Protein AF-A0A2G7FN39-F1 (afdb_monomer)

Foldseek 3Di:
DDLVVLLVCLAEHDLVVNVVVCVVDVPDALEPSSLLSNLLHLPEQSSNVSRVVRHDPPDADDLSNLLSNLVNLNYVVSNVVNLVRDDLPDPVSLVSLLVSLLVLCPPVPLDPDPSSLVSNLVSVVSHQLARAHDPSSLLSQLLSHQVSVVVNVVSNRHNNADEQSSLLSLLLDLDPCSLVRNVVNCVRHCVVYDQAPSNLLSLLLNLRCSLVSLVSVCVSQNPPHPDAPSSLLSNLSHLNNNVVSCVSCVVHADDQSSCLSNLQPQSSNVVSVVHDHDQHPQVSNLVSLLVCLVDPDRPSNLVNLLVCLVVVSDDLAAVSLLSCLCRLSNNVSCCVSCVPRDHALSSLLSNLLDQNSNLSQLVDVVNLVSQAPSSLLSLLQHDPDSLVSNCSSCVRRVPRDLDLVSLLSNQLRLNLNNNVVSCVSVVVHDLVVSLVCLQPPPLRALLSNLSSLVSPVVVDQDAQDLVSLVPRDADPCDAHPVRHGRNQNSLQSCLLPCSHQPLAPSSLLSCLQEYEPVSNVSNCVNCLPRALDVSSLVSNVNHPHYPSVVVVVVSVVSND

Nearest PDB structures (foldseek):
  5nw5-assembly1_B  TM=1.596E-01  e=1.344E-01  Saccharomyces cerevisiae S288C
  8tl7-assembly1_U  TM=1.038E-01  e=1.800E-01  synthetic construct
  6e9r-assembly1_B  TM=1.616E-01  e=8.593E+00  synthetic construct

Sequence (560 aa):
MDDWIVATCAHYASSKAMDWMLRTRLDIRVVEETLIAAASNPFGADMIRLLLDRGEPGTQISEKILLAAAANHKCPEILRFVLDKLDPAAPMTQTMILTVAEEIVGDLSFNYGGEDEKTFKVVIEELSPNTVLTEKVREGLVMKGSAMVRLVLDRQQAGFVVSEKTMEIAAASWKNDAVEFLQLLMTNGGGEVPISEGIVCAAAGNKFRGSSVMEYLFQAQGDSLPITENVIVAATNSPQALEKILNRFPEARITDKVLVAACRNKDAMVMLLSRPHNDLPIEAIMTEIRQDCIGMWSTETVEVFGLLVDRHLVDVDAWVVETVAASPRLLEVLLSKKPDVLITQQALIQAAENLDSLRLLLKEEKNHGLVTEEVMMAAAKSDFGRAEKMRCILHRVESAPLTQKVLKEAMSHRSFDTVKLILARRPDLNLKASWEEIRHDVDMPGVKKGYATMVLARLTDFKLTESMLQDYAYDREQKDDDGFDSFDNMIGTLGQYERVLPATEGVGVIVLERCIDRVAKRFLRYRPNLPITDKFLQAVERNPKANKEGLLSLLARKRG

Secondary structure (DSSP, 8-state):
--HHHHHHHHHHS-HHHHHHHHHH-TT--B-HHHHHHHHT-TT-THHHHHHHTTBPTT----HHHHHHHHT-TT-HHHHHHHHTTS-TTSHHHHHHHHHHHHHHH-SS-----HHHHHHHHHHHHHS-TTSPPPHHHHHHHHHH-HHHHHHHHHTT-TT----HHHHHHHHT--STTHHHHHHHHHHTTGGGS---HHHHHHHHT-TTTHHHHHHHHHHHHGGGS---HHHHHHHTT-HHHHHHHHHH-TT----HHHHHHGGG-HHHHHHHHTS---S--HHHHHHHHHHHTTSTT-HHHHHHHHHHHHTT-S---HHHHHHHTT-HHHHHHHHHH-TTPPPPHHHHHHHTT-HHHHHHHTTSGGGGGG--HHHHHHHHHSSS-HHHHHHHHHHH-TT----HHHHHHHHHTT-HHHHHHHHHH-TTS-HHHHHHHHHH-SSS-HHHHHHHHHHHHHHSS----HHHHHTS---SS-B-TTS-BHHHHHHHHHTT-TTTS---HHHHHHHHHHS-HHHHHHHHHS-TT----HHHHHHHHH-SSS-HHHHHHHHHHHH-

Solvent-accessible surface area (backbone atoms only — not comparable to full-atom values): 29959 Å² total; per-residue (Å²): 130,60,67,68,58,53,16,51,45,33,32,77,50,54,43,68,59,50,52,51,50,50,71,76,35,81,83,68,75,42,49,69,65,29,47,29,25,13,30,47,19,77,86,38,46,60,34,35,58,60,44,63,83,54,36,47,93,86,70,66,95,46,58,64,34,51,43,29,10,61,72,23,70,85,25,60,64,27,34,51,54,57,55,74,72,50,60,67,86,41,68,68,48,47,54,42,44,50,52,43,44,41,55,74,45,47,76,89,64,92,71,91,52,78,58,58,56,56,52,48,49,54,47,57,68,62,47,48,42,79,52,63,49,50,72,64,44,51,43,40,34,42,70,74,27,57,71,48,45,48,55,40,58,77,54,59,33,29,62,76,70,58,46,65,66,44,50,21,47,29,37,44,32,70,55,95,55,29,55,62,35,44,52,53,42,36,76,59,54,28,71,78,48,73,78,44,51,64,31,48,22,27,10,18,34,16,63,78,36,4,40,62,36,42,52,50,51,41,71,74,50,49,87,74,53,60,81,47,67,66,28,55,35,29,5,22,58,9,46,65,18,34,50,54,48,47,70,74,40,72,83,63,76,60,45,60,66,39,57,44,51,12,42,70,22,42,65,27,38,55,57,55,72,74,44,89,60,70,85,77,53,58,70,59,39,52,50,50,46,52,59,49,62,73,48,100,75,53,61,39,29,46,51,33,53,47,49,35,53,74,69,66,74,49,81,83,44,62,66,53,47,32,64,33,20,46,37,43,69,49,37,52,48,46,45,72,77,41,72,83,62,73,82,51,51,64,19,49,35,37,5,32,65,25,65,62,19,42,53,60,60,55,65,46,72,86,47,48,83,51,51,39,54,65,34,46,30,35,18,34,51,35,95,66,62,29,44,59,37,47,49,55,48,52,74,71,30,79,83,49,52,84,46,68,64,36,50,38,40,12,26,40,55,56,34,58,65,39,45,52,52,51,40,74,78,40,71,84,60,56,68,66,61,39,42,52,52,48,60,69,38,82,88,54,43,18,51,30,41,23,25,24,50,51,40,50,33,70,80,42,94,48,59,60,49,53,67,58,61,68,69,41,84,79,61,95,80,47,52,30,99,85,69,44,49,23,64,41,37,17,48,51,64,37,36,80,38,54,80,41,48,53,81,42,67,64,44,49,26,52,41,38,29,72,26,39,53,72,42,36,53,46,37,51,64,66,37,78,84,50,80,78,49,73,60,46,56,55,19,31,71,67,19,90,71,35,60,46,71,65,51,51,54,51,51,54,65,71,62,107

pLDDT: mean 87.76, std 8.71, range [47.84, 97.81]

Organism: NCBI:txid656916

Radius of gyration: 33.52 Å; Cα contacts (8 Å, |Δi|>4): 807; chains: 1; bounding box: 76×59×81 Å

Mean predicted aligned error: 11.84 Å

Structure (mmCIF, N/CA/C/O backbone):
data_AF-A0A2G7FN39-F1
#
_entry.id   AF-A0A2G7FN39-F1
#
loop_
_atom_site.group_PDB
_atom_site.id
_atom_site.type_symbol
_atom_site.label_atom_id
_atom_site.label_alt_id
_atom_site.label_comp_id
_atom_site.label_asym_id
_atom_site.label_entity_id
_atom_site.label_seq_id
_atom_site.pdbx_PDB_ins_code
_atom_site.Cartn_x
_atom_site.Cartn_y
_atom_site.Cartn_z
_atom_site.occupancy
_atom_site.B_iso_or_equiv
_atom_site.auth_seq_id
_atom_site.auth_comp_id
_atom_site.auth_asym_id
_atom_site.auth_atom_id
_atom_site.pdbx_PDB_model_num
ATOM 1 N N . MET A 1 1 ? 26.464 17.331 36.598 1.00 62.16 1 MET A N 1
ATOM 2 C CA . MET A 1 1 ? 26.289 16.288 35.562 1.00 62.16 1 MET A CA 1
ATOM 3 C C . MET A 1 1 ? 25.003 16.644 34.850 1.00 62.16 1 MET A C 1
ATOM 5 O O . MET A 1 1 ? 24.074 17.004 35.555 1.00 62.16 1 MET A O 1
ATOM 9 N N . ASP A 1 2 ? 24.976 16.641 33.520 1.00 80.12 2 ASP A N 1
ATOM 10 C CA . ASP A 1 2 ? 23.807 17.129 32.775 1.00 80.12 2 ASP A CA 1
ATOM 11 C C . ASP A 1 2 ? 22.610 16.187 32.954 1.00 80.12 2 ASP A C 1
ATOM 13 O O . ASP A 1 2 ? 22.777 14.965 32.894 1.00 80.12 2 ASP A O 1
ATOM 17 N N . ASP A 1 3 ? 21.411 16.747 33.125 1.00 80.06 3 ASP A N 1
ATOM 18 C CA . ASP A 1 3 ? 20.167 15.993 33.357 1.00 80.06 3 ASP A CA 1
ATOM 19 C C . ASP A 1 3 ? 19.899 14.968 32.241 1.00 80.06 3 ASP A C 1
ATOM 21 O O . ASP A 1 3 ? 19.445 13.852 32.491 1.00 80.06 3 ASP A O 1
ATOM 25 N N . TRP A 1 4 ? 20.309 15.287 31.008 1.00 84.75 4 TRP A N 1
ATOM 26 C CA . TRP A 1 4 ? 20.256 14.376 29.863 1.00 84.75 4 TRP A CA 1
ATOM 27 C C . TRP A 1 4 ? 21.074 13.088 30.064 1.00 84.75 4 TRP A C 1
ATOM 29 O O . TRP A 1 4 ? 20.635 12.002 29.675 1.00 84.75 4 TRP A O 1
ATOM 39 N N . ILE A 1 5 ? 22.253 13.176 30.691 1.00 86.12 5 ILE A N 1
ATOM 40 C CA . ILE A 1 5 ? 23.106 12.006 30.963 1.00 86.12 5 ILE A CA 1
ATOM 41 C C . ILE A 1 5 ? 22.425 11.112 32.001 1.00 86.12 5 ILE A C 1
ATOM 43 O O . ILE A 1 5 ? 22.401 9.891 31.848 1.00 86.12 5 ILE A O 1
ATOM 47 N N . VAL A 1 6 ? 21.833 11.715 33.033 1.00 89.38 6 VAL A N 1
ATOM 48 C CA . VAL A 1 6 ? 21.127 10.993 34.098 1.00 89.38 6 VAL A CA 1
ATOM 49 C C . VAL A 1 6 ? 19.888 10.289 33.540 1.00 89.38 6 VAL A C 1
ATOM 51 O O . VAL A 1 6 ? 19.707 9.100 33.800 1.00 89.38 6 VAL A O 1
ATOM 54 N N . ALA A 1 7 ? 19.095 10.961 32.702 1.00 90.75 7 ALA A N 1
ATOM 55 C CA . ALA A 1 7 ? 17.956 10.357 32.009 1.00 90.75 7 ALA A CA 1
ATOM 56 C C . ALA A 1 7 ? 18.390 9.216 31.070 1.00 90.75 7 ALA A C 1
ATOM 58 O O . ALA A 1 7 ? 17.796 8.139 31.072 1.00 90.75 7 ALA A O 1
ATOM 59 N N . THR A 1 8 ? 19.488 9.386 30.328 1.00 88.94 8 THR A N 1
ATOM 60 C CA . THR A 1 8 ? 20.045 8.318 29.477 1.00 88.94 8 THR A CA 1
ATOM 61 C C . THR A 1 8 ? 20.439 7.094 30.310 1.00 88.94 8 THR A C 1
ATOM 63 O O . THR A 1 8 ? 20.104 5.961 29.955 1.00 88.94 8 THR A O 1
ATOM 66 N N . CYS A 1 9 ? 21.087 7.302 31.458 1.00 90.94 9 CYS A N 1
ATOM 67 C CA . CYS A 1 9 ? 21.376 6.229 32.408 1.00 90.94 9 CYS A CA 1
ATOM 68 C C . CYS A 1 9 ? 20.092 5.584 32.952 1.00 90.94 9 CYS A C 1
ATOM 70 O O . CYS A 1 9 ? 20.036 4.363 33.068 1.00 90.94 9 CYS A O 1
ATOM 72 N N . ALA A 1 10 ? 19.053 6.367 33.252 1.00 92.69 10 ALA A N 1
ATOM 73 C CA . ALA A 1 10 ? 17.775 5.847 33.737 1.00 92.69 10 ALA A CA 1
ATOM 74 C C . ALA A 1 10 ? 17.092 4.937 32.706 1.00 92.69 10 ALA A C 1
ATOM 76 O O . ALA A 1 10 ? 16.476 3.946 33.085 1.00 92.69 10 ALA A O 1
ATOM 77 N N . HIS A 1 11 ? 17.253 5.205 31.410 1.00 91.62 11 HIS A N 1
ATOM 78 C CA . HIS A 1 11 ? 16.704 4.349 30.361 1.00 91.62 11 HIS A CA 1
ATOM 79 C C . HIS A 1 11 ? 17.537 3.079 30.112 1.00 91.62 11 HIS A C 1
ATOM 81 O O . HIS A 1 11 ? 16.978 1.991 30.006 1.00 91.62 11 HIS A O 1
ATOM 87 N N . TYR A 1 12 ? 18.867 3.192 30.017 1.00 91.50 12 TYR A N 1
ATOM 88 C CA . TYR A 1 12 ? 19.723 2.098 29.524 1.00 91.50 12 TYR A CA 1
ATOM 89 C C . TYR A 1 12 ? 20.469 1.304 30.604 1.00 91.50 12 TYR A C 1
ATOM 91 O O . TYR A 1 12 ? 21.026 0.248 30.299 1.00 91.50 12 TYR A O 1
ATOM 99 N N . ALA A 1 13 ? 20.536 1.784 31.846 1.00 92.06 13 ALA A N 1
ATOM 100 C CA . ALA A 1 13 ? 21.283 1.112 32.907 1.00 92.06 13 ALA A CA 1
ATOM 101 C C . ALA A 1 13 ? 20.395 0.205 33.774 1.00 92.06 13 ALA A C 1
ATOM 103 O O . ALA A 1 13 ? 19.167 0.302 33.786 1.00 92.06 13 ALA A O 1
ATOM 104 N N . SER A 1 14 ? 21.046 -0.660 34.559 1.00 93.25 14 SER A N 1
ATOM 105 C CA . SER A 1 14 ? 20.384 -1.379 35.652 1.00 93.25 14 SER A CA 1
ATOM 106 C C . SER A 1 14 ? 20.141 -0.457 36.850 1.00 93.25 14 SER A C 1
ATOM 108 O O . SER A 1 14 ? 20.939 0.446 37.122 1.00 93.25 14 SER A O 1
ATOM 110 N N . SER A 1 15 ? 19.093 -0.736 37.629 1.00 93.44 15 SER A N 1
ATOM 111 C CA . SER A 1 15 ? 18.794 -0.011 38.874 1.00 93.44 15 SER A CA 1
ATOM 112 C C . SER A 1 15 ? 19.970 -0.022 39.861 1.00 93.44 15 SER A C 1
ATOM 114 O O . SER A 1 15 ? 20.230 0.980 40.516 1.00 93.44 15 SER A O 1
ATOM 116 N N . LYS A 1 16 ? 20.757 -1.108 39.914 1.00 93.75 16 LYS A N 1
ATOM 117 C CA . LYS A 1 16 ? 21.965 -1.207 40.759 1.00 93.75 16 LYS A CA 1
ATOM 118 C C . LYS A 1 16 ? 23.055 -0.214 40.354 1.00 93.75 16 LYS A C 1
ATOM 120 O O . LYS A 1 16 ? 23.686 0.387 41.220 1.00 93.75 16 LYS A O 1
ATOM 125 N N . ALA A 1 17 ? 23.281 -0.045 39.050 1.00 92.44 17 ALA A N 1
ATOM 126 C CA . ALA A 1 17 ? 24.256 0.917 38.542 1.00 92.44 17 ALA A CA 1
ATOM 127 C C . ALA A 1 17 ? 23.799 2.359 38.808 1.00 92.44 17 ALA A C 1
ATOM 129 O O . ALA A 1 17 ? 24.603 3.185 39.240 1.00 92.44 17 ALA A O 1
ATOM 130 N N . MET A 1 18 ? 22.503 2.634 38.623 1.00 93.44 18 MET A N 1
ATOM 131 C CA . MET A 1 18 ? 21.908 3.928 38.960 1.00 93.44 18 MET A CA 1
ATOM 132 C C . MET A 1 18 ? 22.006 4.224 40.464 1.00 93.44 18 MET A C 1
ATOM 134 O O . MET A 1 18 ? 22.453 5.301 40.843 1.00 93.44 18 MET A O 1
ATOM 138 N N . ASP A 1 19 ? 21.671 3.269 41.337 1.00 92.75 19 ASP A N 1
ATOM 139 C CA . ASP A 1 19 ? 21.761 3.456 42.791 1.00 92.75 19 ASP A CA 1
ATOM 140 C C . ASP A 1 19 ? 23.196 3.753 43.235 1.00 92.75 19 ASP A C 1
ATOM 142 O O . ASP A 1 19 ? 23.421 4.675 44.021 1.00 92.75 19 ASP A O 1
ATOM 146 N N . TRP A 1 20 ? 24.178 3.026 42.693 1.00 92.06 20 TRP A N 1
ATOM 147 C CA . TRP A 1 20 ? 25.588 3.304 42.960 1.00 92.06 20 TRP A CA 1
ATOM 148 C C . TRP A 1 20 ? 25.972 4.725 42.532 1.00 92.06 20 TRP A C 1
ATOM 150 O O . TRP A 1 20 ? 26.531 5.472 43.335 1.00 92.06 20 TRP A O 1
ATOM 160 N N . MET A 1 21 ? 25.592 5.135 41.318 1.00 90.00 21 MET A N 1
ATOM 161 C CA . MET A 1 21 ? 25.859 6.479 40.800 1.00 90.00 21 MET A CA 1
ATOM 162 C C . MET A 1 21 ? 25.257 7.570 41.698 1.00 90.00 21 MET A C 1
ATOM 164 O O . MET A 1 21 ? 25.966 8.501 42.078 1.00 90.00 21 MET A O 1
ATOM 168 N N . LEU A 1 22 ? 23.992 7.422 42.104 1.00 88.94 22 LEU A N 1
ATOM 169 C CA . LEU A 1 22 ? 23.301 8.371 42.985 1.00 88.94 22 LEU A CA 1
ATOM 170 C C . LEU A 1 22 ? 23.925 8.440 44.390 1.00 88.94 22 LEU A C 1
ATOM 172 O O . LEU A 1 22 ? 23.958 9.507 44.994 1.00 88.94 22 LEU A O 1
ATOM 176 N N . ARG A 1 23 ? 24.446 7.325 44.924 1.00 89.06 23 ARG A N 1
ATOM 177 C CA . ARG A 1 23 ? 25.142 7.312 46.228 1.00 89.06 23 ARG A CA 1
ATOM 178 C C . ARG A 1 23 ? 26.522 7.961 46.165 1.00 89.06 23 ARG A C 1
ATOM 180 O O . ARG A 1 23 ? 26.951 8.573 47.138 1.00 89.06 23 ARG A O 1
ATOM 187 N N . THR A 1 24 ? 27.236 7.806 45.052 1.00 89.50 24 THR A N 1
ATOM 188 C CA . THR A 1 24 ? 28.575 8.389 44.865 1.00 89.50 24 THR A CA 1
ATOM 189 C C . THR A 1 24 ? 28.515 9.877 44.509 1.00 89.50 24 THR A C 1
ATOM 191 O O . THR A 1 24 ? 29.470 10.610 44.766 1.00 89.50 24 THR A O 1
ATOM 194 N N . ARG A 1 25 ? 27.405 10.342 43.928 1.00 85.56 25 ARG A N 1
ATOM 195 C CA . ARG A 1 25 ? 27.227 11.713 43.436 1.00 85.56 25 ARG A CA 1
ATOM 196 C C . ARG A 1 25 ? 25.942 12.329 43.987 1.00 85.56 25 ARG A C 1
ATOM 198 O O . ARG A 1 25 ? 24.890 12.265 43.361 1.00 85.56 25 ARG A O 1
ATOM 205 N N . LEU A 1 26 ? 26.062 12.973 45.150 1.00 82.06 26 LEU A N 1
ATOM 206 C CA . LEU A 1 26 ? 24.958 13.664 45.833 1.00 82.06 26 LEU A CA 1
ATOM 207 C C . LEU A 1 26 ? 24.458 14.921 45.090 1.00 82.06 26 LEU A C 1
ATOM 209 O O . LEU A 1 26 ? 23.442 15.488 45.474 1.00 82.06 26 LEU A O 1
ATOM 213 N N . ASP A 1 27 ? 25.169 15.373 44.052 1.00 85.38 27 ASP A N 1
ATOM 214 C CA . ASP A 1 27 ? 24.775 16.496 43.195 1.00 85.38 27 ASP A CA 1
ATOM 215 C C . ASP A 1 27 ? 23.755 16.116 42.110 1.00 85.38 27 ASP A C 1
ATOM 217 O O . ASP A 1 27 ? 23.218 17.006 41.450 1.00 85.38 27 ASP A O 1
ATOM 221 N N . ILE A 1 28 ? 23.500 14.820 41.899 1.00 85.88 28 ILE A N 1
ATOM 222 C CA . ILE A 1 28 ? 22.543 14.346 40.896 1.00 85.88 28 ILE A CA 1
ATOM 223 C C . ILE A 1 28 ? 21.118 14.571 41.395 1.00 85.88 28 ILE A C 1
ATOM 225 O O . ILE A 1 28 ? 20.745 14.121 42.477 1.00 85.88 28 ILE A O 1
ATOM 229 N N . ARG A 1 29 ? 20.311 15.220 40.558 1.00 83.38 29 ARG A N 1
ATOM 230 C CA . ARG A 1 29 ? 18.891 15.463 40.802 1.00 83.38 29 ARG A CA 1
ATOM 231 C C . ARG A 1 29 ? 18.050 14.518 39.958 1.00 83.38 29 ARG A C 1
ATOM 233 O O . ARG A 1 29 ? 18.369 14.252 38.799 1.00 83.38 29 ARG A O 1
ATOM 240 N N . VAL A 1 30 ? 16.973 14.003 40.543 1.00 86.81 30 VAL A N 1
ATOM 241 C CA . VAL A 1 30 ? 15.976 13.210 39.821 1.00 86.81 30 VAL A CA 1
ATOM 242 C C . VAL A 1 30 ? 14.836 14.144 39.430 1.00 86.81 30 VAL A C 1
ATOM 244 O O . VAL A 1 30 ? 13.963 14.443 40.242 1.00 86.81 30 VAL A O 1
ATOM 247 N N . VAL A 1 31 ? 14.901 14.624 38.190 1.00 89.00 31 VAL A N 1
ATOM 248 C CA . VAL A 1 31 ? 13.884 15.470 37.548 1.00 89.00 31 VAL A CA 1
ATOM 249 C C . VAL A 1 31 ? 12.846 14.623 36.799 1.00 89.00 31 VAL A C 1
ATOM 251 O O . VAL A 1 31 ? 13.011 13.406 36.659 1.00 89.00 31 VAL A O 1
ATOM 254 N N . GLU A 1 32 ? 11.784 15.254 36.293 1.00 88.69 32 GLU A N 1
ATOM 255 C CA . GLU A 1 32 ? 10.702 14.580 35.560 1.00 88.69 32 GLU A CA 1
ATOM 256 C C . GLU A 1 32 ? 11.228 13.777 34.356 1.00 88.69 32 GLU A C 1
ATOM 258 O O . GLU A 1 32 ? 10.861 1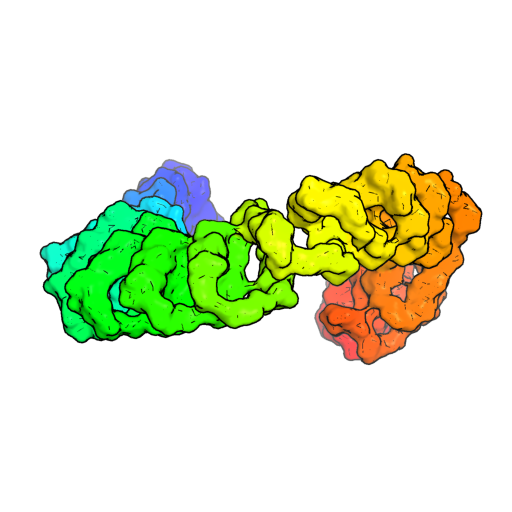2.614 34.186 1.00 88.69 32 GLU A O 1
ATOM 263 N N . GLU A 1 33 ? 12.157 14.329 33.570 1.00 89.50 33 GLU A N 1
ATOM 264 C CA . GLU A 1 33 ? 12.772 13.650 32.420 1.00 89.50 33 GLU A CA 1
ATOM 265 C C . GLU A 1 33 ? 13.482 12.348 32.817 1.00 89.50 33 GLU A C 1
ATOM 267 O O . GLU A 1 33 ? 13.452 11.362 32.075 1.00 89.50 33 GLU A O 1
ATOM 272 N N . THR A 1 34 ? 14.081 12.312 34.010 1.00 91.88 34 THR A N 1
ATOM 273 C CA . THR A 1 34 ? 14.720 11.110 34.555 1.00 91.88 34 THR A CA 1
ATOM 274 C C . THR A 1 34 ? 13.678 10.039 34.886 1.00 91.88 34 THR A C 1
ATOM 276 O O . THR A 1 34 ? 13.918 8.857 34.632 1.00 91.88 34 THR A O 1
ATOM 279 N N . LEU A 1 35 ? 12.503 10.428 35.394 1.00 92.62 35 LEU A N 1
ATOM 280 C CA . LEU A 1 35 ? 11.393 9.506 35.665 1.00 92.62 35 LEU A CA 1
ATOM 281 C C . LEU A 1 35 ? 10.712 9.014 34.381 1.00 92.62 35 LEU A C 1
ATOM 283 O O . LEU A 1 35 ? 10.401 7.828 34.291 1.00 92.62 35 LEU A O 1
ATOM 287 N N . ILE A 1 36 ? 10.543 9.867 33.366 1.00 91.19 36 ILE A N 1
ATOM 288 C CA . ILE A 1 36 ? 10.039 9.469 32.036 1.00 91.19 36 ILE A CA 1
ATOM 289 C C . ILE A 1 36 ? 10.964 8.405 31.423 1.00 91.19 36 ILE A C 1
ATOM 291 O O . ILE A 1 36 ? 10.513 7.354 30.958 1.00 91.19 36 ILE A O 1
ATOM 295 N N . ALA A 1 37 ? 12.278 8.640 31.471 1.00 92.12 37 ALA A N 1
ATOM 296 C CA . ALA A 1 37 ? 13.269 7.690 30.979 1.00 92.12 37 ALA A CA 1
ATOM 297 C C . ALA A 1 37 ? 13.262 6.369 31.769 1.00 92.12 37 ALA A C 1
ATOM 299 O O . ALA A 1 37 ? 13.366 5.295 31.171 1.00 92.12 37 ALA A O 1
ATOM 300 N N . ALA A 1 38 ? 13.081 6.442 33.091 1.00 93.88 38 ALA A N 1
ATOM 301 C CA . ALA A 1 38 ? 12.942 5.279 33.964 1.00 93.88 38 ALA A CA 1
ATOM 302 C C . ALA A 1 38 ? 11.663 4.472 33.693 1.00 93.88 38 ALA A C 1
ATOM 304 O O . ALA A 1 38 ? 11.701 3.245 33.739 1.00 93.88 38 ALA A O 1
ATOM 305 N N . ALA A 1 39 ? 10.547 5.133 33.375 1.00 92.94 39 ALA A N 1
ATOM 306 C CA . ALA A 1 39 ? 9.300 4.476 32.983 1.00 92.94 39 ALA A CA 1
ATOM 307 C C . ALA A 1 39 ? 9.441 3.718 31.647 1.00 92.94 39 ALA A C 1
ATOM 309 O O . ALA A 1 39 ? 8.827 2.673 31.439 1.00 92.94 39 ALA A O 1
ATOM 310 N N . SER A 1 40 ? 10.340 4.176 30.774 1.00 91.38 40 SER A N 1
ATOM 311 C CA . SER A 1 40 ? 10.689 3.493 29.521 1.00 91.38 40 SER A CA 1
ATOM 312 C C . SER A 1 40 ? 11.810 2.447 29.672 1.00 91.38 40 SER A C 1
ATOM 314 O O . SER A 1 40 ? 12.312 1.942 28.669 1.00 91.38 40 SER A O 1
ATOM 316 N N . ASN A 1 41 ? 12.261 2.137 30.895 1.00 93.06 41 ASN A N 1
ATOM 317 C CA . ASN A 1 41 ? 13.393 1.234 31.119 1.00 93.06 41 ASN A CA 1
ATOM 318 C C . ASN A 1 41 ? 13.036 -0.228 30.751 1.00 93.06 41 ASN A C 1
ATOM 320 O O . ASN A 1 41 ? 12.030 -0.752 31.233 1.00 93.06 41 ASN A O 1
ATOM 324 N N . PRO A 1 42 ? 13.856 -0.929 29.945 1.00 88.25 42 PRO A N 1
ATOM 325 C CA . PRO A 1 42 ? 13.536 -2.271 29.457 1.00 88.25 42 PRO A CA 1
ATOM 326 C C . PRO A 1 42 ? 13.918 -3.406 30.428 1.00 88.25 42 PRO A C 1
ATOM 328 O O . PRO A 1 42 ? 13.822 -4.573 30.051 1.00 88.25 42 PRO A O 1
ATOM 331 N N . PHE A 1 43 ? 14.397 -3.098 31.641 1.00 87.31 43 PHE A N 1
ATOM 332 C CA . PHE A 1 43 ? 14.878 -4.074 32.633 1.00 87.31 43 PHE A CA 1
ATOM 333 C C . PHE A 1 43 ? 13.940 -4.238 33.842 1.00 87.31 43 PHE A C 1
ATOM 335 O O . PHE A 1 43 ? 14.330 -4.838 34.845 1.00 87.31 43 PHE A O 1
ATOM 342 N N . GLY A 1 44 ? 12.711 -3.723 33.754 1.00 88.12 44 GLY A N 1
ATOM 343 C CA . GLY A 1 44 ? 11.673 -3.869 34.774 1.00 88.12 44 GLY A CA 1
ATOM 344 C C . GLY A 1 44 ? 11.517 -2.662 35.704 1.00 88.12 44 GLY A C 1
ATOM 345 O O . GLY A 1 44 ? 12.192 -1.641 35.589 1.00 88.12 44 GLY A O 1
ATOM 346 N N . ALA A 1 45 ? 10.600 -2.790 36.666 1.00 92.00 45 ALA A N 1
ATOM 347 C CA . ALA A 1 45 ? 10.143 -1.675 37.501 1.00 92.00 45 ALA A CA 1
ATOM 348 C C . ALA A 1 45 ? 11.117 -1.212 38.598 1.00 92.00 45 ALA A C 1
ATOM 350 O O . ALA A 1 45 ? 10.857 -0.217 39.271 1.00 92.00 45 ALA A O 1
ATOM 351 N N . ASP A 1 46 ? 12.256 -1.878 38.784 1.00 93.38 46 ASP A N 1
ATOM 352 C CA . ASP A 1 46 ? 13.204 -1.513 39.843 1.00 93.38 46 ASP A CA 1
ATOM 353 C C . ASP A 1 46 ? 13.848 -0.141 39.621 1.00 93.38 46 ASP A C 1
ATOM 355 O O . ASP A 1 46 ? 14.166 0.549 40.588 1.00 93.38 46 ASP A O 1
ATOM 359 N N . MET A 1 47 ? 14.021 0.275 38.361 1.00 94.38 47 MET A N 1
ATOM 360 C CA . MET A 1 47 ? 14.560 1.598 38.045 1.00 94.38 47 MET A CA 1
ATOM 361 C C . MET A 1 47 ? 13.596 2.710 38.471 1.00 94.38 47 MET A C 1
ATOM 363 O O . MET A 1 47 ? 13.993 3.620 39.198 1.00 94.38 47 MET A O 1
ATOM 367 N N . ILE A 1 48 ? 12.323 2.622 38.065 1.00 93.38 48 ILE A N 1
ATOM 368 C CA . ILE A 1 48 ? 11.319 3.630 38.427 1.00 93.38 48 ILE A CA 1
ATOM 369 C C . ILE A 1 48 ? 11.050 3.632 39.937 1.00 93.38 48 ILE A C 1
ATOM 371 O O . ILE A 1 48 ? 10.929 4.703 40.519 1.00 93.38 48 ILE A O 1
ATOM 375 N N . ARG A 1 49 ? 11.058 2.464 40.599 1.00 92.75 49 ARG A N 1
ATOM 376 C CA . ARG A 1 49 ? 10.936 2.360 42.065 1.00 92.75 49 ARG A CA 1
ATOM 377 C C . ARG A 1 49 ? 12.048 3.115 42.783 1.00 92.75 49 ARG A C 1
ATOM 379 O O . ARG A 1 49 ? 11.772 3.899 43.680 1.00 92.75 49 ARG A O 1
ATOM 386 N N . LEU A 1 50 ? 13.297 2.895 42.365 1.00 91.38 50 LEU A N 1
ATOM 387 C CA . LEU A 1 50 ? 14.462 3.556 42.951 1.00 91.38 50 LEU A CA 1
ATOM 388 C C . LEU A 1 50 ? 14.394 5.081 42.804 1.00 91.38 50 LEU A C 1
ATOM 390 O O . LEU A 1 50 ? 14.767 5.808 43.724 1.00 91.38 50 LEU A O 1
ATOM 394 N N . LEU A 1 51 ? 13.994 5.551 41.623 1.00 90.56 51 LEU A N 1
ATOM 395 C CA . LEU A 1 51 ? 14.051 6.966 41.277 1.00 90.56 51 LEU A CA 1
ATOM 396 C C . LEU A 1 51 ? 12.853 7.750 41.808 1.00 90.56 51 LEU A C 1
ATOM 398 O O . LEU A 1 51 ? 13.037 8.895 42.208 1.00 90.56 51 LEU A O 1
ATOM 402 N N . LEU A 1 52 ? 11.664 7.145 41.881 1.00 87.19 52 LEU A N 1
ATOM 403 C CA . LEU A 1 52 ? 10.467 7.816 42.389 1.00 87.19 52 LEU A CA 1
ATOM 404 C C . LEU A 1 52 ? 10.637 8.243 43.857 1.00 87.19 52 LEU A C 1
ATOM 406 O O . LEU A 1 52 ? 10.303 9.370 44.205 1.00 87.19 52 LEU A O 1
ATOM 410 N N . ASP A 1 53 ? 11.257 7.398 44.688 1.00 81.19 53 ASP A N 1
ATOM 411 C CA . ASP A 1 53 ? 11.553 7.709 46.098 1.00 81.19 53 ASP A CA 1
ATOM 412 C C . ASP A 1 53 ? 12.639 8.792 46.270 1.00 81.19 53 ASP A C 1
ATOM 414 O O . ASP A 1 53 ? 12.825 9.329 47.363 1.00 81.19 53 ASP A O 1
ATOM 418 N N . ARG A 1 54 ? 13.384 9.107 45.202 1.00 82.00 54 ARG A N 1
ATOM 419 C CA . ARG A 1 54 ? 14.472 10.101 45.185 1.00 82.00 54 ARG A CA 1
ATOM 420 C C . ARG A 1 54 ? 14.164 11.327 44.322 1.00 82.00 54 ARG A C 1
ATOM 422 O O . ARG A 1 54 ? 15.069 12.130 44.093 1.00 82.00 54 ARG A O 1
ATOM 429 N N . GLY A 1 55 ? 12.924 11.460 43.850 1.00 77.62 55 GLY A N 1
ATOM 430 C CA . GLY A 1 55 ? 12.447 12.626 43.109 1.00 77.62 55 GLY A CA 1
ATOM 431 C C . GLY A 1 55 ? 12.597 13.915 43.915 1.00 77.62 55 GLY A C 1
ATOM 432 O O . GLY A 1 55 ? 12.514 13.905 45.146 1.00 77.62 55 GLY A O 1
ATOM 433 N N . GLU A 1 56 ? 12.811 15.042 43.234 1.00 76.25 56 GLU A N 1
ATOM 434 C CA . GLU A 1 56 ? 12.806 16.342 43.911 1.00 76.25 56 GLU A CA 1
ATOM 435 C C . GLU A 1 56 ? 11.443 16.603 44.597 1.00 76.25 56 GLU A C 1
ATOM 437 O O . GLU A 1 56 ? 10.404 16.141 44.104 1.00 76.25 56 GLU A O 1
ATOM 442 N N . PRO A 1 57 ? 11.406 17.349 45.721 1.00 67.00 57 PRO A N 1
ATOM 443 C CA . PRO A 1 57 ? 10.160 17.676 46.411 1.00 67.00 57 PRO A CA 1
ATOM 444 C C . PRO A 1 57 ? 9.142 18.326 45.463 1.00 67.00 57 PRO A C 1
ATOM 446 O O . PRO A 1 57 ? 9.407 19.380 44.893 1.00 67.00 57 PRO A O 1
ATOM 449 N N . GLY A 1 58 ? 7.970 17.702 45.313 1.00 64.81 58 GLY A N 1
ATOM 450 C CA . GLY A 1 58 ? 6.914 18.162 44.401 1.00 64.81 58 GLY A CA 1
ATOM 451 C C . GLY A 1 58 ? 6.872 17.447 43.047 1.00 64.81 58 GLY A C 1
ATOM 452 O O . GLY A 1 58 ? 5.931 17.674 42.291 1.00 64.81 58 GLY A O 1
ATOM 453 N N . THR A 1 59 ? 7.819 16.549 42.758 1.00 70.00 59 THR A N 1
ATOM 454 C CA . THR A 1 59 ? 7.757 15.679 41.574 1.00 70.00 59 THR A CA 1
ATOM 455 C C . THR A 1 59 ? 6.612 14.679 41.742 1.00 70.00 59 THR A C 1
ATOM 457 O O . THR A 1 59 ? 6.697 13.754 42.549 1.00 70.00 59 THR A O 1
ATOM 460 N N . GLN A 1 60 ? 5.517 14.893 41.015 1.00 77.94 60 GLN A N 1
ATOM 461 C CA . GLN A 1 60 ? 4.363 13.994 40.981 1.00 77.94 60 GLN A CA 1
ATOM 462 C C . GLN A 1 60 ? 4.401 13.134 39.719 1.00 77.94 60 GLN A C 1
ATOM 464 O O . GLN A 1 60 ? 5.064 13.469 38.738 1.00 77.94 60 GLN A O 1
ATOM 469 N N . ILE A 1 61 ? 3.668 12.023 39.741 1.00 84.81 61 ILE A N 1
ATOM 470 C CA . ILE A 1 61 ? 3.442 11.229 38.537 1.00 84.81 61 ILE A CA 1
ATOM 471 C C . ILE A 1 61 ? 2.625 12.079 37.566 1.00 84.81 61 ILE A C 1
ATOM 473 O O . ILE A 1 61 ? 1.489 12.451 37.856 1.00 84.81 61 ILE A O 1
ATOM 477 N N . SER A 1 62 ? 3.237 12.407 36.434 1.00 88.25 62 SER A N 1
ATOM 478 C CA . SER A 1 62 ? 2.626 13.172 35.358 1.00 88.25 62 SER A CA 1
ATOM 479 C C . SER A 1 62 ? 2.099 12.257 34.256 1.00 88.25 62 SER A C 1
ATOM 481 O O . SER A 1 62 ? 2.458 11.079 34.156 1.00 88.25 62 SER A O 1
ATOM 483 N N . GLU A 1 63 ? 1.297 12.838 33.366 1.00 85.31 63 GLU A N 1
ATOM 484 C CA . GLU A 1 63 ? 0.775 12.158 32.181 1.00 85.31 63 GLU A CA 1
ATOM 485 C C . GLU A 1 63 ? 1.898 11.592 31.309 1.00 85.31 63 GLU A C 1
ATOM 487 O O . GLU A 1 63 ? 1.818 10.459 30.845 1.00 85.31 63 GLU A O 1
ATOM 492 N N . LYS A 1 64 ? 3.006 12.330 31.168 1.00 88.44 64 LYS A N 1
ATOM 493 C CA . LYS A 1 64 ? 4.172 11.901 30.385 1.00 88.44 64 LYS A CA 1
ATOM 494 C C . LYS A 1 64 ? 4.831 10.649 30.961 1.00 88.44 64 LYS A C 1
ATOM 496 O O . LYS A 1 64 ? 5.297 9.803 30.200 1.00 88.44 64 LYS A O 1
ATOM 501 N N . ILE A 1 65 ? 4.874 10.522 32.289 1.00 90.56 65 ILE A N 1
ATOM 502 C CA . ILE A 1 65 ? 5.423 9.338 32.963 1.00 90.56 65 ILE A CA 1
ATOM 503 C C . ILE A 1 65 ? 4.505 8.132 32.726 1.00 90.56 65 ILE A C 1
ATOM 505 O O . ILE A 1 65 ? 5.005 7.050 32.410 1.00 90.56 65 ILE A O 1
ATOM 509 N N . LEU A 1 66 ? 3.180 8.307 32.815 1.00 89.25 66 LEU A N 1
ATOM 510 C CA . LEU A 1 66 ? 2.228 7.238 32.491 1.00 89.25 66 LEU A CA 1
ATOM 511 C C . LEU A 1 66 ? 2.296 6.821 31.018 1.00 89.25 66 LEU A C 1
ATOM 513 O O . LEU A 1 66 ? 2.323 5.625 30.741 1.00 89.25 66 LEU A O 1
ATOM 517 N N . LEU A 1 67 ? 2.371 7.771 30.083 1.00 86.38 67 LEU A N 1
ATOM 518 C CA . LEU A 1 67 ? 2.500 7.483 28.651 1.00 86.38 67 LEU A CA 1
ATOM 519 C C . LEU A 1 67 ? 3.778 6.695 28.348 1.00 86.38 67 LEU A C 1
ATOM 521 O O . LEU A 1 67 ? 3.737 5.690 27.641 1.00 86.38 67 LEU A O 1
ATOM 525 N N . ALA A 1 68 ? 4.904 7.096 28.942 1.00 87.75 68 ALA A N 1
ATOM 526 C CA . ALA A 1 68 ? 6.167 6.374 28.823 1.00 87.75 68 ALA A CA 1
ATOM 527 C C . ALA A 1 68 ? 6.086 4.946 29.388 1.00 87.75 68 ALA A C 1
ATOM 529 O O . ALA A 1 68 ? 6.622 4.014 28.788 1.00 87.75 68 ALA A O 1
ATOM 530 N N . ALA A 1 69 ? 5.390 4.756 30.514 1.00 89.50 69 ALA A N 1
ATOM 531 C CA . ALA A 1 69 ? 5.155 3.434 31.088 1.00 89.50 69 ALA A CA 1
ATOM 532 C C . ALA A 1 69 ? 4.233 2.573 30.207 1.00 89.50 69 ALA A C 1
ATOM 534 O O . ALA A 1 69 ? 4.490 1.383 30.031 1.00 89.50 69 ALA A O 1
ATOM 535 N N . ALA A 1 70 ? 3.180 3.162 29.636 1.00 85.12 70 ALA A N 1
ATOM 536 C CA . ALA A 1 70 ? 2.227 2.475 28.768 1.00 85.12 70 ALA A CA 1
ATOM 537 C C . ALA A 1 70 ? 2.850 2.033 27.434 1.00 85.12 70 ALA A C 1
ATOM 539 O O . ALA A 1 70 ? 2.586 0.922 26.977 1.00 85.12 70 ALA A O 1
ATOM 540 N N . ALA A 1 71 ? 3.726 2.856 26.850 1.00 83.19 71 ALA A N 1
ATOM 541 C CA . ALA A 1 71 ? 4.479 2.523 25.638 1.00 83.19 71 ALA A CA 1
ATOM 542 C C . ALA A 1 71 ? 5.569 1.452 25.867 1.00 83.19 71 ALA A C 1
ATOM 544 O O . ALA A 1 71 ? 6.151 0.922 24.918 1.00 83.19 71 ALA A O 1
ATOM 545 N N . ASN A 1 72 ? 5.876 1.115 27.124 1.00 82.31 72 ASN A N 1
ATOM 546 C CA . ASN A 1 72 ? 6.891 0.127 27.470 1.00 82.31 72 ASN A CA 1
ATOM 547 C C . ASN A 1 72 ? 6.303 -1.289 27.574 1.00 82.31 72 ASN A C 1
ATOM 549 O O . ASN A 1 72 ? 6.221 -1.887 28.650 1.00 82.31 72 ASN A O 1
ATOM 553 N N . HIS A 1 73 ? 5.943 -1.862 26.425 1.00 74.94 73 HIS A N 1
ATOM 554 C CA . HIS A 1 73 ? 5.328 -3.194 26.333 1.00 74.94 73 HIS A CA 1
ATOM 555 C C . HIS A 1 73 ? 6.189 -4.330 26.919 1.00 74.94 73 HIS A C 1
ATOM 557 O O . HIS A 1 73 ? 5.665 -5.366 27.325 1.00 74.94 73 HIS A O 1
ATOM 563 N N . LYS A 1 74 ? 7.511 -4.126 27.027 1.00 77.00 74 LYS A N 1
ATOM 564 C CA . LYS A 1 74 ? 8.447 -5.108 27.598 1.00 77.00 74 LYS A CA 1
ATOM 565 C C . LYS A 1 74 ? 8.289 -5.288 29.107 1.00 77.00 74 LYS A C 1
ATOM 567 O O . LYS A 1 74 ? 8.693 -6.326 29.629 1.00 77.00 74 LYS A O 1
ATOM 572 N N . CYS A 1 75 ? 7.781 -4.277 29.810 1.00 82.50 75 CYS A N 1
ATOM 573 C CA . CYS A 1 75 ? 7.732 -4.240 31.271 1.00 82.50 75 CYS A CA 1
ATOM 574 C C . CYS A 1 75 ? 6.394 -3.658 31.763 1.00 82.50 75 CYS A C 1
ATOM 576 O O . CYS A 1 75 ? 6.371 -2.568 32.344 1.00 82.50 75 CYS A O 1
ATOM 578 N N . PRO A 1 76 ? 5.264 -4.369 31.570 1.00 81.88 76 PRO A N 1
ATOM 579 C CA . PRO A 1 76 ? 3.936 -3.889 31.965 1.00 81.88 76 PRO A CA 1
ATOM 580 C C . PRO A 1 76 ? 3.789 -3.677 33.483 1.00 81.88 76 PRO A C 1
ATOM 582 O O . PRO A 1 76 ? 2.878 -2.981 33.936 1.00 81.88 76 PRO A O 1
ATOM 585 N N . GLU A 1 77 ? 4.685 -4.243 34.297 1.00 87.69 77 GLU A N 1
ATOM 586 C CA . GLU A 1 77 ? 4.731 -4.028 35.747 1.00 87.69 77 GLU A CA 1
ATOM 587 C C . GLU A 1 77 ? 5.065 -2.576 36.108 1.00 87.69 77 GLU A C 1
ATOM 589 O O . GLU A 1 77 ? 4.703 -2.126 37.195 1.00 87.69 77 GLU A O 1
ATOM 594 N N . ILE A 1 78 ? 5.744 -1.845 35.215 1.00 90.06 78 ILE A N 1
ATOM 595 C CA . ILE A 1 78 ? 6.039 -0.420 35.396 1.00 90.06 78 ILE A CA 1
ATOM 596 C C . ILE A 1 78 ? 4.739 0.373 35.410 1.00 90.06 78 ILE A C 1
ATOM 598 O O . ILE A 1 78 ? 4.515 1.140 36.341 1.00 90.06 78 ILE A O 1
ATOM 602 N N . LEU A 1 79 ? 3.867 0.154 34.421 1.00 89.62 79 LEU A N 1
ATOM 603 C CA . LEU A 1 79 ? 2.582 0.843 34.339 1.00 89.62 79 LEU A CA 1
ATOM 604 C C . LEU A 1 79 ? 1.741 0.588 35.594 1.00 89.62 79 LEU A C 1
ATOM 606 O O . LEU A 1 79 ? 1.257 1.539 36.197 1.00 89.62 79 LEU A O 1
ATOM 610 N N . ARG A 1 80 ? 1.644 -0.672 36.038 1.00 88.94 80 ARG A N 1
ATOM 611 C CA . ARG A 1 80 ? 0.935 -1.024 37.282 1.00 88.94 80 ARG A CA 1
ATOM 612 C C . ARG A 1 80 ? 1.498 -0.294 38.495 1.00 88.94 80 ARG A C 1
ATOM 614 O O . ARG A 1 80 ? 0.747 0.311 39.240 1.00 88.94 80 ARG A O 1
ATOM 621 N N . PHE A 1 81 ? 2.822 -0.292 38.654 1.00 90.50 81 PHE A N 1
ATOM 622 C CA . PHE A 1 81 ? 3.462 0.398 39.772 1.00 90.50 81 PHE A CA 1
ATOM 623 C C . PHE A 1 81 ? 3.176 1.904 39.775 1.00 90.50 81 PHE A C 1
ATOM 625 O O . PHE A 1 81 ? 2.975 2.482 40.839 1.00 90.50 81 PHE A O 1
ATOM 632 N N . VAL A 1 82 ? 3.188 2.547 38.606 1.00 90.19 82 VAL A N 1
ATOM 633 C CA . VAL A 1 82 ? 2.901 3.982 38.500 1.00 90.19 82 VAL A CA 1
ATOM 634 C C . VAL A 1 82 ? 1.418 4.255 38.786 1.00 90.19 82 VAL A C 1
ATOM 636 O O . VAL A 1 82 ? 1.115 5.196 39.514 1.00 90.19 82 VAL A O 1
ATOM 639 N N . LEU A 1 83 ? 0.502 3.411 38.301 1.00 88.62 83 LEU A N 1
ATOM 640 C CA . LEU A 1 83 ? -0.933 3.514 38.595 1.00 88.62 83 LEU A CA 1
ATOM 641 C C . LEU A 1 83 ? -1.235 3.315 40.092 1.00 88.62 83 LEU A C 1
ATOM 643 O O . LEU A 1 83 ? -1.939 4.139 40.666 1.00 88.62 83 LEU A O 1
ATOM 647 N N . ASP A 1 84 ? -0.605 2.336 40.756 1.00 88.56 84 ASP A N 1
ATOM 648 C CA . ASP A 1 84 ? -0.746 2.060 42.202 1.00 88.56 84 ASP A CA 1
ATOM 649 C C . ASP A 1 84 ? -0.369 3.254 43.103 1.00 88.56 84 ASP A C 1
ATOM 651 O O . ASP A 1 84 ? -0.690 3.290 44.294 1.00 88.56 84 ASP A O 1
ATOM 655 N N . LYS A 1 85 ? 0.395 4.212 42.569 1.00 87.62 85 LYS A N 1
ATOM 656 C CA . LYS A 1 85 ? 0.852 5.408 43.289 1.00 87.62 85 LYS A CA 1
ATOM 657 C C . LYS A 1 85 ? -0.063 6.612 43.098 1.00 87.62 85 LYS A C 1
ATOM 659 O O . LYS A 1 85 ? 0.117 7.607 43.803 1.00 87.62 85 LYS A O 1
ATOM 664 N N . LEU A 1 86 ? -1.008 6.543 42.167 1.00 86.62 86 LEU A N 1
ATOM 665 C CA . LEU A 1 86 ? -2.003 7.581 41.943 1.00 86.62 86 LEU A CA 1
ATOM 666 C C . LEU A 1 86 ? -3.217 7.340 42.843 1.00 86.62 86 LEU A C 1
ATOM 668 O O . LEU A 1 86 ? -3.565 6.204 43.142 1.00 86.62 86 LEU A O 1
ATOM 672 N N . ASP A 1 87 ? -3.880 8.416 43.274 1.00 84.81 87 ASP A N 1
ATOM 673 C CA . ASP A 1 87 ? -5.190 8.294 43.917 1.00 84.81 87 ASP A CA 1
ATOM 674 C C . ASP A 1 87 ? -6.241 8.017 42.828 1.00 84.81 87 ASP A C 1
ATOM 676 O O . ASP A 1 87 ? -6.508 8.915 42.017 1.00 84.81 87 ASP A O 1
ATOM 680 N N . PRO A 1 88 ? -6.849 6.814 42.782 1.00 80.88 88 PRO A N 1
ATOM 681 C CA . PRO A 1 88 ? -7.824 6.471 41.752 1.00 80.88 88 PRO A CA 1
ATOM 682 C C . PRO A 1 88 ? -9.111 7.298 41.874 1.00 80.88 88 PRO A C 1
ATOM 684 O O . PRO A 1 88 ? -9.834 7.443 40.888 1.00 80.88 88 PRO A O 1
ATOM 687 N N . ALA A 1 89 ? -9.410 7.873 43.045 1.00 81.25 89 ALA A N 1
ATOM 688 C CA . ALA A 1 89 ? -10.588 8.714 43.245 1.00 81.25 89 ALA A CA 1
ATOM 689 C C . ALA A 1 89 ? -10.387 10.159 42.755 1.00 81.25 89 ALA A C 1
ATOM 691 O O . ALA A 1 89 ? -11.367 10.890 42.586 1.00 81.25 89 ALA A O 1
ATOM 692 N N . ALA A 1 90 ? -9.143 10.587 42.515 1.00 86.56 90 ALA A N 1
ATOM 693 C CA . ALA A 1 90 ? -8.855 11.947 42.087 1.00 86.56 90 ALA A CA 1
ATOM 694 C C . ALA A 1 90 ? -9.285 12.174 40.619 1.00 86.56 90 ALA A C 1
ATOM 696 O O . ALA A 1 90 ? -8.845 11.441 39.730 1.00 86.56 90 ALA A O 1
ATOM 697 N N . PRO A 1 91 ? -10.073 13.227 40.310 1.00 83.50 91 PRO A N 1
ATOM 698 C CA . PRO A 1 91 ? -10.519 13.498 38.940 1.00 83.50 91 PRO A CA 1
ATOM 699 C C . PRO A 1 91 ? -9.371 13.664 37.935 1.00 83.50 91 PRO A C 1
ATOM 701 O O . PRO A 1 91 ? -9.469 13.198 36.807 1.00 83.50 91 PRO A O 1
ATOM 704 N N . MET A 1 92 ? -8.261 14.281 38.355 1.00 82.81 92 MET A N 1
ATOM 705 C CA . MET A 1 92 ? -7.085 14.473 37.499 1.00 82.81 92 MET A CA 1
ATOM 706 C C . MET A 1 92 ? -6.426 13.141 37.106 1.00 82.81 92 MET A C 1
ATOM 708 O O . MET A 1 92 ? -5.992 12.993 35.968 1.00 82.81 92 MET A O 1
ATOM 712 N N . THR A 1 93 ? -6.401 12.159 38.016 1.00 86.75 93 THR A N 1
ATOM 713 C CA . THR A 1 93 ? -5.921 10.797 37.730 1.00 86.75 93 THR A CA 1
ATOM 714 C C . THR A 1 93 ? -6.766 10.153 36.638 1.00 86.75 93 THR A C 1
ATOM 716 O O . THR A 1 93 ? -6.230 9.612 35.678 1.00 86.75 93 THR A O 1
ATOM 719 N N . GLN A 1 94 ? -8.092 10.259 36.745 1.00 91.25 94 GLN A N 1
ATOM 720 C CA . GLN A 1 94 ? -9.018 9.678 35.773 1.00 91.25 94 GLN A CA 1
ATOM 721 C C . GLN A 1 94 ? -8.862 10.307 34.381 1.00 91.25 94 GLN A C 1
ATOM 723 O O . GLN A 1 94 ? -8.832 9.582 33.389 1.00 91.25 94 GLN A O 1
ATOM 728 N N . THR A 1 95 ? -8.671 11.629 34.302 1.00 88.19 95 THR A N 1
ATOM 729 C CA . THR A 1 95 ? -8.340 12.314 33.040 1.00 88.19 95 THR A CA 1
ATOM 730 C C . THR A 1 95 ? -7.034 11.793 32.445 1.00 88.19 95 THR A C 1
ATOM 732 O O . THR A 1 95 ? -6.979 11.489 31.261 1.00 88.19 95 THR A O 1
ATOM 735 N N . MET A 1 96 ? -5.997 11.632 33.268 1.00 87.25 96 MET A N 1
ATOM 736 C CA . MET A 1 96 ? -4.690 11.153 32.821 1.00 87.25 96 MET A CA 1
ATOM 737 C C . MET A 1 96 ? -4.754 9.719 32.270 1.00 87.25 96 MET A C 1
ATOM 739 O O . MET A 1 96 ? -4.192 9.430 31.216 1.00 87.25 96 MET A O 1
ATOM 743 N N . ILE A 1 97 ? -5.477 8.830 32.958 1.00 89.44 97 ILE A N 1
ATOM 744 C CA . ILE A 1 97 ? -5.705 7.441 32.531 1.00 89.44 97 ILE A CA 1
ATOM 745 C C . ILE A 1 97 ? -6.501 7.407 31.217 1.00 89.44 97 ILE A C 1
ATOM 747 O O . ILE A 1 97 ? -6.166 6.623 30.329 1.00 89.44 97 ILE A O 1
ATOM 751 N N . LEU A 1 98 ? -7.507 8.275 31.052 1.00 90.50 98 LEU A N 1
ATOM 752 C CA . LEU A 1 98 ? -8.245 8.406 29.791 1.00 90.50 98 LEU A CA 1
ATOM 753 C C . LEU A 1 98 ? -7.341 8.847 28.633 1.00 90.50 98 LEU A C 1
ATOM 755 O O . LEU A 1 98 ? -7.389 8.214 27.581 1.00 90.50 98 LEU A O 1
ATOM 759 N N . THR A 1 99 ? -6.488 9.858 28.821 1.00 87.69 99 THR A N 1
ATOM 760 C CA . THR A 1 99 ? -5.542 10.287 27.775 1.00 87.69 99 THR A CA 1
ATOM 761 C C . THR A 1 99 ? -4.607 9.147 27.377 1.00 87.69 99 THR A C 1
ATOM 763 O O . THR A 1 99 ? -4.394 8.882 26.197 1.00 87.69 99 THR A O 1
ATOM 766 N N . VAL A 1 100 ? -4.099 8.392 28.354 1.00 87.00 100 VAL A N 1
ATOM 767 C CA . VAL A 1 100 ? -3.260 7.215 28.087 1.00 87.00 100 VAL A CA 1
ATOM 768 C C . VAL A 1 100 ? -4.035 6.147 27.311 1.00 87.00 100 VAL A C 1
ATOM 770 O O . VAL A 1 100 ? -3.490 5.556 26.381 1.00 87.00 100 VAL A O 1
ATOM 773 N N . ALA A 1 101 ? -5.307 5.905 27.643 1.00 89.81 101 ALA A N 1
ATOM 774 C CA . ALA A 1 101 ? -6.156 4.985 26.890 1.00 89.81 101 ALA A CA 1
ATOM 775 C C . ALA A 1 101 ? -6.321 5.437 25.426 1.00 89.81 101 ALA A C 1
ATOM 777 O O . ALA A 1 101 ? -6.222 4.611 24.520 1.00 89.81 101 ALA A O 1
ATOM 778 N N . GLU A 1 102 ? -6.525 6.733 25.181 1.00 88.06 102 GLU A N 1
ATOM 779 C CA . GLU A 1 102 ? -6.629 7.307 23.832 1.00 88.06 102 GLU A CA 1
ATOM 780 C C . GLU A 1 102 ? -5.339 7.180 23.019 1.00 88.06 102 GLU A C 1
ATOM 782 O O . GLU A 1 102 ? -5.399 6.925 21.812 1.00 88.06 102 GLU A O 1
ATOM 787 N N . GLU A 1 103 ? -4.186 7.333 23.664 1.00 85.00 103 GLU A N 1
ATOM 788 C CA . GLU A 1 103 ? -2.874 7.174 23.034 1.00 85.00 103 GLU A CA 1
ATOM 789 C C . GLU A 1 103 ? -2.551 5.706 22.734 1.00 85.00 103 GLU A C 1
ATOM 791 O O . GLU A 1 103 ? -2.044 5.402 21.657 1.00 85.00 103 GLU A O 1
ATOM 796 N N . ILE A 1 104 ? -2.919 4.766 23.616 1.00 80.44 104 ILE A N 1
ATOM 797 C CA . ILE A 1 104 ? -2.765 3.320 23.352 1.00 80.44 104 ILE A CA 1
ATOM 798 C C . ILE A 1 104 ? -3.623 2.881 22.160 1.00 80.44 104 ILE A C 1
ATOM 800 O O . ILE A 1 104 ? -3.221 2.007 21.391 1.00 80.44 104 ILE A O 1
ATOM 804 N N . VAL A 1 105 ? -4.814 3.464 22.002 1.00 80.69 105 VAL A N 1
ATOM 805 C CA . VAL A 1 105 ? -5.647 3.232 20.812 1.00 80.69 105 VAL A CA 1
ATOM 806 C C . VAL A 1 105 ? -4.981 3.812 19.555 1.00 80.69 105 VAL A C 1
ATOM 808 O O . VAL A 1 105 ? -5.176 3.262 18.473 1.00 80.69 105 VAL A O 1
ATOM 811 N N . GLY A 1 106 ? -4.160 4.861 19.700 1.00 75.56 106 GLY A N 1
ATOM 812 C CA . GLY A 1 106 ? -3.419 5.511 18.617 1.00 75.56 106 GLY A CA 1
ATOM 813 C C . GLY A 1 106 ? -4.332 6.191 17.595 1.00 75.56 106 GLY A C 1
ATOM 814 O O . GLY A 1 106 ? -5.529 6.360 17.824 1.00 75.56 106 GLY A O 1
ATOM 815 N N . ASP A 1 107 ? -3.795 6.591 16.444 1.00 58.06 107 ASP A N 1
ATOM 816 C CA . ASP A 1 107 ? -4.645 6.724 15.255 1.00 58.06 107 ASP A CA 1
ATOM 817 C C . ASP A 1 107 ? -5.135 5.318 14.913 1.00 58.06 107 ASP A C 1
ATOM 819 O O . ASP A 1 107 ? -4.306 4.408 14.909 1.00 58.06 107 ASP A O 1
ATOM 823 N N . LEU A 1 108 ? -6.445 5.159 14.661 1.00 54.22 108 LEU A N 1
ATOM 824 C CA . LEU A 1 108 ? -7.251 3.926 14.480 1.00 54.22 108 LEU A CA 1
ATOM 825 C C . LEU A 1 108 ? -6.762 2.941 13.377 1.00 54.22 108 LEU A C 1
ATOM 827 O O . LEU A 1 108 ? -7.542 2.257 12.720 1.00 54.22 108 LEU A O 1
ATOM 831 N N . SER A 1 109 ? -5.459 2.867 13.138 1.00 49.31 109 SER A N 1
ATOM 832 C CA . SER A 1 109 ? -4.766 1.939 12.270 1.00 49.31 109 SER A CA 1
ATOM 833 C C . SER A 1 109 ? -4.733 0.568 12.935 1.00 49.31 109 SER A C 1
ATOM 835 O O . SER A 1 109 ? -4.377 0.419 14.102 1.00 49.31 109 SER A O 1
ATOM 837 N N . PHE A 1 110 ? -5.162 -0.439 12.179 1.00 47.84 110 PHE A N 1
ATOM 838 C CA . PHE A 1 110 ? -5.310 -1.832 12.587 1.00 47.84 110 PHE A CA 1
ATOM 839 C C . PHE A 1 110 ? -3.967 -2.460 13.000 1.00 47.84 110 PHE A C 1
ATOM 841 O O . PHE A 1 110 ? -3.377 -3.241 12.254 1.00 47.84 110 PHE A O 1
ATOM 848 N N . ASN A 1 111 ? -3.459 -2.115 14.183 1.00 48.75 111 ASN A N 1
ATOM 849 C CA . ASN A 1 111 ? -2.219 -2.656 14.715 1.00 48.75 111 ASN A CA 1
ATOM 850 C C . ASN A 1 111 ? -2.543 -3.872 15.590 1.00 48.75 111 ASN A C 1
ATOM 852 O O . ASN A 1 111 ? -3.034 -3.773 16.717 1.00 48.75 111 ASN A O 1
ATOM 856 N N . TYR A 1 112 ? -2.316 -5.055 15.024 1.00 51.75 112 TYR A N 1
ATOM 857 C CA . TYR A 1 112 ? -2.556 -6.339 15.674 1.00 51.75 112 TYR A CA 1
ATOM 858 C C . TYR A 1 112 ? -1.351 -6.754 16.526 1.00 51.75 112 TYR A C 1
ATOM 860 O O . TYR A 1 112 ? -0.655 -7.722 16.224 1.00 51.75 112 TYR A O 1
ATOM 868 N N . GLY A 1 113 ? -1.103 -6.007 17.602 1.00 54.50 113 GLY A N 1
ATOM 869 C CA . GLY A 1 113 ? -0.185 -6.387 18.675 1.00 54.50 113 GLY A CA 1
ATOM 870 C C . GLY A 1 113 ? -0.946 -6.966 19.873 1.00 54.50 113 GLY A C 1
ATOM 871 O O . GLY A 1 113 ? -1.836 -6.318 20.420 1.00 54.50 113 GLY A O 1
ATOM 872 N N . GLY A 1 114 ? -0.598 -8.181 20.314 1.00 61.12 114 GLY A N 1
ATOM 873 C CA . GLY A 1 114 ? -1.201 -8.797 21.509 1.00 61.12 114 GLY A CA 1
ATOM 874 C C . GLY A 1 114 ? -0.764 -8.158 22.838 1.00 61.12 114 GLY A C 1
ATOM 875 O O . GLY A 1 114 ? -1.408 -8.366 23.865 1.00 61.12 114 GLY A O 1
ATOM 876 N N . GLU A 1 115 ? 0.326 -7.388 22.836 1.00 63.62 115 GLU A N 1
ATOM 877 C CA . GLU A 1 115 ? 0.830 -6.693 24.029 1.00 63.62 115 GLU A CA 1
ATOM 878 C C . GLU A 1 115 ? 0.005 -5.432 24.339 1.00 63.62 115 GLU A C 1
ATOM 880 O O . GLU A 1 115 ? -0.333 -5.203 25.501 1.00 63.62 115 GLU A O 1
ATOM 885 N N . ASP A 1 116 ? -0.451 -4.706 23.313 1.00 69.94 116 ASP A N 1
ATOM 886 C CA . ASP A 1 116 ? -1.308 -3.520 23.459 1.00 69.94 116 ASP A CA 1
ATOM 887 C C . ASP A 1 116 ? -2.657 -3.851 24.104 1.00 69.94 116 ASP A C 1
ATOM 889 O O . ASP A 1 116 ? -3.197 -3.053 24.862 1.00 69.94 116 ASP A O 1
ATOM 893 N N . GLU A 1 117 ? -3.216 -5.038 23.834 1.00 77.38 117 GLU A N 1
ATOM 894 C CA . GLU A 1 117 ? -4.477 -5.483 24.446 1.00 77.38 117 GLU A CA 1
ATOM 895 C C . GLU A 1 117 ? -4.346 -5.637 25.970 1.00 77.38 117 GLU A C 1
ATOM 897 O O . GLU A 1 117 ? -5.249 -5.248 26.710 1.00 77.38 117 GLU A O 1
ATOM 902 N N . LYS A 1 118 ? -3.203 -6.142 26.458 1.00 81.69 118 LYS A N 1
ATOM 903 C CA . LYS A 1 118 ? -2.956 -6.302 27.901 1.00 81.69 118 LYS A CA 1
ATOM 904 C C . LYS A 1 118 ? -2.772 -4.956 28.591 1.00 81.69 118 LYS A C 1
ATOM 906 O O . LYS A 1 118 ? -3.357 -4.746 29.651 1.00 81.69 118 LYS A O 1
ATOM 911 N N . THR A 1 119 ? -1.975 -4.066 28.002 1.00 82.00 119 THR A N 1
ATOM 912 C CA . THR A 1 119 ? -1.749 -2.719 28.541 1.00 82.00 119 THR A CA 1
ATOM 913 C C . THR A 1 119 ? -3.051 -1.926 28.562 1.00 82.00 119 THR A C 1
ATOM 915 O O . THR A 1 119 ? -3.410 -1.375 29.599 1.00 82.00 119 THR A O 1
ATOM 918 N N . PHE A 1 120 ? -3.808 -1.944 27.461 1.00 86.94 120 PHE A N 1
ATOM 919 C CA . PHE A 1 120 ? -5.102 -1.270 27.380 1.00 86.94 120 PHE A CA 1
ATOM 920 C C . PHE A 1 120 ? -6.074 -1.786 28.442 1.00 86.94 120 PHE A C 1
ATOM 922 O O . PHE A 1 120 ? -6.708 -0.995 29.132 1.00 86.94 120 PHE A O 1
ATOM 929 N N . LYS A 1 121 ? -6.135 -3.107 28.650 1.00 89.56 121 LYS A N 1
ATOM 930 C CA . LYS A 1 121 ? -6.965 -3.699 29.703 1.00 89.56 121 LYS A CA 1
ATOM 931 C C . LYS A 1 121 ? -6.630 -3.157 31.097 1.00 89.56 121 LYS A C 1
ATOM 933 O O . LYS A 1 121 ? -7.553 -2.795 31.815 1.00 89.56 121 LYS A O 1
ATOM 938 N N . VAL A 1 122 ? -5.346 -3.065 31.455 1.00 88.56 122 VAL A N 1
ATOM 939 C CA . VAL A 1 122 ? -4.914 -2.524 32.761 1.00 88.56 122 VAL A CA 1
ATOM 940 C C . VAL A 1 122 ? -5.393 -1.083 32.940 1.00 88.56 122 VAL A C 1
ATOM 942 O O . VAL A 1 122 ? -5.964 -0.753 33.970 1.00 88.56 122 VAL A O 1
ATOM 945 N N . VAL A 1 123 ? -5.227 -0.238 31.920 1.00 89.75 123 VAL A N 1
ATOM 946 C CA . VAL A 1 123 ? -5.660 1.169 31.970 1.00 89.75 123 VAL A CA 1
ATOM 947 C C . VAL A 1 123 ? -7.177 1.279 32.165 1.00 89.75 123 VAL A C 1
ATOM 949 O O . VAL A 1 123 ? -7.635 2.080 32.973 1.00 89.75 123 VAL A O 1
ATOM 952 N N . ILE A 1 124 ? -7.962 0.436 31.488 1.00 92.19 124 ILE A N 1
ATOM 953 C CA . ILE A 1 124 ? -9.425 0.401 31.645 1.00 92.19 124 ILE A CA 1
ATOM 954 C C . ILE A 1 124 ? -9.843 -0.119 33.032 1.00 92.19 124 ILE A C 1
ATOM 956 O O . ILE A 1 124 ? -10.834 0.353 33.585 1.00 92.19 124 ILE A O 1
ATOM 960 N N . GLU A 1 125 ? -9.109 -1.068 33.620 1.00 91.69 125 GLU A N 1
ATOM 961 C CA . GLU A 1 125 ? -9.396 -1.593 34.964 1.00 91.69 125 GLU A CA 1
ATOM 962 C C . GLU A 1 125 ? -9.186 -0.553 36.078 1.00 91.69 125 GLU A C 1
ATOM 964 O O . GLU A 1 125 ? -9.893 -0.616 37.090 1.00 91.69 125 GLU A O 1
ATOM 969 N N . GLU A 1 126 ? -8.302 0.425 35.867 1.00 90.75 126 GLU A N 1
ATOM 970 C CA . GLU A 1 126 ? -8.048 1.540 36.794 1.00 90.75 126 GLU A CA 1
ATOM 971 C C . GLU A 1 126 ? -9.017 2.725 36.630 1.00 90.75 126 GLU A C 1
ATOM 973 O O . GLU A 1 126 ? -9.078 3.621 37.481 1.00 90.75 126 GLU A O 1
ATOM 978 N N . LEU A 1 127 ? -9.821 2.746 35.560 1.00 91.38 127 LEU A N 1
ATOM 979 C CA . LEU A 1 127 ? -10.868 3.753 35.422 1.00 91.38 127 LEU A CA 1
ATOM 980 C C . LEU A 1 127 ? -11.968 3.516 36.458 1.00 91.38 127 LEU A C 1
ATOM 982 O O . LEU A 1 127 ? -12.538 2.426 36.568 1.00 91.38 127 LEU A O 1
ATOM 986 N N . SER A 1 128 ? -12.319 4.567 37.195 1.00 90.62 128 SER A N 1
ATOM 987 C CA . SER A 1 128 ? -13.503 4.558 38.052 1.00 90.62 128 SER A CA 1
ATOM 988 C C . SER A 1 128 ? -14.743 4.279 37.196 1.00 90.62 128 SER A C 1
ATOM 990 O O . SER A 1 128 ? -14.859 4.874 36.123 1.00 90.62 128 SER A O 1
ATOM 992 N N . PRO A 1 129 ? -15.706 3.451 37.646 1.00 91.31 129 PRO A N 1
ATOM 993 C CA . PRO A 1 129 ? -16.944 3.191 36.905 1.00 91.31 129 PRO A CA 1
ATOM 994 C C . PRO A 1 129 ? -17.710 4.454 36.491 1.00 91.31 129 PRO A C 1
ATOM 996 O O . PRO A 1 129 ? -18.403 4.445 35.484 1.00 91.31 129 PRO A O 1
ATOM 999 N N . ASN A 1 130 ? -17.563 5.557 37.233 1.00 91.69 130 ASN A N 1
ATOM 1000 C CA . ASN A 1 130 ? -18.234 6.828 36.940 1.00 91.69 130 ASN A CA 1
ATOM 1001 C C . ASN A 1 130 ? -17.491 7.702 35.915 1.00 91.69 130 ASN A C 1
ATOM 1003 O O . ASN A 1 130 ? -18.014 8.737 35.500 1.00 91.69 130 ASN A O 1
ATOM 1007 N N . THR A 1 131 ? -16.275 7.323 35.520 1.00 92.62 131 THR A N 1
ATOM 1008 C CA . THR A 1 131 ? -15.501 8.054 34.517 1.00 92.62 131 THR A CA 1
ATOM 1009 C C . THR A 1 131 ? -16.116 7.837 33.139 1.00 92.62 131 THR A C 1
ATOM 1011 O O . THR A 1 131 ? -16.208 6.707 32.660 1.00 92.62 131 THR A O 1
ATOM 1014 N N . VAL A 1 132 ? -16.543 8.930 32.503 1.00 94.75 132 VAL A N 1
ATOM 1015 C CA . VAL A 1 132 ? -17.191 8.908 31.187 1.00 94.75 132 VAL A CA 1
ATOM 1016 C C . VAL A 1 132 ? -16.157 8.594 30.110 1.00 94.75 132 VAL A C 1
ATOM 1018 O O . VAL A 1 132 ? -15.221 9.364 29.904 1.00 94.75 132 VAL A O 1
ATOM 1021 N N . LEU A 1 133 ? -16.341 7.478 29.405 1.00 94.75 133 LEU A N 1
ATOM 1022 C CA . LEU A 1 133 ? -15.487 7.110 28.276 1.00 94.75 133 LEU A CA 1
ATOM 1023 C C . LEU A 1 133 ? -15.634 8.097 27.110 1.00 94.75 133 LEU A C 1
ATOM 1025 O O . LEU A 1 133 ? -16.738 8.543 26.782 1.00 94.75 133 LEU A O 1
ATOM 1029 N N . THR A 1 134 ? -14.525 8.380 26.431 1.00 93.75 134 THR A N 1
ATOM 1030 C CA . THR A 1 134 ? -14.527 9.147 25.181 1.00 93.75 134 THR A CA 1
ATOM 1031 C C . THR A 1 134 ? -14.925 8.263 23.994 1.00 93.75 134 THR A C 1
ATOM 1033 O O . THR A 1 134 ? -14.892 7.032 24.083 1.00 93.75 134 THR A O 1
ATOM 1036 N N . GLU A 1 135 ? -15.318 8.878 22.870 1.00 92.31 135 GLU A N 1
ATOM 1037 C CA . GLU A 1 135 ? -15.638 8.165 21.615 1.00 92.31 135 GLU A CA 1
ATOM 1038 C C . GLU A 1 135 ? -14.493 7.226 21.205 1.00 92.31 135 GLU A C 1
ATOM 1040 O O . GLU A 1 135 ? -14.702 6.033 20.993 1.00 92.31 135 GLU A O 1
ATOM 1045 N N . LYS A 1 136 ? -13.261 7.746 21.203 1.00 91.44 136 LYS A N 1
ATOM 1046 C CA . LYS A 1 136 ? -12.061 7.013 20.791 1.00 91.44 136 LYS A CA 1
ATOM 1047 C C . LYS A 1 136 ? -11.791 5.792 21.672 1.00 91.44 136 LYS A C 1
ATOM 1049 O O . LYS A 1 136 ? -11.483 4.716 21.163 1.00 91.44 136 LYS A O 1
ATOM 1054 N N . VAL A 1 137 ? -11.949 5.925 22.991 1.00 92.94 137 VAL A N 1
ATOM 1055 C CA . VAL A 1 137 ? -11.780 4.797 23.922 1.00 92.94 137 VAL A CA 1
ATOM 1056 C C . VAL A 1 137 ? -12.898 3.766 23.746 1.00 92.94 137 VAL A C 1
ATOM 1058 O O . VAL A 1 137 ? -12.611 2.569 23.766 1.00 92.94 137 VAL A O 1
ATOM 1061 N N . ARG A 1 138 ? -14.152 4.189 23.511 1.00 94.62 138 ARG A N 1
ATOM 1062 C CA . ARG A 1 138 ? -15.261 3.269 23.184 1.00 94.62 138 ARG A CA 1
ATOM 1063 C C . ARG A 1 138 ? -14.974 2.445 21.933 1.00 94.62 138 ARG A C 1
ATOM 1065 O O . ARG A 1 138 ? -15.119 1.225 21.961 1.00 94.62 138 ARG A O 1
ATOM 1072 N N . GLU A 1 139 ? -14.559 3.094 20.853 1.00 93.06 139 GLU A N 1
ATOM 1073 C CA . GLU A 1 139 ? -14.184 2.419 19.608 1.00 93.06 139 GLU A CA 1
ATOM 1074 C C . GLU A 1 139 ? -12.998 1.475 19.834 1.00 93.06 139 GLU A C 1
ATOM 1076 O O . GLU A 1 139 ? -13.045 0.313 19.429 1.00 93.06 139 GLU A O 1
ATOM 1081 N N . GLY A 1 140 ? -11.989 1.929 20.583 1.00 90.50 140 GLY A N 1
ATOM 1082 C CA . GLY A 1 140 ? -10.849 1.132 21.034 1.00 90.50 140 GLY A CA 1
ATOM 1083 C C . GLY A 1 140 ? -11.248 -0.156 21.751 1.00 90.50 140 GLY A C 1
ATOM 1084 O O . GLY A 1 140 ? -10.782 -1.238 21.388 1.00 90.50 140 GLY A O 1
ATOM 1085 N N . LEU A 1 141 ? -12.155 -0.068 22.726 1.00 92.94 141 LEU A N 1
ATOM 1086 C CA . LEU A 1 141 ? -12.697 -1.225 23.447 1.00 92.94 141 LEU A CA 1
ATOM 1087 C C . LEU A 1 141 ? -13.319 -2.241 22.490 1.00 92.94 141 LEU A C 1
ATOM 1089 O O . LEU A 1 141 ? -13.062 -3.440 22.603 1.00 92.94 141 LEU A O 1
ATOM 1093 N N . VAL A 1 142 ? -14.101 -1.759 21.527 1.00 93.38 142 VAL A N 1
ATOM 1094 C CA . VAL A 1 142 ? -14.804 -2.614 20.571 1.00 93.38 142 VAL A CA 1
ATOM 1095 C C . VAL A 1 142 ? -13.824 -3.262 19.591 1.00 93.38 142 VAL A C 1
ATOM 1097 O O . VAL A 1 142 ? -13.936 -4.459 19.328 1.00 93.38 142 VAL A O 1
ATOM 1100 N N . MET A 1 143 ? -12.800 -2.536 19.135 1.00 89.81 143 MET A N 1
ATOM 1101 C CA . MET A 1 143 ? -11.722 -3.088 18.301 1.00 89.81 143 MET A CA 1
ATOM 1102 C C . MET A 1 143 ? -10.927 -4.189 19.015 1.00 89.81 143 MET A C 1
ATOM 1104 O O . MET A 1 143 ? -10.523 -5.171 18.386 1.00 89.81 143 MET A O 1
ATOM 1108 N N . LYS A 1 144 ? -10.710 -4.063 20.332 1.00 87.25 144 LYS A N 1
ATOM 1109 C CA . LYS A 1 144 ? -10.065 -5.115 21.140 1.00 87.25 144 LYS A CA 1
ATOM 1110 C C . LYS A 1 144 ? -10.984 -6.330 21.357 1.00 87.25 144 LYS A C 1
ATOM 1112 O O . LYS A 1 144 ? -10.497 -7.423 21.647 1.00 87.25 144 LYS A O 1
ATOM 1117 N N . GLY A 1 145 ? -12.285 -6.206 21.100 1.00 90.31 145 GLY A N 1
ATOM 1118 C CA . GLY A 1 145 ? -13.232 -7.315 20.964 1.00 90.31 145 GLY A CA 1
ATOM 1119 C C . GLY A 1 145 ? -14.150 -7.529 22.169 1.00 90.31 145 GLY A C 1
ATOM 1120 O O . GLY A 1 145 ? -14.138 -6.780 23.147 1.00 90.31 145 GLY A O 1
ATOM 1121 N N . SER A 1 146 ? -14.951 -8.597 22.105 1.00 92.88 146 SER A N 1
ATOM 1122 C CA . SER A 1 146 ? -16.069 -8.836 23.030 1.00 92.88 146 SER A CA 1
ATOM 1123 C C . SER A 1 146 ? -15.669 -8.891 24.507 1.00 92.88 146 SER A C 1
ATOM 1125 O O . SER A 1 146 ? -16.418 -8.416 25.355 1.00 92.88 146 SER A O 1
ATOM 1127 N N . ALA A 1 147 ? -14.484 -9.417 24.832 1.00 92.56 147 ALA A N 1
ATOM 1128 C CA . ALA A 1 147 ? -14.000 -9.516 26.207 1.00 92.56 147 ALA A CA 1
ATOM 1129 C C . ALA A 1 147 ? -13.820 -8.139 26.869 1.00 92.56 147 ALA A C 1
ATOM 1131 O O . ALA A 1 147 ? -14.175 -7.974 28.035 1.00 92.56 147 ALA A O 1
ATOM 1132 N N . MET A 1 148 ? -13.324 -7.147 26.122 1.00 92.62 148 MET A N 1
ATOM 1133 C CA . MET A 1 148 ? -13.180 -5.775 26.616 1.00 92.62 148 MET A CA 1
ATOM 1134 C C . MET A 1 148 ? -14.533 -5.084 26.766 1.00 92.62 148 MET A C 1
ATOM 1136 O O . MET A 1 148 ? -14.749 -4.368 27.739 1.00 92.62 148 MET A O 1
ATOM 1140 N N . VAL A 1 149 ? -15.471 -5.345 25.852 1.00 95.62 149 VAL A N 1
ATOM 1141 C CA . VAL A 1 149 ? -16.842 -4.832 25.973 1.00 95.62 149 VAL A CA 1
ATOM 1142 C C . VAL A 1 149 ? -17.565 -5.442 27.177 1.00 95.62 149 VAL A C 1
ATOM 1144 O O . VAL A 1 149 ? -18.191 -4.712 27.936 1.00 95.62 149 VAL A O 1
ATOM 1147 N N . ARG A 1 150 ? -17.424 -6.750 27.432 1.00 96.06 150 ARG A N 1
ATOM 1148 C CA . ARG A 1 150 ? -17.972 -7.381 28.649 1.00 96.06 150 ARG A CA 1
ATOM 1149 C C . ARG A 1 150 ? -17.392 -6.762 29.917 1.00 96.06 150 ARG A C 1
ATOM 1151 O O . ARG A 1 150 ? -18.155 -6.436 30.811 1.00 96.06 150 ARG A O 1
ATOM 1158 N N . LEU A 1 151 ? -16.078 -6.520 29.958 1.00 95.00 151 LEU A N 1
ATOM 1159 C CA . LEU A 1 151 ? -15.420 -5.885 31.105 1.00 95.00 151 LEU A CA 1
ATOM 1160 C C . LEU A 1 151 ? -16.068 -4.544 31.480 1.00 95.00 151 LEU A C 1
ATOM 1162 O O . LEU A 1 151 ? -16.331 -4.300 32.655 1.00 95.00 151 LEU A O 1
ATOM 1166 N N . VAL A 1 152 ? -16.327 -3.674 30.498 1.00 95.75 152 VAL A N 1
ATOM 1167 C CA . VAL A 1 152 ? -16.918 -2.352 30.768 1.00 95.75 152 VAL A CA 1
ATOM 1168 C C . VAL A 1 152 ? -18.419 -2.420 31.051 1.00 95.75 152 VAL A C 1
ATOM 1170 O O . VAL A 1 152 ? -18.910 -1.627 31.851 1.00 95.75 152 VAL A O 1
ATOM 1173 N N . LEU A 1 153 ? -19.139 -3.386 30.469 1.00 95.19 153 LEU A N 1
ATOM 1174 C CA . LEU A 1 153 ? -20.551 -3.632 30.779 1.00 95.19 153 LEU A CA 1
ATOM 1175 C C . LEU A 1 153 ? -20.733 -4.175 32.205 1.00 95.19 153 LEU A C 1
ATOM 1177 O O . LEU A 1 153 ? -21.558 -3.650 32.950 1.00 95.19 153 LEU A O 1
ATOM 1181 N N . ASP A 1 154 ? -19.921 -5.154 32.617 1.00 95.31 154 ASP A N 1
ATOM 1182 C CA . ASP A 1 154 ? -19.947 -5.745 33.964 1.00 95.31 154 ASP A CA 1
ATOM 1183 C C . ASP A 1 154 ? -19.639 -4.698 35.046 1.00 95.31 154 ASP A C 1
ATOM 1185 O O . ASP A 1 154 ? -20.192 -4.735 36.146 1.00 95.31 154 ASP A O 1
ATOM 1189 N N . ARG A 1 155 ? -18.776 -3.729 34.718 1.00 93.44 155 ARG A N 1
ATOM 1190 C CA . ARG A 1 155 ? -18.435 -2.588 35.581 1.00 93.44 155 ARG A CA 1
ATOM 1191 C C . ARG A 1 155 ? -19.435 -1.435 35.504 1.00 93.44 155 ARG A C 1
ATOM 1193 O O . ARG A 1 155 ? -19.263 -0.472 36.243 1.00 93.44 155 ARG A O 1
ATOM 1200 N N . GLN A 1 156 ? -20.444 -1.510 34.632 1.00 93.50 156 GLN A N 1
ATOM 1201 C CA . GLN A 1 156 ? -21.380 -0.415 34.342 1.00 93.50 156 GLN A CA 1
ATOM 1202 C C . GLN A 1 156 ? -20.655 0.905 34.032 1.00 93.50 156 GLN A C 1
ATOM 1204 O O . GLN A 1 156 ? -21.016 1.966 34.539 1.00 93.50 156 GLN A O 1
ATOM 1209 N N . GLN A 1 157 ? -19.594 0.825 33.225 1.00 95.00 157 GLN A N 1
ATOM 1210 C CA . GLN A 1 157 ? -18.718 1.954 32.941 1.00 95.00 157 GLN A CA 1
ATOM 1211 C C . GLN A 1 157 ? -19.495 3.106 32.289 1.00 95.00 157 GLN A C 1
ATOM 1213 O O . GLN A 1 157 ? -20.102 2.957 31.223 1.00 95.00 157 GLN A O 1
ATOM 1218 N N . ALA A 1 158 ? -19.436 4.277 32.915 1.00 92.88 158 ALA A N 1
ATOM 1219 C CA . ALA A 1 158 ? -20.109 5.474 32.452 1.00 92.88 158 ALA A CA 1
ATOM 1220 C C . ALA A 1 158 ? -19.639 5.865 31.045 1.00 92.88 158 ALA A C 1
ATOM 1222 O O . ALA A 1 158 ? -18.459 5.802 30.697 1.00 92.88 158 ALA A O 1
ATOM 1223 N N . GLY A 1 159 ? -20.585 6.299 30.216 1.00 89.56 159 GLY A N 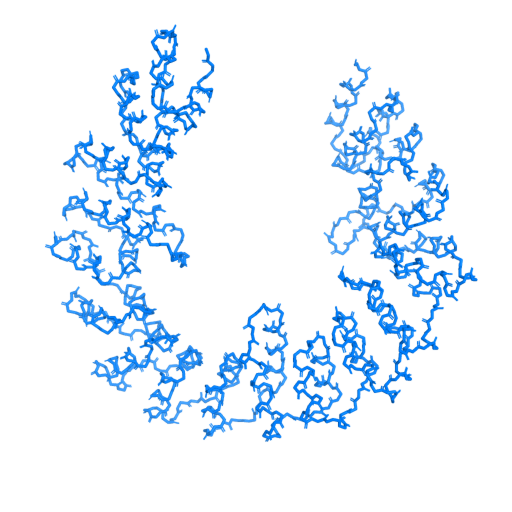1
ATOM 1224 C CA . GLY A 1 159 ? -20.296 6.726 28.852 1.00 89.56 159 GLY A CA 1
ATOM 1225 C C . GLY A 1 159 ? -20.053 5.593 27.860 1.00 89.56 159 GLY A C 1
ATOM 1226 O O . GLY A 1 159 ? -19.758 5.907 26.712 1.00 89.56 159 GLY A O 1
ATOM 1227 N N . PHE A 1 160 ? -20.188 4.311 28.226 1.00 94.25 160 PHE A N 1
ATOM 1228 C CA . PHE A 1 160 ? -20.283 3.244 27.227 1.00 94.25 160 PHE A CA 1
ATOM 1229 C C . PHE A 1 160 ? -21.687 3.240 26.607 1.00 94.25 160 PHE A C 1
ATOM 1231 O O . PHE A 1 160 ? -22.655 2.802 27.222 1.00 94.25 160 PHE A O 1
ATOM 1238 N N . VAL A 1 161 ? -21.790 3.755 25.383 1.00 93.12 161 VAL A N 1
ATOM 1239 C CA . VAL A 1 161 ? -23.016 3.770 24.579 1.00 93.12 161 VAL A CA 1
ATOM 1240 C C . VAL A 1 161 ? -22.687 3.154 23.227 1.00 93.12 161 VAL A C 1
ATOM 1242 O O . VAL A 1 161 ? -21.641 3.454 22.644 1.00 93.12 161 VAL A O 1
ATOM 1245 N N . VAL A 1 162 ? -23.561 2.276 22.740 1.00 95.44 162 VAL A N 1
ATOM 1246 C CA . VAL A 1 162 ? -23.417 1.678 21.411 1.00 95.44 162 VAL A CA 1
ATOM 1247 C C . VAL A 1 162 ? -23.778 2.725 20.359 1.00 95.44 162 VAL A C 1
ATOM 1249 O O . VAL A 1 162 ? -24.841 3.334 20.424 1.00 95.44 162 VAL A O 1
ATOM 1252 N N . SER A 1 163 ? -22.880 2.943 19.403 1.00 95.38 163 SER A N 1
ATOM 1253 C CA . SER A 1 163 ? -23.057 3.855 18.278 1.00 95.38 163 SER A CA 1
ATOM 1254 C C . SER A 1 163 ? -23.025 3.077 16.964 1.00 95.38 163 SER A C 1
ATOM 1256 O O . SER A 1 163 ? -22.652 1.904 16.919 1.00 95.38 163 SER A O 1
ATOM 1258 N N . GLU A 1 164 ? -23.376 3.740 15.864 1.00 95.38 164 GLU A N 1
ATOM 1259 C CA . GLU A 1 164 ? -23.216 3.165 14.525 1.00 95.38 164 GLU A CA 1
ATOM 1260 C C . GLU A 1 164 ? -21.769 2.709 14.281 1.00 95.38 164 GLU A C 1
ATOM 1262 O O . GLU A 1 164 ? -21.540 1.608 13.776 1.00 95.38 164 GLU A O 1
ATOM 1267 N N . LYS A 1 165 ? -20.783 3.501 14.727 1.00 95.25 165 LYS A N 1
ATOM 1268 C CA . LYS A 1 165 ? -19.372 3.176 14.517 1.00 95.25 165 LYS A CA 1
ATOM 1269 C C . LYS A 1 165 ? -18.930 1.938 15.290 1.00 95.25 165 LYS A C 1
ATOM 1271 O O . LYS A 1 165 ? -18.192 1.113 14.755 1.00 95.25 165 LYS A O 1
ATOM 1276 N N . THR A 1 166 ? -19.397 1.755 16.526 1.00 94.94 166 THR A N 1
ATOM 1277 C CA . THR A 1 166 ? -19.070 0.540 17.286 1.00 94.94 166 THR A CA 1
ATOM 1278 C C . THR A 1 166 ? -19.733 -0.702 16.689 1.00 94.94 166 THR A C 1
ATOM 1280 O O . THR A 1 166 ? -19.113 -1.765 16.652 1.00 94.94 166 THR A O 1
ATOM 1283 N N . MET A 1 167 ? -20.943 -0.573 16.142 1.00 96.69 167 MET A N 1
ATOM 1284 C CA . MET A 1 167 ? -21.595 -1.650 15.391 1.00 96.69 167 MET A CA 1
ATOM 1285 C C . MET A 1 167 ? -20.820 -2.014 14.116 1.00 96.69 167 MET A C 1
ATOM 1287 O O . MET A 1 167 ? -20.620 -3.198 13.841 1.00 96.69 167 MET A O 1
ATOM 1291 N N . GLU A 1 168 ? -20.327 -1.021 13.372 1.00 96.56 168 GLU A N 1
ATOM 1292 C CA . GLU A 1 168 ? -19.490 -1.220 12.181 1.00 96.56 168 GLU A CA 1
ATOM 1293 C C . GLU A 1 168 ? -18.189 -1.970 12.524 1.00 96.56 168 GLU A C 1
ATOM 1295 O O . GLU A 1 168 ? -17.860 -2.972 11.886 1.00 96.56 168 GLU A O 1
ATOM 1300 N N . ILE A 1 169 ? -17.483 -1.546 13.581 1.00 94.50 169 ILE A N 1
ATOM 1301 C CA . ILE A 1 169 ? -16.250 -2.203 14.051 1.00 94.50 169 ILE A CA 1
ATOM 1302 C C . ILE A 1 169 ? -16.522 -3.666 14.427 1.00 94.50 169 ILE A C 1
ATOM 1304 O O . ILE A 1 169 ? -15.756 -4.558 14.053 1.00 94.50 169 ILE A O 1
ATOM 1308 N N . ALA A 1 170 ? -17.611 -3.936 15.152 1.00 95.12 170 ALA A N 1
ATOM 1309 C CA . ALA A 1 170 ? -17.971 -5.295 15.543 1.00 95.12 170 ALA A CA 1
ATOM 1310 C C . ALA A 1 170 ? -18.333 -6.174 14.334 1.00 95.12 170 ALA A C 1
ATOM 1312 O O . ALA A 1 170 ? -17.925 -7.337 14.286 1.00 95.12 170 ALA A O 1
ATOM 1313 N N . ALA A 1 171 ? -19.022 -5.625 13.330 1.00 96.00 171 ALA A N 1
ATOM 1314 C CA . ALA A 1 171 ? -19.337 -6.325 12.084 1.00 96.00 171 ALA A CA 1
ATOM 1315 C C . ALA A 1 171 ? -18.082 -6.689 11.266 1.00 96.00 171 ALA A C 1
ATOM 1317 O O . ALA A 1 171 ? -18.024 -7.761 10.654 1.00 96.00 171 ALA A O 1
ATOM 1318 N N . ALA A 1 172 ? -17.044 -5.852 11.325 1.00 94.75 172 ALA A N 1
ATOM 1319 C CA . ALA A 1 172 ? -15.732 -6.118 10.734 1.00 94.75 172 ALA A CA 1
ATOM 1320 C C . ALA A 1 172 ? -14.846 -7.070 11.572 1.00 94.75 172 ALA A C 1
ATOM 1322 O O . ALA A 1 172 ? -13.713 -7.364 11.182 1.00 94.75 172 ALA A O 1
ATOM 1323 N N . SER A 1 173 ? -15.324 -7.573 12.718 1.00 91.06 173 SER A N 1
ATOM 1324 C CA . SER A 1 173 ? -14.531 -8.448 13.586 1.00 91.06 173 SER A CA 1
ATOM 1325 C C . SER A 1 173 ? -14.182 -9.774 12.904 1.00 91.06 173 SER A C 1
ATOM 1327 O O . SER A 1 173 ? -15.032 -10.531 12.441 1.00 91.06 173 SER A O 1
ATOM 1329 N N . TRP A 1 174 ? -12.896 -10.090 12.902 1.00 88.94 174 TRP A N 1
ATOM 1330 C CA . TRP A 1 174 ? -12.310 -11.323 12.380 1.00 88.94 174 TRP A CA 1
ATOM 1331 C C . TRP A 1 174 ? -12.227 -12.429 13.448 1.00 88.94 174 TRP A C 1
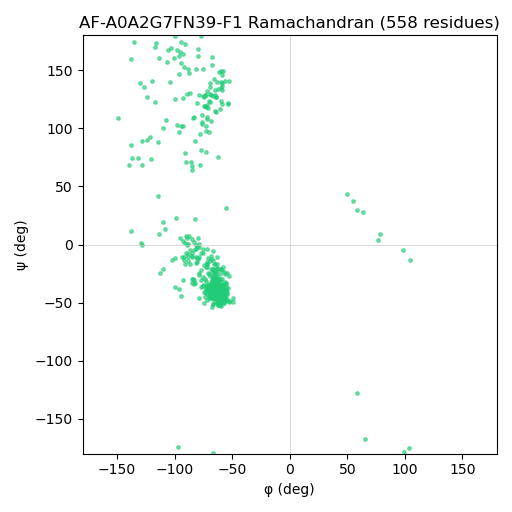ATOM 1333 O O . TRP A 1 174 ? -11.900 -13.574 13.127 1.00 88.94 174 TRP A O 1
ATOM 1343 N N . LYS A 1 175 ? -12.540 -12.109 14.717 1.00 88.12 175 LYS A N 1
ATOM 1344 C CA . LYS A 1 175 ? -12.560 -13.075 15.826 1.00 88.12 175 LYS A CA 1
ATOM 1345 C C . LYS A 1 175 ? -13.694 -14.093 15.639 1.00 88.12 175 LYS A C 1
ATOM 1347 O O . LYS A 1 175 ? -14.690 -13.843 14.967 1.00 88.12 175 LYS A O 1
ATOM 1352 N N . ASN A 1 176 ? -13.528 -15.277 16.228 1.00 89.25 176 ASN A N 1
ATOM 1353 C CA . ASN A 1 176 ? -14.470 -16.391 16.059 1.00 89.25 176 ASN A CA 1
ATOM 1354 C C . ASN A 1 176 ? -15.866 -16.104 16.625 1.00 89.25 176 ASN A C 1
ATOM 1356 O O . ASN A 1 176 ? -16.819 -16.735 16.187 1.00 89.25 176 ASN A O 1
ATOM 1360 N N . ASP A 1 177 ? -15.962 -15.164 17.560 1.00 92.25 177 ASP A N 1
ATOM 1361 C CA . ASP A 1 177 ? -17.167 -14.766 18.280 1.00 92.25 177 ASP A CA 1
ATOM 1362 C C . ASP A 1 177 ? -17.829 -13.504 17.696 1.00 92.25 177 ASP A C 1
ATOM 1364 O O . ASP A 1 177 ? -18.516 -12.779 18.408 1.00 92.25 177 ASP A O 1
ATOM 1368 N N . ALA A 1 178 ? -17.593 -13.179 16.417 1.00 93.75 178 ALA A N 1
ATOM 1369 C CA . ALA A 1 178 ? -18.093 -11.946 15.796 1.00 93.75 178 ALA A CA 1
ATOM 1370 C C . ALA A 1 178 ? -19.629 -11.807 15.848 1.00 93.75 178 ALA A C 1
ATOM 1372 O O . ALA A 1 178 ? -20.143 -10.704 16.040 1.00 93.75 178 ALA A O 1
ATOM 1373 N N . VAL A 1 179 ? -20.368 -12.914 15.714 1.00 95.88 179 VAL A N 1
ATOM 1374 C CA . VAL A 1 179 ? -21.839 -12.904 15.785 1.00 95.88 179 VAL A CA 1
ATOM 1375 C C . VAL A 1 179 ? -22.302 -12.673 17.221 1.00 95.88 179 VAL A C 1
ATOM 1377 O O . VAL A 1 179 ? -23.119 -11.789 17.469 1.00 95.88 179 VAL A O 1
ATOM 1380 N N . GLU A 1 180 ? -21.739 -13.403 18.181 1.00 96.19 180 GLU A N 1
ATOM 1381 C CA . GLU A 1 180 ? -21.992 -13.226 19.612 1.00 96.19 180 GLU A CA 1
ATOM 1382 C C . GLU A 1 180 ? -21.611 -11.816 20.071 1.00 96.19 180 GLU A C 1
ATOM 1384 O O . GLU A 1 180 ? -22.241 -11.244 20.960 1.00 96.19 180 GLU A O 1
ATOM 1389 N N . PHE A 1 181 ? -20.587 -11.233 19.452 1.00 96.00 181 PHE A N 1
ATOM 1390 C CA . PHE A 1 181 ? -20.151 -9.883 19.743 1.00 96.00 181 PHE A CA 1
ATOM 1391 C C . PHE A 1 181 ? -21.164 -8.837 19.265 1.00 96.00 181 PHE A C 1
ATOM 1393 O O . PHE A 1 181 ? -21.530 -7.947 20.033 1.00 96.00 181 PHE A O 1
ATOM 1400 N N . LEU A 1 182 ? -21.690 -8.972 18.045 1.00 95.69 182 LEU A N 1
ATOM 1401 C CA . LEU A 1 182 ? -22.795 -8.127 17.585 1.00 95.69 182 LEU A CA 1
ATOM 1402 C C . LEU A 1 182 ? -24.056 -8.317 18.435 1.00 95.69 182 LEU A C 1
ATOM 1404 O O . LEU A 1 182 ? -24.705 -7.334 18.777 1.00 95.69 182 LEU A O 1
ATOM 1408 N N . GLN A 1 183 ? -24.387 -9.547 18.833 1.00 95.88 183 GLN A N 1
ATOM 1409 C CA . GLN A 1 183 ? -25.511 -9.820 19.739 1.00 95.88 183 GLN A CA 1
ATOM 1410 C C . GLN A 1 183 ? -25.338 -9.138 21.103 1.00 95.88 183 GLN A C 1
ATOM 1412 O O . GLN A 1 183 ? -26.297 -8.575 21.642 1.00 95.88 183 GLN A O 1
ATOM 1417 N N . LEU A 1 184 ? -24.113 -9.146 21.642 1.00 96.75 184 LEU A N 1
ATOM 1418 C CA . LEU A 1 184 ? -23.768 -8.444 22.877 1.00 96.75 184 LEU A CA 1
ATOM 1419 C C . LEU A 1 184 ? -24.051 -6.944 22.744 1.00 96.75 184 LEU A C 1
ATOM 1421 O O . LEU A 1 184 ? -24.717 -6.384 23.611 1.00 96.75 184 LEU A O 1
ATOM 1425 N N . LEU A 1 185 ? -23.603 -6.300 21.662 1.00 96.31 185 LEU A N 1
ATOM 1426 C CA . LEU A 1 185 ? -23.863 -4.874 21.442 1.00 96.31 185 LEU A CA 1
ATOM 1427 C C . LEU A 1 185 ? -25.354 -4.586 21.225 1.00 96.31 185 LEU A C 1
ATOM 1429 O O . LEU A 1 185 ? -25.890 -3.664 21.836 1.00 96.31 185 LEU A O 1
ATOM 1433 N N . MET A 1 186 ? -26.053 -5.412 20.443 1.00 94.19 186 MET A N 1
ATOM 1434 C CA . MET A 1 186 ? -27.493 -5.264 20.186 1.00 94.19 186 MET A CA 1
ATOM 1435 C C . MET A 1 186 ? -28.326 -5.304 21.472 1.00 94.19 186 MET A C 1
ATOM 1437 O O . MET A 1 186 ? -29.239 -4.498 21.638 1.00 94.19 186 MET A O 1
ATOM 1441 N N . THR A 1 187 ? -27.975 -6.187 22.410 1.00 94.69 187 THR A N 1
ATOM 1442 C CA . THR A 1 187 ? -28.677 -6.325 23.700 1.00 94.69 187 THR A CA 1
ATOM 1443 C C . THR A 1 187 ? -28.359 -5.181 24.674 1.00 94.69 187 THR A C 1
ATOM 1445 O O . THR A 1 187 ? -29.105 -4.958 25.622 1.00 94.69 187 THR A O 1
ATOM 1448 N N . ASN A 1 188 ? -27.280 -4.428 24.440 1.00 93.75 188 ASN A N 1
ATOM 1449 C CA . ASN A 1 188 ? -26.798 -3.353 25.315 1.00 93.75 188 ASN A CA 1
ATOM 1450 C C . ASN A 1 188 ? -26.904 -1.966 24.651 1.00 93.75 188 ASN A C 1
ATOM 1452 O O . ASN A 1 188 ? -25.990 -1.152 24.747 1.00 93.75 188 ASN A O 1
ATOM 1456 N N . GLY A 1 189 ? -28.018 -1.700 23.960 1.00 89.44 189 GLY A N 1
ATOM 1457 C CA . GLY A 1 189 ? -28.325 -0.404 23.334 1.00 89.44 189 GLY A CA 1
ATOM 1458 C C . GLY A 1 189 ? -28.161 -0.370 21.812 1.00 89.44 189 GLY A C 1
ATOM 1459 O O . GLY A 1 189 ? -28.683 0.529 21.162 1.00 89.44 189 GLY A O 1
ATOM 1460 N N . GLY A 1 190 ? -27.519 -1.376 21.212 1.00 91.06 190 GLY A N 1
ATOM 1461 C CA . GLY A 1 190 ? -27.380 -1.469 19.756 1.00 91.06 190 GLY A CA 1
ATOM 1462 C C . GLY A 1 190 ? -28.696 -1.719 19.016 1.00 91.06 190 GLY A C 1
ATOM 1463 O O . GLY A 1 190 ? -28.807 -1.349 17.856 1.00 91.06 190 GLY A O 1
ATOM 1464 N N . GLY A 1 191 ? -29.715 -2.290 19.671 1.00 90.50 191 GLY A N 1
ATOM 1465 C CA . GLY A 1 191 ? -31.031 -2.523 19.060 1.00 90.50 191 GLY A CA 1
ATOM 1466 C C . GLY A 1 191 ? -31.783 -1.251 18.648 1.00 90.50 191 GLY A C 1
ATOM 1467 O O . GLY A 1 191 ? -32.668 -1.323 17.798 1.00 90.50 191 GLY A O 1
ATOM 1468 N N . GLU A 1 192 ? -31.424 -0.099 19.218 1.00 90.88 192 GLU A N 1
ATOM 1469 C CA . GLU A 1 192 ? -31.970 1.214 18.846 1.00 90.88 192 GLU A CA 1
ATOM 1470 C C . GLU A 1 192 ? -31.174 1.878 17.710 1.00 90.88 192 GLU A C 1
ATOM 1472 O O . GLU A 1 192 ? -31.655 2.826 17.088 1.00 90.88 192 GLU A O 1
ATOM 1477 N N . VAL A 1 193 ? -29.970 1.376 17.414 1.00 93.56 193 VAL A N 1
ATOM 1478 C CA . VAL A 1 193 ? -29.111 1.884 16.343 1.00 93.56 193 VAL A CA 1
ATOM 1479 C C . VAL A 1 193 ? -29.592 1.309 15.005 1.00 93.56 193 VAL A C 1
ATOM 1481 O O . VAL A 1 193 ? -29.623 0.087 14.836 1.00 93.56 193 VAL A O 1
ATOM 1484 N N . PRO A 1 194 ? -29.953 2.150 14.018 1.00 92.81 194 PRO A N 1
ATOM 1485 C CA . PRO A 1 194 ? -30.304 1.667 12.689 1.00 92.81 194 PRO A CA 1
ATOM 1486 C C . PRO A 1 194 ? -29.133 0.912 12.051 1.00 92.81 194 PRO A C 1
ATOM 1488 O O . PRO A 1 194 ? -28.000 1.393 12.055 1.00 92.81 194 PRO A O 1
ATOM 1491 N N . ILE A 1 195 ? -29.403 -0.252 11.455 1.00 94.88 195 ILE A N 1
ATOM 1492 C CA . ILE A 1 195 ? -28.399 -0.972 10.663 1.00 94.88 195 ILE A CA 1
ATOM 1493 C C . ILE A 1 195 ? -28.200 -0.211 9.347 1.00 94.88 195 ILE A C 1
ATOM 1495 O O . ILE A 1 195 ? -28.992 -0.325 8.411 1.00 94.88 195 ILE A O 1
ATOM 1499 N N . SER A 1 196 ? -27.154 0.610 9.307 1.00 95.88 196 SER A N 1
ATOM 1500 C CA . SER A 1 196 ? -26.797 1.445 8.165 1.00 95.88 196 SER A CA 1
ATOM 1501 C C . SER A 1 196 ? -26.059 0.672 7.071 1.00 95.88 196 SER A C 1
ATOM 1503 O O . SER A 1 196 ? -25.572 -0.441 7.279 1.00 95.88 196 SER A O 1
ATOM 1505 N N . GLU A 1 197 ? -25.912 1.298 5.900 1.00 96.44 197 GLU A N 1
ATOM 1506 C CA . GLU A 1 197 ? -25.075 0.784 4.808 1.00 96.44 197 GLU A CA 1
ATOM 1507 C C . GLU A 1 197 ? -23.629 0.531 5.268 1.00 96.44 197 GLU A C 1
ATOM 1509 O O . GLU A 1 197 ? -23.033 -0.461 4.860 1.00 96.44 197 GLU A O 1
ATOM 1514 N N . GLY A 1 198 ? -23.076 1.369 6.156 1.00 97.38 198 GLY A N 1
ATOM 1515 C CA . GLY A 1 198 ? -21.722 1.200 6.692 1.00 97.38 198 GLY A CA 1
ATOM 1516 C C . GLY A 1 198 ? -21.558 -0.109 7.469 1.00 97.38 198 GLY A C 1
ATOM 1517 O O . GLY A 1 198 ? -20.623 -0.869 7.212 1.00 97.38 198 GLY A O 1
ATOM 1518 N N . ILE A 1 199 ? -22.517 -0.428 8.344 1.00 96.94 199 ILE A N 1
ATOM 1519 C CA . ILE A 1 199 ? -22.529 -1.683 9.114 1.00 96.94 199 ILE A CA 1
ATOM 1520 C C . ILE A 1 199 ? -22.648 -2.891 8.175 1.00 96.94 199 ILE A C 1
ATOM 1522 O O . ILE A 1 199 ? -21.935 -3.885 8.343 1.00 96.94 199 ILE A O 1
ATOM 1526 N N . VAL A 1 200 ? -23.516 -2.809 7.162 1.00 97.38 200 VAL A N 1
ATOM 1527 C CA . VAL A 1 200 ? -23.697 -3.895 6.188 1.00 97.38 200 VAL A CA 1
ATOM 1528 C C . VAL A 1 200 ? -22.456 -4.066 5.306 1.00 97.38 200 VAL A C 1
ATOM 1530 O O . VAL A 1 200 ? -22.039 -5.197 5.077 1.00 97.38 200 VAL A O 1
ATOM 1533 N N . CYS A 1 201 ? -21.811 -2.984 4.862 1.00 97.81 201 CYS A N 1
ATOM 1534 C CA . CYS A 1 201 ? -20.539 -3.035 4.134 1.00 97.81 201 CYS A CA 1
ATOM 1535 C C . CYS A 1 201 ? -19.438 -3.704 4.967 1.00 97.81 201 CYS A C 1
ATOM 1537 O O . CYS A 1 201 ? -18.729 -4.571 4.455 1.00 97.81 201 CYS A O 1
ATOM 1539 N N . ALA A 1 202 ? -19.316 -3.349 6.250 1.00 96.62 202 ALA A N 1
ATOM 1540 C CA . ALA A 1 202 ? -18.345 -3.953 7.161 1.00 96.62 202 ALA A CA 1
ATOM 1541 C C . ALA A 1 202 ? -18.581 -5.461 7.339 1.00 96.62 202 ALA A C 1
ATOM 1543 O O . ALA A 1 202 ? -17.637 -6.250 7.267 1.00 96.62 202 ALA A O 1
ATOM 1544 N N . ALA A 1 203 ? -19.841 -5.874 7.501 1.00 96.88 203 ALA A N 1
ATOM 1545 C CA . ALA A 1 203 ? -20.228 -7.281 7.557 1.00 96.88 203 ALA A CA 1
ATOM 1546 C C . ALA A 1 203 ? -19.937 -8.018 6.242 1.00 96.88 203 ALA A C 1
ATOM 1548 O O . ALA A 1 203 ? -19.303 -9.072 6.243 1.00 96.88 203 ALA A O 1
ATOM 1549 N N . ALA A 1 204 ? -20.378 -7.464 5.115 1.00 97.12 204 ALA A N 1
ATOM 1550 C CA . ALA A 1 204 ? -20.240 -8.077 3.802 1.00 97.12 204 ALA A CA 1
ATOM 1551 C C . ALA A 1 204 ? -18.769 -8.210 3.382 1.00 97.12 204 ALA A C 1
ATOM 1553 O O . ALA A 1 204 ? -18.368 -9.254 2.876 1.00 97.12 204 ALA A O 1
ATOM 1554 N N . GLY A 1 205 ? -17.945 -7.194 3.652 1.00 95.88 205 GLY A N 1
ATOM 1555 C CA . GLY A 1 205 ? -16.512 -7.191 3.348 1.00 95.88 205 GLY A CA 1
ATOM 1556 C C . GLY A 1 205 ? -15.637 -7.975 4.321 1.00 95.88 205 GLY A C 1
ATOM 1557 O O . GLY A 1 205 ? -14.426 -8.085 4.112 1.00 95.88 205 GLY A O 1
ATOM 1558 N N . ASN A 1 206 ? -16.215 -8.554 5.372 1.00 93.81 206 ASN A N 1
ATOM 1559 C CA . ASN A 1 206 ? -15.469 -9.343 6.337 1.00 93.81 206 ASN A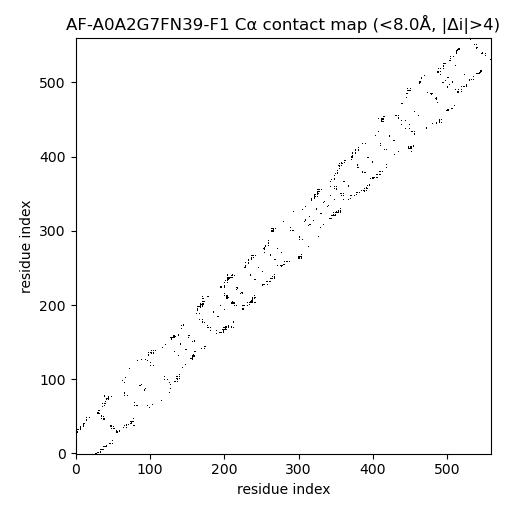 CA 1
ATOM 1560 C C . ASN A 1 206 ? -15.058 -10.700 5.731 1.00 93.81 206 ASN A C 1
ATOM 1562 O O . ASN A 1 206 ? -15.843 -11.651 5.654 1.00 93.81 206 ASN A O 1
ATOM 1566 N N . LYS A 1 207 ? -13.785 -10.800 5.334 1.00 90.44 207 LYS A N 1
ATOM 1567 C CA . LYS A 1 207 ? -13.189 -11.988 4.698 1.00 90.44 207 LYS A CA 1
ATOM 1568 C C . LYS A 1 207 ? -13.275 -13.263 5.547 1.00 90.44 207 LYS A C 1
ATOM 1570 O O . LYS A 1 207 ? -13.313 -14.359 4.999 1.00 90.44 207 LYS A O 1
ATOM 1575 N N . PHE A 1 208 ? -13.283 -13.141 6.875 1.00 89.88 208 PHE A N 1
ATOM 1576 C CA . PHE A 1 208 ? -13.199 -14.294 7.781 1.00 89.88 208 PHE A CA 1
ATOM 1577 C C . PHE A 1 208 ? -14.559 -14.722 8.332 1.00 89.88 208 PHE A C 1
ATOM 1579 O O . PHE A 1 208 ? -14.799 -15.913 8.535 1.00 89.88 208 PHE A O 1
ATOM 1586 N N . ARG A 1 209 ? -15.441 -13.757 8.614 1.00 93.69 209 ARG A N 1
ATOM 1587 C CA . ARG A 1 209 ? -16.715 -13.979 9.317 1.00 93.69 209 ARG A CA 1
ATOM 1588 C C . ARG A 1 209 ? -17.929 -13.382 8.610 1.00 93.69 209 ARG A C 1
ATOM 1590 O O . ARG A 1 209 ? -19.042 -13.555 9.102 1.00 93.69 209 ARG A O 1
ATOM 1597 N N . GLY A 1 210 ? -17.751 -12.756 7.448 1.00 93.75 210 GLY A N 1
ATOM 1598 C CA . GLY A 1 210 ? -18.807 -12.008 6.765 1.00 93.75 210 GLY A CA 1
ATOM 1599 C C . GLY A 1 210 ? -20.047 -12.826 6.441 1.00 93.75 210 GLY A C 1
ATOM 1600 O O . GLY A 1 210 ? -21.153 -12.348 6.648 1.00 93.75 210 GLY A O 1
ATOM 1601 N N . SER A 1 211 ? -19.898 -14.096 6.055 1.00 95.44 211 SER A N 1
ATOM 1602 C CA . SER A 1 211 ? -21.044 -14.990 5.830 1.00 95.44 211 SER A CA 1
ATOM 1603 C C . SER A 1 211 ? -21.928 -15.156 7.072 1.00 95.44 211 SER A C 1
ATOM 1605 O O . SER A 1 211 ? -23.147 -15.029 6.982 1.00 95.44 211 SER A O 1
ATOM 1607 N N . SER A 1 212 ? -21.325 -15.434 8.232 1.00 96.19 212 SER A N 1
ATOM 1608 C CA . SER A 1 212 ? -22.056 -15.635 9.490 1.00 96.19 212 SER A CA 1
ATOM 1609 C C . SER A 1 212 ? -22.647 -14.328 10.015 1.00 96.19 212 SER A C 1
ATOM 1611 O O . SER A 1 212 ? -23.776 -14.313 10.499 1.00 96.19 212 SER A O 1
ATOM 1613 N N . VAL A 1 213 ? -21.906 -13.225 9.884 1.00 96.56 213 VAL A N 1
ATOM 1614 C CA . VAL A 1 213 ? -22.386 -11.898 10.284 1.00 96.56 213 VAL A CA 1
ATOM 1615 C C . VAL A 1 213 ? -23.552 -11.451 9.397 1.00 96.56 213 VAL A C 1
ATOM 1617 O O . VAL A 1 213 ? -24.583 -11.044 9.922 1.00 96.56 213 VAL A O 1
ATOM 1620 N N . MET A 1 214 ? -23.448 -11.586 8.072 1.00 96.75 214 MET A N 1
ATOM 1621 C CA . MET A 1 214 ? -24.540 -11.257 7.149 1.00 96.75 214 MET A CA 1
ATOM 1622 C C . MET A 1 214 ? -25.787 -12.100 7.411 1.00 96.75 214 MET A C 1
ATOM 1624 O O . MET A 1 214 ? -26.893 -11.571 7.394 1.00 96.75 214 MET A O 1
ATOM 1628 N N . GLU A 1 215 ? -25.630 -13.392 7.706 1.00 96.06 215 GLU A N 1
ATOM 1629 C CA . GLU A 1 215 ? -26.749 -14.261 8.081 1.00 96.06 215 GLU A CA 1
ATOM 1630 C C . GLU A 1 215 ? -27.457 -13.794 9.358 1.00 96.06 215 GLU A C 1
ATOM 1632 O O . GLU A 1 215 ? -28.686 -13.796 9.410 1.00 96.06 215 GLU A O 1
ATOM 1637 N N . TYR A 1 216 ? -26.706 -13.316 10.350 1.00 95.81 216 TYR A N 1
ATOM 1638 C CA . TYR A 1 216 ? -27.282 -12.696 11.540 1.00 95.81 216 TYR A CA 1
ATOM 1639 C C . TYR A 1 216 ? -28.031 -11.390 11.218 1.00 95.81 216 TYR A C 1
ATOM 1641 O O . TYR A 1 216 ? -29.175 -11.222 11.643 1.00 95.81 216 TYR A O 1
ATOM 1649 N N . LEU A 1 217 ? -27.449 -10.485 10.422 1.00 95.25 217 LEU A N 1
ATOM 1650 C CA . LEU A 1 217 ? -28.119 -9.231 10.033 1.00 95.25 217 LEU A CA 1
ATOM 1651 C C . LEU A 1 217 ? -29.412 -9.500 9.246 1.00 95.25 217 LEU A C 1
ATOM 1653 O O . LEU A 1 217 ? -30.436 -8.852 9.467 1.00 95.25 217 LEU A O 1
ATOM 1657 N N . PHE A 1 218 ? -29.393 -10.513 8.382 1.00 95.06 218 PHE A N 1
ATOM 1658 C CA . PHE A 1 218 ? -30.558 -11.008 7.655 1.00 95.06 218 PHE A CA 1
ATOM 1659 C C . PHE A 1 218 ? -31.659 -11.566 8.560 1.00 95.06 218 PHE A C 1
ATOM 1661 O O . PHE A 1 218 ? -32.832 -11.474 8.205 1.00 95.06 218 PHE A O 1
ATOM 1668 N N . GLN A 1 219 ? -31.317 -12.152 9.706 1.00 93.12 219 GLN A N 1
ATOM 1669 C CA . GLN A 1 219 ? -32.304 -12.573 10.704 1.00 93.12 219 GLN A CA 1
ATOM 1670 C C . GLN A 1 219 ? -32.862 -11.376 11.481 1.00 93.12 219 GLN A C 1
ATOM 1672 O O . GLN A 1 219 ? -34.045 -11.367 11.809 1.00 93.12 219 GLN A O 1
ATOM 1677 N N . ALA A 1 220 ? -32.032 -10.363 11.744 1.00 88.62 220 ALA A N 1
ATOM 1678 C CA . ALA A 1 220 ? -32.415 -9.187 12.520 1.00 88.62 220 ALA A CA 1
ATOM 1679 C C . ALA A 1 220 ? -33.343 -8.223 11.758 1.00 88.62 220 ALA A C 1
ATOM 1681 O O . ALA A 1 220 ? -34.286 -7.702 12.348 1.00 88.62 220 ALA A O 1
ATOM 1682 N N . GLN A 1 221 ? -33.089 -7.974 10.467 1.00 88.12 221 GLN A N 1
ATOM 1683 C CA . GLN A 1 221 ? -33.845 -6.988 9.673 1.00 88.12 221 GLN A CA 1
ATOM 1684 C C . GLN A 1 221 ? -34.396 -7.508 8.340 1.00 88.12 221 GLN A C 1
ATOM 1686 O O . GLN A 1 221 ? -35.080 -6.775 7.625 1.00 88.12 221 GLN A O 1
ATOM 1691 N N . GLY A 1 222 ? -34.153 -8.774 7.998 1.00 86.25 222 GLY A N 1
ATOM 1692 C CA . GLY A 1 222 ? -34.716 -9.376 6.795 1.00 86.25 222 GLY A CA 1
ATOM 1693 C C . GLY A 1 222 ? -34.321 -8.635 5.518 1.00 86.25 222 GLY A C 1
ATOM 1694 O O . GLY A 1 222 ? -33.141 -8.400 5.261 1.00 86.25 222 GLY A O 1
ATOM 1695 N N . ASP A 1 223 ? -35.331 -8.277 4.727 1.00 82.56 223 ASP A N 1
ATOM 1696 C CA . ASP A 1 223 ? -35.160 -7.620 3.425 1.00 82.56 223 ASP A CA 1
ATOM 1697 C C . ASP A 1 223 ? -35.097 -6.086 3.537 1.00 82.56 223 ASP A C 1
ATOM 1699 O O . ASP A 1 223 ? -34.951 -5.398 2.532 1.00 82.56 223 ASP A O 1
ATOM 1703 N N . SER A 1 224 ? -35.192 -5.536 4.754 1.00 89.38 224 SER A N 1
ATOM 1704 C CA . SER A 1 224 ? -35.078 -4.093 5.012 1.00 89.38 224 SER A CA 1
ATOM 1705 C C . SER A 1 224 ? -33.632 -3.596 5.090 1.00 89.38 224 SER A C 1
ATOM 1707 O O . SER A 1 224 ? -33.419 -2.393 5.235 1.00 89.38 224 SER A O 1
ATOM 1709 N N . LEU A 1 225 ? -32.641 -4.491 4.998 1.00 92.31 225 LEU A N 1
ATOM 1710 C CA . LEU A 1 225 ? -31.235 -4.097 4.991 1.00 92.31 225 LEU A CA 1
ATOM 1711 C C . LEU A 1 225 ? -30.905 -3.231 3.762 1.00 92.31 225 LEU A C 1
ATOM 1713 O O . LEU A 1 225 ? -31.341 -3.552 2.653 1.00 92.31 225 LEU A O 1
ATOM 1717 N N . PRO A 1 226 ? -30.077 -2.183 3.917 1.00 92.69 226 PRO A N 1
ATOM 1718 C CA . PRO A 1 226 ? -29.639 -1.340 2.809 1.00 92.69 226 PRO A CA 1
ATOM 1719 C C . PRO A 1 226 ? -28.618 -2.072 1.921 1.00 92.69 226 PRO A C 1
ATOM 1721 O O . PRO A 1 226 ? -27.414 -1.848 2.022 1.00 92.69 226 PRO A O 1
ATOM 1724 N N . ILE A 1 227 ? -29.087 -2.958 1.038 1.00 93.31 227 ILE A N 1
ATOM 1725 C CA . ILE A 1 227 ? -28.245 -3.637 0.041 1.00 93.31 227 ILE A CA 1
ATOM 1726 C C . ILE A 1 227 ? -28.043 -2.715 -1.166 1.00 93.31 227 ILE A C 1
ATOM 1728 O O . ILE A 1 227 ? -28.814 -2.721 -2.125 1.00 93.31 227 ILE A O 1
ATOM 1732 N N . THR A 1 228 ? -27.000 -1.891 -1.094 1.00 94.00 228 THR A N 1
ATOM 1733 C CA . THR A 1 228 ? -26.567 -0.990 -2.171 1.00 94.00 228 THR A CA 1
ATOM 1734 C C . THR A 1 228 ? -25.472 -1.631 -3.031 1.00 94.00 228 THR A C 1
ATOM 1736 O O . THR A 1 228 ? -24.921 -2.681 -2.699 1.00 94.00 228 THR A O 1
ATOM 1739 N N . GLU A 1 229 ? -25.077 -0.962 -4.118 1.00 94.12 229 GLU A N 1
ATOM 1740 C CA . GLU A 1 229 ? -23.895 -1.351 -4.900 1.00 94.12 229 GLU A CA 1
ATOM 1741 C C . GLU A 1 229 ? -22.622 -1.432 -4.033 1.00 94.12 229 GLU A C 1
ATOM 1743 O O . GLU A 1 229 ? -21.829 -2.356 -4.206 1.00 94.12 229 GLU A O 1
ATOM 1748 N N . ASN A 1 230 ? -22.428 -0.517 -3.072 1.00 95.69 230 ASN A N 1
ATOM 1749 C CA . ASN A 1 230 ? -21.237 -0.530 -2.214 1.00 95.69 230 ASN A CA 1
ATOM 1750 C C . ASN A 1 230 ? -21.185 -1.774 -1.321 1.00 95.69 230 ASN A C 1
ATOM 1752 O O . ASN A 1 230 ? -20.099 -2.303 -1.093 1.00 95.69 230 ASN A O 1
ATOM 1756 N N . VAL A 1 231 ? -22.338 -2.276 -0.868 1.00 96.25 231 VAL A N 1
ATOM 1757 C CA . VAL A 1 231 ? -22.412 -3.535 -0.114 1.00 96.25 231 VAL A CA 1
ATOM 1758 C C . VAL A 1 231 ? -21.961 -4.709 -0.980 1.00 96.25 231 VAL A C 1
ATOM 1760 O O . VAL A 1 231 ? -21.192 -5.547 -0.516 1.00 96.25 231 VAL A O 1
ATOM 1763 N N . ILE A 1 232 ? -22.388 -4.759 -2.245 1.00 95.94 232 ILE A N 1
ATOM 1764 C CA . ILE A 1 232 ? -21.982 -5.820 -3.181 1.00 95.94 232 ILE A CA 1
ATOM 1765 C C . ILE A 1 232 ? -20.482 -5.715 -3.491 1.00 95.94 232 ILE A C 1
ATOM 1767 O O . ILE A 1 232 ? -19.789 -6.730 -3.496 1.00 95.94 232 ILE A O 1
ATOM 1771 N N . VAL A 1 233 ? -19.965 -4.495 -3.684 1.00 96.12 233 VAL A N 1
ATOM 1772 C CA . VAL A 1 233 ? -18.525 -4.226 -3.841 1.00 96.12 233 VAL A CA 1
ATOM 1773 C C . VAL A 1 233 ? -17.743 -4.695 -2.615 1.00 96.12 233 VAL A C 1
ATOM 1775 O O . VAL A 1 233 ? -16.727 -5.360 -2.768 1.00 96.12 233 VAL A O 1
ATOM 1778 N N . ALA A 1 234 ? -18.202 -4.398 -1.398 1.00 96.12 234 ALA A N 1
ATOM 1779 C CA . ALA A 1 234 ? -17.551 -4.881 -0.184 1.00 96.12 234 ALA A CA 1
ATOM 1780 C C . ALA A 1 234 ? -17.571 -6.417 -0.122 1.00 96.12 234 ALA A C 1
ATOM 1782 O O . ALA A 1 234 ? -16.547 -7.039 0.166 1.00 96.12 234 ALA A O 1
ATOM 1783 N N . ALA A 1 235 ? -18.711 -7.027 -0.464 1.00 96.44 235 ALA A N 1
ATOM 1784 C CA . ALA A 1 235 ? -18.914 -8.471 -0.452 1.00 96.44 235 ALA A CA 1
ATOM 1785 C C . ALA A 1 235 ? -17.961 -9.250 -1.372 1.00 96.44 235 ALA A C 1
ATOM 1787 O O . ALA A 1 235 ? -17.732 -10.432 -1.119 1.00 96.44 235 ALA A O 1
ATOM 1788 N N . THR A 1 236 ? -17.348 -8.633 -2.391 1.00 95.06 236 THR A N 1
ATOM 1789 C CA . THR A 1 236 ? -16.369 -9.328 -3.252 1.00 95.06 236 THR A CA 1
ATOM 1790 C C . THR A 1 236 ? -15.151 -9.840 -2.473 1.00 95.06 236 THR A C 1
ATOM 1792 O O . THR A 1 236 ? -14.507 -10.798 -2.896 1.00 95.06 236 THR A O 1
ATOM 1795 N N . ASN A 1 237 ? -14.872 -9.280 -1.290 1.00 91.75 237 ASN A N 1
ATOM 1796 C CA . ASN A 1 237 ? -13.827 -9.763 -0.383 1.00 91.75 237 ASN A CA 1
ATOM 1797 C C . ASN A 1 237 ? -14.230 -11.005 0.437 1.00 91.75 237 ASN A C 1
ATOM 1799 O O . ASN A 1 237 ? -13.372 -11.610 1.085 1.00 91.75 237 ASN A O 1
ATOM 1803 N N . SER A 1 238 ? -15.508 -11.390 0.423 1.00 93.94 238 SER A N 1
ATOM 1804 C CA . SER A 1 238 ? -16.073 -12.509 1.183 1.00 93.94 238 SER A CA 1
ATOM 1805 C C . SER A 1 238 ? -17.048 -13.302 0.298 1.00 93.94 238 SER A C 1
ATOM 1807 O O . SER A 1 238 ? -18.257 -13.057 0.331 1.00 93.94 238 SER A O 1
ATOM 1809 N N . PRO A 1 239 ? -16.557 -14.267 -0.506 1.00 92.31 239 PRO A N 1
ATOM 1810 C CA . PRO A 1 239 ? -17.374 -14.985 -1.491 1.00 92.31 239 PRO A CA 1
ATOM 1811 C C . PRO A 1 239 ? -18.640 -15.613 -0.904 1.00 92.31 239 PRO A C 1
ATOM 1813 O O . PRO A 1 239 ? -19.703 -15.559 -1.512 1.00 92.31 239 PRO A O 1
ATOM 1816 N N . GLN A 1 240 ? -18.563 -16.147 0.315 1.00 94.62 240 GLN A N 1
ATOM 1817 C CA . GLN A 1 240 ? -19.710 -16.744 0.998 1.00 94.62 240 GLN A CA 1
ATOM 1818 C C . GLN A 1 240 ? -20.750 -15.691 1.423 1.00 94.62 240 GLN A C 1
ATOM 1820 O O . GLN A 1 240 ? -21.951 -15.962 1.405 1.00 94.62 240 GLN A O 1
ATOM 1825 N N . ALA A 1 241 ? -20.316 -14.482 1.801 1.00 95.88 241 ALA A N 1
ATOM 1826 C CA . ALA A 1 241 ? -21.232 -13.378 2.081 1.00 95.88 241 ALA A CA 1
ATOM 1827 C C . ALA A 1 241 ? -21.892 -12.879 0.788 1.00 95.88 241 ALA A C 1
ATOM 1829 O O . ALA A 1 241 ? -23.112 -12.709 0.753 1.00 95.88 241 ALA A O 1
ATOM 1830 N N . LEU A 1 242 ? -21.104 -12.716 -0.283 1.00 96.38 242 LEU A N 1
ATOM 1831 C CA . LEU A 1 242 ? -21.597 -12.352 -1.611 1.00 96.38 242 LEU A CA 1
ATOM 1832 C C . LEU A 1 242 ? -22.645 -13.351 -2.111 1.00 96.38 242 LEU A C 1
ATOM 1834 O O . LEU A 1 242 ? -23.715 -12.937 -2.548 1.00 96.38 242 LEU A O 1
ATOM 1838 N N . GLU A 1 243 ? -22.389 -14.654 -1.986 1.00 95.25 243 GLU A N 1
ATOM 1839 C CA . GLU A 1 243 ? -23.340 -15.700 -2.368 1.00 95.25 243 GLU A CA 1
ATOM 1840 C C . GLU A 1 243 ? -24.682 -15.551 -1.635 1.00 95.25 243 GLU A C 1
ATOM 1842 O O . GLU A 1 243 ? -25.740 -15.565 -2.269 1.00 95.25 243 GLU A O 1
ATOM 1847 N N . LYS A 1 244 ? -24.660 -15.361 -0.308 1.00 94.50 244 LYS A N 1
ATOM 1848 C CA . LYS A 1 244 ? -25.884 -15.158 0.485 1.00 94.50 244 LYS A CA 1
ATOM 1849 C C . LYS A 1 244 ? -26.638 -13.896 0.059 1.00 94.50 244 LYS A C 1
ATOM 1851 O O . LYS A 1 244 ? -27.862 -13.946 -0.057 1.00 94.50 244 LYS A O 1
ATOM 1856 N N . ILE A 1 245 ? -25.927 -12.796 -0.198 1.00 94.56 245 ILE A N 1
ATOM 1857 C CA . ILE A 1 245 ? -26.525 -11.538 -0.672 1.00 94.56 245 ILE A CA 1
ATOM 1858 C C . ILE A 1 245 ? -27.192 -11.750 -2.035 1.00 94.56 245 ILE A C 1
ATOM 1860 O O . ILE A 1 245 ? -28.376 -11.458 -2.176 1.00 94.56 245 ILE A O 1
ATOM 1864 N N . LEU A 1 246 ? -26.484 -12.319 -3.014 1.00 93.00 246 LEU A N 1
ATOM 1865 C CA . LEU A 1 246 ? -27.009 -12.526 -4.370 1.00 93.00 246 LEU A CA 1
ATOM 1866 C C . LEU A 1 246 ? -28.162 -13.539 -4.420 1.00 93.00 246 LEU A C 1
ATOM 1868 O O . LEU A 1 246 ? -29.056 -13.415 -5.253 1.00 93.00 246 LEU A O 1
ATOM 1872 N N . ASN A 1 247 ? -28.165 -14.545 -3.540 1.00 92.12 247 ASN A N 1
ATOM 1873 C CA . ASN A 1 247 ? -29.274 -15.498 -3.439 1.00 92.12 247 ASN A CA 1
ATOM 1874 C C . ASN A 1 247 ? -30.532 -14.866 -2.839 1.00 92.12 247 ASN A C 1
ATOM 1876 O O . ASN A 1 247 ? -31.640 -15.224 -3.235 1.00 92.12 247 ASN A O 1
ATOM 1880 N N . ARG A 1 248 ? -30.369 -13.943 -1.887 1.00 91.88 248 ARG A N 1
ATOM 1881 C CA . ARG A 1 248 ? -31.493 -13.271 -1.230 1.00 91.88 248 ARG A CA 1
ATOM 1882 C C . ARG A 1 248 ? -32.033 -12.089 -2.038 1.00 91.88 248 ARG A C 1
ATOM 1884 O O . ARG A 1 248 ? -33.237 -11.864 -2.039 1.00 91.88 248 ARG A O 1
ATOM 1891 N N . PHE A 1 249 ? -31.161 -11.381 -2.752 1.00 90.38 249 PHE A N 1
ATOM 1892 C CA . PHE A 1 249 ? -31.492 -10.225 -3.585 1.00 90.38 249 PHE A CA 1
ATOM 1893 C C . PHE A 1 249 ? -31.098 -10.502 -5.045 1.00 90.38 249 PHE A C 1
ATOM 1895 O O . PHE A 1 249 ? -30.111 -9.951 -5.528 1.00 90.38 249 PHE A O 1
ATOM 1902 N N . PRO A 1 250 ? -31.846 -11.352 -5.774 1.00 86.19 250 PRO A N 1
ATOM 1903 C CA . PRO A 1 250 ? -31.504 -11.722 -7.150 1.00 86.19 250 PRO A CA 1
ATOM 1904 C C . PRO A 1 250 ? -31.564 -10.547 -8.140 1.00 86.19 250 PRO A C 1
ATOM 1906 O O . PRO A 1 250 ? -30.901 -10.591 -9.170 1.00 86.19 250 PRO A O 1
ATOM 1909 N N . GLU A 1 251 ? -32.314 -9.491 -7.811 1.00 85.12 251 GLU A N 1
ATOM 1910 C CA . GLU A 1 251 ? -32.419 -8.251 -8.598 1.00 85.12 251 GLU A CA 1
ATOM 1911 C C . GLU A 1 251 ? -31.253 -7.275 -8.355 1.00 85.12 251 GLU A C 1
ATOM 1913 O O . GLU A 1 251 ? -31.212 -6.183 -8.927 1.00 85.12 251 GLU A O 1
ATOM 1918 N N . ALA A 1 252 ? -30.308 -7.629 -7.477 1.00 85.56 252 ALA A N 1
ATOM 1919 C CA . ALA A 1 252 ? -29.136 -6.814 -7.201 1.00 85.56 252 ALA A CA 1
ATOM 1920 C C . ALA A 1 252 ? -28.310 -6.623 -8.482 1.00 85.56 252 ALA A C 1
ATOM 1922 O O . ALA A 1 252 ? -27.783 -7.571 -9.066 1.00 85.56 252 ALA A O 1
ATOM 1923 N N . ARG A 1 253 ? -28.198 -5.370 -8.930 1.00 83.31 253 ARG A N 1
ATOM 1924 C CA . ARG A 1 253 ? -27.534 -5.045 -10.191 1.00 83.31 253 ARG A CA 1
ATOM 1925 C C . ARG A 1 253 ? -26.028 -5.280 -10.090 1.00 83.31 253 ARG A C 1
ATOM 1927 O O . ARG A 1 253 ? -25.349 -4.645 -9.287 1.00 83.31 253 ARG A O 1
ATOM 1934 N N . ILE A 1 254 ? -25.504 -6.121 -10.979 1.00 90.06 254 ILE A N 1
ATOM 1935 C CA . ILE A 1 254 ? -24.063 -6.289 -11.184 1.00 90.06 254 ILE A CA 1
ATOM 1936 C C . ILE A 1 254 ? -23.593 -5.187 -12.131 1.00 90.06 254 ILE A C 1
ATOM 1938 O O . ILE A 1 254 ? -23.957 -5.161 -13.307 1.00 90.06 254 ILE A O 1
ATOM 1942 N N . THR A 1 255 ? -22.832 -4.240 -11.594 1.00 93.00 255 THR A N 1
ATOM 1943 C CA . THR A 1 255 ? -22.272 -3.106 -12.336 1.00 93.00 255 THR A CA 1
ATOM 1944 C C . THR A 1 255 ? -20.791 -3.314 -12.625 1.00 93.00 255 THR A C 1
ATOM 1946 O O . THR A 1 255 ? -20.136 -4.181 -12.041 1.00 93.00 255 THR A O 1
ATOM 1949 N N . ASP A 1 256 ? -20.235 -2.457 -13.477 1.00 94.38 256 ASP A N 1
ATOM 1950 C CA . ASP A 1 256 ? -18.812 -2.456 -13.809 1.00 94.38 256 ASP A CA 1
ATOM 1951 C C . ASP A 1 256 ? -17.934 -2.327 -12.559 1.00 94.38 256 ASP A C 1
ATOM 1953 O O . ASP A 1 256 ? -16.934 -3.027 -12.420 1.00 94.38 256 ASP A O 1
ATOM 1957 N N . LYS A 1 257 ? -18.348 -1.491 -11.598 1.00 94.25 257 LYS A N 1
ATOM 1958 C CA . LYS A 1 257 ? -17.642 -1.294 -10.326 1.00 94.25 257 LYS A CA 1
ATOM 1959 C C . LYS A 1 257 ? -17.583 -2.580 -9.497 1.00 94.25 257 LYS A C 1
ATOM 1961 O O . LYS A 1 257 ? -16.544 -2.874 -8.909 1.00 94.25 257 LYS A O 1
ATOM 1966 N N . VAL A 1 258 ? -18.671 -3.354 -9.466 1.00 95.00 258 VAL A N 1
ATOM 1967 C CA . VAL A 1 258 ? -18.725 -4.653 -8.773 1.00 95.00 258 VAL A CA 1
ATOM 1968 C C . VAL A 1 258 ? -17.786 -5.661 -9.441 1.00 95.00 258 VAL A C 1
ATOM 1970 O O . VAL A 1 258 ? -17.037 -6.350 -8.750 1.00 95.00 258 VAL A O 1
ATOM 1973 N N . LEU A 1 259 ? -17.781 -5.717 -10.775 1.00 94.88 259 LEU A N 1
ATOM 1974 C CA . LEU A 1 259 ? -16.904 -6.613 -11.535 1.00 94.88 259 LEU A CA 1
ATOM 1975 C C . LEU A 1 259 ? -15.423 -6.261 -11.345 1.00 94.88 259 LEU A C 1
ATOM 1977 O O . LEU A 1 259 ? -14.616 -7.149 -11.080 1.00 94.88 259 LEU A O 1
ATOM 1981 N N . VAL A 1 260 ? -15.068 -4.974 -11.398 1.00 94.19 260 VAL A N 1
ATOM 1982 C CA . VAL A 1 260 ? -13.693 -4.505 -11.155 1.00 94.19 260 VAL A CA 1
ATOM 1983 C C . VAL A 1 260 ? -13.245 -4.824 -9.725 1.00 94.19 260 VAL A C 1
ATOM 1985 O O . VAL A 1 260 ? -12.142 -5.327 -9.522 1.00 94.19 260 VAL A O 1
ATOM 1988 N N . ALA A 1 261 ? -14.106 -4.627 -8.722 1.00 93.00 261 ALA A N 1
ATOM 1989 C CA . ALA A 1 261 ? -13.787 -4.974 -7.335 1.00 93.00 261 ALA A CA 1
ATOM 1990 C C . ALA A 1 261 ? -13.562 -6.483 -7.119 1.00 93.00 261 ALA A C 1
ATOM 1992 O O . ALA A 1 261 ? -12.826 -6.879 -6.213 1.00 93.00 261 ALA A O 1
ATOM 1993 N N . ALA A 1 262 ? -14.174 -7.337 -7.942 1.00 93.56 262 ALA A N 1
ATOM 1994 C CA . ALA A 1 262 ? -13.994 -8.784 -7.881 1.00 93.56 262 ALA A CA 1
ATOM 1995 C C . ALA A 1 262 ? -12.671 -9.268 -8.497 1.00 93.56 262 ALA A C 1
ATOM 1997 O O . ALA A 1 262 ? -12.320 -10.433 -8.320 1.00 93.56 262 ALA A O 1
ATOM 1998 N N . CYS A 1 263 ? -11.883 -8.402 -9.150 1.00 91.62 263 CYS A N 1
ATOM 1999 C CA . CYS A 1 263 ? -10.572 -8.774 -9.694 1.00 91.62 263 CYS A CA 1
ATOM 2000 C C . CYS A 1 263 ? -9.610 -9.338 -8.639 1.00 91.62 263 CYS A C 1
ATOM 2002 O O . CYS A 1 263 ? -8.718 -10.104 -8.981 1.00 91.62 263 CYS A O 1
ATOM 2004 N N . ARG A 1 264 ? -9.813 -9.007 -7.359 1.00 87.12 264 ARG A N 1
ATOM 2005 C CA . ARG A 1 264 ? -8.972 -9.450 -6.236 1.00 87.12 264 ARG A CA 1
ATOM 2006 C C . ARG A 1 264 ? -9.444 -10.754 -5.586 1.00 87.12 264 ARG A C 1
ATOM 2008 O O . ARG A 1 264 ? -8.854 -11.189 -4.598 1.00 87.12 264 ARG A O 1
ATOM 2015 N N . ASN A 1 265 ? -10.521 -11.359 -6.092 1.00 90.62 265 ASN A N 1
ATOM 2016 C CA . ASN A 1 265 ? -11.073 -12.600 -5.563 1.00 90.62 265 ASN A CA 1
ATOM 2017 C C . ASN A 1 265 ? -11.725 -13.431 -6.677 1.00 90.62 265 ASN A C 1
ATOM 2019 O O . ASN A 1 265 ? -12.805 -13.104 -7.182 1.00 90.62 265 ASN A O 1
ATOM 2023 N N . LYS A 1 266 ? -11.087 -14.546 -7.035 1.00 92.00 266 LYS A N 1
ATOM 2024 C CA . LYS A 1 266 ? -11.548 -15.401 -8.131 1.00 92.00 266 LYS A CA 1
ATOM 2025 C C . LYS A 1 266 ? -12.938 -15.985 -7.906 1.00 92.00 266 LYS A C 1
ATOM 2027 O O . LYS A 1 266 ? -13.733 -16.010 -8.844 1.00 92.00 266 LYS A O 1
ATOM 2032 N N . ASP A 1 267 ? -13.242 -16.447 -6.697 1.00 93.19 267 ASP A N 1
ATOM 2033 C CA . ASP A 1 267 ? -14.535 -17.066 -6.395 1.00 93.19 267 ASP A CA 1
ATOM 2034 C C . ASP A 1 267 ? -15.671 -16.048 -6.528 1.00 93.19 267 ASP A C 1
ATOM 2036 O O . ASP A 1 267 ? -16.702 -16.345 -7.136 1.00 93.19 267 ASP A O 1
ATOM 2040 N N . ALA A 1 268 ? -15.454 -14.817 -6.053 1.00 94.50 268 ALA A N 1
ATOM 2041 C CA . ALA A 1 268 ? -16.397 -13.722 -6.253 1.00 94.50 268 ALA A CA 1
ATOM 2042 C C . ALA A 1 268 ? -16.610 -13.429 -7.747 1.00 94.50 268 ALA A C 1
ATOM 2044 O O . ALA A 1 268 ? -17.754 -13.339 -8.197 1.00 94.50 268 ALA A O 1
ATOM 2045 N N . MET A 1 269 ? -15.532 -13.356 -8.537 1.00 95.19 269 MET A N 1
ATOM 2046 C CA . MET A 1 269 ? -15.629 -13.164 -9.988 1.00 95.19 269 MET A CA 1
ATOM 2047 C C . MET A 1 269 ? -16.428 -14.295 -10.657 1.00 95.19 269 MET A C 1
ATOM 2049 O O . MET A 1 269 ? -17.325 -14.032 -11.455 1.00 95.19 269 MET A O 1
ATOM 2053 N N . VAL A 1 270 ? -16.173 -15.560 -10.307 1.00 94.31 270 VAL A N 1
ATOM 2054 C CA . VAL A 1 270 ? -16.918 -16.714 -10.845 1.00 94.31 270 VAL A CA 1
ATOM 2055 C C . VAL A 1 270 ? -18.414 -16.613 -10.541 1.00 94.31 270 VAL A C 1
ATOM 2057 O O . VAL A 1 270 ? -19.229 -16.883 -11.431 1.00 94.31 270 VAL A O 1
ATOM 2060 N N . MET A 1 271 ? -18.784 -16.225 -9.318 1.00 93.38 271 MET A N 1
ATOM 2061 C CA . MET A 1 271 ? -20.187 -16.055 -8.927 1.00 93.38 271 MET A CA 1
ATOM 2062 C C . MET A 1 271 ? -20.870 -14.951 -9.734 1.00 93.38 271 MET A C 1
ATOM 2064 O O . MET A 1 271 ? -21.971 -15.166 -10.241 1.00 93.38 271 MET A O 1
ATOM 2068 N N . LEU A 1 272 ? -20.214 -13.799 -9.894 1.00 93.69 272 LEU A N 1
ATOM 2069 C CA . LEU A 1 272 ? -20.760 -12.656 -10.632 1.00 93.69 272 LEU A CA 1
ATOM 2070 C C . LEU A 1 272 ? -20.924 -12.959 -12.125 1.00 93.69 272 LEU A C 1
ATOM 2072 O O . LEU A 1 272 ? -21.969 -12.658 -12.692 1.00 93.69 272 LEU A O 1
ATOM 2076 N N . LEU A 1 273 ? -19.950 -13.638 -12.741 1.00 92.19 273 LEU A N 1
ATOM 2077 C CA . LEU A 1 273 ? -20.027 -14.087 -14.139 1.00 92.19 273 LEU A CA 1
ATOM 2078 C C . LEU A 1 273 ? -21.117 -15.143 -14.386 1.00 92.19 273 LEU A C 1
ATOM 2080 O O . LEU A 1 273 ? -21.463 -15.422 -15.530 1.00 92.19 273 LEU A O 1
ATOM 2084 N N . SER A 1 274 ? -21.628 -15.785 -13.332 1.00 89.88 274 SER A N 1
ATOM 2085 C CA . SER A 1 274 ? -22.698 -16.790 -13.436 1.00 89.88 274 SER A CA 1
ATOM 2086 C C . SER A 1 274 ? -24.100 -16.175 -13.355 1.00 89.88 274 SER A C 1
ATOM 2088 O O . SER A 1 274 ? -25.098 -16.895 -13.406 1.00 89.88 274 SER A O 1
ATOM 2090 N N . ARG A 1 275 ? -24.195 -14.852 -13.195 1.00 87.44 275 ARG A N 1
ATOM 2091 C CA . ARG A 1 275 ? -25.445 -14.099 -13.060 1.00 87.44 275 ARG A CA 1
ATOM 2092 C C . ARG A 1 275 ? -25.652 -13.190 -14.276 1.00 87.44 275 ARG A C 1
ATOM 2094 O O . ARG A 1 275 ? -24.689 -12.885 -14.975 1.00 87.44 275 ARG A O 1
ATOM 2101 N N . PRO A 1 276 ? -26.890 -12.733 -14.537 1.00 84.81 276 PRO A N 1
ATOM 2102 C CA . PRO A 1 276 ? -27.135 -11.731 -15.565 1.00 84.81 276 PRO A CA 1
ATOM 2103 C C . PRO A 1 276 ? -26.342 -10.451 -15.273 1.00 84.81 276 PRO A C 1
ATOM 2105 O O . PRO A 1 276 ? -26.517 -9.821 -14.231 1.00 84.81 276 PRO A O 1
ATOM 2108 N N . HIS A 1 277 ? -25.479 -10.072 -16.206 1.00 83.50 277 HIS A N 1
ATOM 2109 C CA . HIS A 1 277 ? -24.675 -8.856 -16.164 1.00 83.50 277 HIS A CA 1
ATOM 2110 C C . HIS A 1 277 ? -24.665 -8.200 -17.548 1.00 83.50 277 HIS A C 1
ATOM 2112 O O . HIS A 1 277 ? -24.928 -8.864 -18.557 1.00 83.50 277 HIS A O 1
ATOM 2118 N N . ASN A 1 278 ? -24.346 -6.908 -17.590 1.00 82.44 278 ASN A N 1
ATOM 2119 C CA . ASN A 1 278 ? -24.052 -6.212 -18.841 1.00 82.44 278 ASN A CA 1
ATOM 2120 C C . ASN A 1 278 ? -22.752 -6.745 -19.471 1.00 82.44 278 ASN A C 1
ATOM 2122 O O . ASN A 1 278 ? -22.101 -7.638 -18.922 1.00 82.44 278 ASN A O 1
ATOM 2126 N N . ASP A 1 279 ? -22.367 -6.175 -20.610 1.00 86.62 279 ASP A N 1
ATOM 2127 C CA . ASP A 1 279 ? -21.047 -6.408 -21.190 1.00 86.62 279 ASP A CA 1
ATOM 2128 C C . ASP A 1 279 ? -19.945 -6.123 -20.160 1.00 86.62 279 ASP A C 1
ATOM 2130 O O . ASP A 1 279 ? -20.035 -5.186 -19.363 1.00 86.62 279 ASP A O 1
ATOM 2134 N N . LEU A 1 280 ? -18.907 -6.959 -20.156 1.00 89.69 280 LEU A N 1
ATOM 2135 C CA . LEU A 1 280 ? -17.825 -6.844 -19.186 1.00 89.69 280 LEU A CA 1
ATOM 2136 C C . LEU A 1 280 ? -16.987 -5.584 -19.458 1.00 89.69 280 LEU A C 1
ATOM 2138 O O . LEU A 1 280 ? -16.578 -5.364 -20.601 1.00 89.69 280 LEU A O 1
ATOM 2142 N N . PRO A 1 281 ? -16.629 -4.799 -18.425 1.00 93.75 281 PRO A N 1
ATOM 2143 C CA . PRO A 1 281 ? -15.748 -3.643 -18.568 1.00 93.75 281 PRO A CA 1
ATOM 2144 C C . PRO A 1 281 ? -14.283 -4.100 -18.677 1.00 93.75 281 PRO A C 1
ATOM 2146 O O . PRO A 1 281 ? -13.481 -3.896 -17.762 1.00 93.75 281 PRO A O 1
ATOM 2149 N N . ILE A 1 282 ? -13.930 -4.756 -19.788 1.00 90.81 282 ILE A N 1
ATOM 2150 C CA . ILE A 1 282 ? -12.624 -5.409 -19.987 1.00 90.81 282 ILE A CA 1
ATOM 2151 C C . ILE A 1 282 ? -11.459 -4.442 -19.755 1.00 90.81 282 ILE A C 1
ATOM 2153 O O . ILE A 1 282 ? -10.502 -4.797 -19.071 1.00 90.81 282 ILE A O 1
ATOM 2157 N N . GLU A 1 283 ? -11.554 -3.205 -20.244 1.00 90.50 283 GLU A N 1
ATOM 2158 C CA . GLU A 1 283 ? -10.502 -2.200 -20.060 1.00 90.50 283 GLU A CA 1
ATOM 2159 C C . GLU A 1 283 ? -10.264 -1.859 -18.579 1.00 90.50 283 GLU A C 1
ATOM 2161 O O . GLU A 1 283 ? -9.120 -1.837 -18.112 1.00 90.50 283 GLU A O 1
ATOM 2166 N N . ALA A 1 284 ? -11.338 -1.668 -17.808 1.00 92.50 284 ALA A N 1
ATOM 2167 C CA . ALA A 1 284 ? -11.245 -1.364 -16.381 1.00 92.50 284 ALA A CA 1
ATOM 2168 C C . ALA A 1 284 ? -10.733 -2.571 -15.578 1.00 92.50 284 ALA A C 1
ATOM 2170 O O . ALA A 1 284 ? -9.887 -2.413 -14.697 1.00 92.50 284 ALA A O 1
ATOM 2171 N N . ILE A 1 285 ? -11.185 -3.781 -15.924 1.00 92.38 285 ILE A N 1
ATOM 2172 C CA . ILE A 1 285 ? -10.728 -5.041 -15.320 1.00 92.38 285 ILE A CA 1
ATOM 2173 C C . ILE A 1 285 ? -9.225 -5.233 -15.539 1.00 92.38 285 ILE A C 1
ATOM 2175 O O . ILE A 1 285 ? -8.489 -5.475 -14.584 1.00 92.38 285 ILE A O 1
ATOM 2179 N N . MET A 1 286 ? -8.746 -5.085 -16.776 1.00 89.62 286 MET A N 1
ATOM 2180 C CA . MET A 1 286 ? -7.323 -5.222 -17.099 1.00 89.62 286 MET A CA 1
ATOM 2181 C C . MET A 1 286 ? -6.470 -4.134 -16.438 1.00 89.62 286 MET A C 1
ATOM 2183 O O . MET A 1 286 ? -5.349 -4.413 -16.009 1.00 89.62 286 MET A O 1
ATOM 2187 N N . THR A 1 287 ? -6.999 -2.914 -16.307 1.00 88.62 287 THR A N 1
ATOM 2188 C CA . THR A 1 287 ? -6.323 -1.824 -15.588 1.00 88.62 287 THR A CA 1
ATOM 2189 C C . THR A 1 287 ? -6.145 -2.153 -14.105 1.00 88.62 287 THR A C 1
ATOM 2191 O O . THR A 1 287 ? -5.039 -2.004 -13.582 1.00 88.62 287 THR A O 1
ATOM 2194 N N . GLU A 1 288 ? -7.186 -2.658 -13.440 1.00 88.31 288 GLU A N 1
ATOM 2195 C CA . GLU A 1 288 ? -7.108 -3.100 -12.040 1.00 88.31 288 GLU A CA 1
ATOM 2196 C C . GLU A 1 288 ? -6.132 -4.276 -11.882 1.00 88.31 288 GLU A C 1
ATOM 2198 O O . GLU A 1 288 ? -5.268 -4.252 -11.004 1.00 88.31 288 GLU A O 1
ATOM 2203 N N . ILE A 1 289 ? -6.193 -5.261 -12.788 1.00 86.81 289 ILE A N 1
ATOM 2204 C CA . ILE A 1 289 ? -5.279 -6.414 -12.801 1.00 86.81 289 ILE A CA 1
ATOM 2205 C C . ILE A 1 289 ? -3.815 -5.960 -12.888 1.00 86.81 289 ILE A C 1
ATOM 2207 O O . ILE A 1 289 ? -2.956 -6.460 -12.154 1.00 86.81 289 ILE A O 1
ATOM 2211 N N . ARG A 1 290 ? -3.529 -4.985 -13.758 1.00 81.50 290 ARG A N 1
ATOM 2212 C CA . ARG A 1 290 ? -2.192 -4.400 -13.917 1.00 81.50 290 ARG A CA 1
ATOM 2213 C C . ARG A 1 290 ? -1.727 -3.677 -12.650 1.00 81.50 290 ARG A C 1
ATOM 2215 O O . ARG A 1 290 ? -0.571 -3.842 -12.266 1.00 81.50 290 ARG A O 1
ATOM 2222 N N . GLN A 1 291 ? -2.584 -2.872 -12.019 1.00 79.56 291 GLN A N 1
ATOM 2223 C CA . GLN A 1 291 ? -2.220 -2.088 -10.831 1.00 79.56 291 GLN A CA 1
ATOM 2224 C C . GLN A 1 291 ? -1.931 -2.975 -9.613 1.00 79.56 291 GLN A C 1
ATOM 2226 O O . GLN A 1 291 ? -0.934 -2.769 -8.920 1.00 79.56 291 GLN A O 1
ATOM 2231 N N . ASP A 1 292 ? -2.754 -3.993 -9.377 1.00 73.44 292 ASP A N 1
ATOM 2232 C CA . ASP A 1 292 ? -2.622 -4.884 -8.220 1.00 73.44 292 ASP A CA 1
ATOM 2233 C C . ASP A 1 292 ? -1.378 -5.797 -8.310 1.00 73.44 292 ASP A C 1
ATOM 2235 O O . ASP A 1 292 ? -0.766 -6.160 -7.301 1.00 73.44 292 ASP A O 1
ATOM 2239 N N . CYS A 1 293 ? -0.915 -6.106 -9.526 1.00 66.00 293 CYS A N 1
ATOM 2240 C CA . CYS A 1 293 ? 0.313 -6.874 -9.775 1.00 66.00 293 CYS A CA 1
ATOM 2241 C C . CYS A 1 293 ? 1.622 -6.111 -9.482 1.00 66.00 293 CYS A C 1
ATOM 2243 O O . CYS A 1 293 ? 2.701 -6.702 -9.568 1.00 66.00 293 CYS A O 1
ATOM 2245 N N . ILE A 1 294 ? 1.552 -4.828 -9.105 1.00 61.19 294 ILE A N 1
ATOM 2246 C CA . ILE A 1 294 ? 2.701 -4.061 -8.590 1.00 61.19 294 ILE A CA 1
ATOM 2247 C C . ILE A 1 294 ? 2.990 -4.437 -7.117 1.00 61.19 294 ILE A C 1
ATOM 2249 O O . ILE A 1 294 ? 4.115 -4.274 -6.640 1.00 61.19 294 ILE A O 1
ATOM 2253 N N . GLY A 1 295 ? 2.005 -4.983 -6.389 1.00 57.22 295 GLY A N 1
ATOM 2254 C CA . GLY A 1 295 ? 2.141 -5.426 -4.997 1.00 57.22 295 GLY A CA 1
ATOM 2255 C C . GLY A 1 295 ? 2.771 -6.821 -4.838 1.00 57.22 295 GLY A C 1
ATOM 2256 O O . GLY A 1 295 ? 2.615 -7.699 -5.679 1.00 57.22 295 GLY A O 1
ATOM 2257 N N . MET A 1 296 ? 3.457 -7.069 -3.714 1.00 51.84 296 MET A N 1
ATOM 2258 C CA . MET A 1 296 ? 4.213 -8.315 -3.457 1.00 51.84 296 MET A CA 1
ATOM 2259 C C . MET A 1 296 ? 3.364 -9.603 -3.306 1.00 51.84 296 MET A C 1
ATOM 2261 O O . MET A 1 296 ? 3.946 -10.680 -3.183 1.00 51.84 296 MET A O 1
ATOM 2265 N N . TRP A 1 297 ? 2.022 -9.535 -3.305 1.00 52.09 297 TRP A N 1
ATOM 2266 C CA . TRP A 1 297 ? 1.161 -10.629 -2.812 1.00 52.09 297 TRP A CA 1
ATOM 2267 C C . TRP A 1 297 ? -0.099 -10.957 -3.645 1.00 52.09 297 TRP A C 1
ATOM 2269 O O . TRP A 1 297 ? -0.936 -11.726 -3.179 1.00 52.09 297 TRP A O 1
ATOM 2279 N N . SER A 1 298 ? -0.264 -10.445 -4.868 1.00 60.50 298 SER A N 1
ATOM 2280 C CA . SER A 1 298 ? -1.520 -10.591 -5.635 1.00 60.50 298 SER A CA 1
ATOM 2281 C C . SER A 1 298 ? -1.637 -11.891 -6.453 1.00 60.50 298 SER A C 1
ATOM 2283 O O . SER A 1 298 ? -1.569 -11.900 -7.681 1.00 60.50 298 SER A O 1
ATOM 2285 N N . THR A 1 299 ? -1.816 -13.037 -5.786 1.00 71.81 299 THR A N 1
ATOM 2286 C CA . THR A 1 299 ? -2.061 -14.328 -6.472 1.00 71.81 299 THR A CA 1
ATOM 2287 C C . THR A 1 299 ? -3.447 -14.411 -7.115 1.00 71.81 299 THR A C 1
ATOM 2289 O O . THR A 1 299 ? -3.556 -14.869 -8.247 1.00 71.81 299 THR A O 1
ATOM 2292 N N . GLU A 1 300 ? -4.486 -13.923 -6.436 1.00 81.00 300 GLU A N 1
ATOM 2293 C CA . GLU A 1 300 ? -5.891 -14.028 -6.876 1.00 81.00 300 GLU A CA 1
ATOM 2294 C C . GLU A 1 300 ? -6.154 -13.322 -8.214 1.00 81.00 300 GLU A C 1
ATOM 2296 O O . GLU A 1 300 ? -6.816 -13.859 -9.099 1.00 81.00 300 GLU A O 1
ATOM 2301 N N . THR A 1 301 ? -5.561 -12.148 -8.405 1.00 85.94 301 THR A N 1
ATOM 2302 C CA . THR A 1 301 ? -5.717 -11.327 -9.610 1.00 85.94 301 THR A CA 1
ATOM 2303 C C . THR A 1 301 ? -5.162 -12.008 -10.863 1.00 85.94 301 THR A C 1
ATOM 2305 O O . THR A 1 301 ? -5.749 -11.934 -11.946 1.00 85.94 301 THR A O 1
ATOM 2308 N N . VAL A 1 302 ? -4.065 -12.757 -10.716 1.00 88.31 302 VAL A N 1
ATOM 2309 C CA . VAL A 1 302 ? -3.502 -13.585 -11.793 1.00 88.31 302 VAL A CA 1
ATOM 2310 C C . VAL A 1 302 ? -4.444 -14.741 -12.142 1.00 88.31 302 VAL A C 1
ATOM 2312 O O . VAL A 1 302 ? -4.598 -15.083 -13.318 1.00 88.31 302 VAL A O 1
ATOM 2315 N N . GLU A 1 303 ? -5.113 -15.326 -11.146 1.00 90.31 303 GLU A N 1
ATOM 2316 C CA . GLU A 1 303 ? -6.103 -16.378 -11.382 1.00 90.31 303 GLU A CA 1
ATOM 2317 C C . GLU A 1 303 ? -7.365 -15.853 -12.072 1.00 90.31 303 GLU A C 1
ATOM 2319 O O . GLU A 1 303 ? -7.895 -16.539 -12.950 1.00 90.31 303 GLU A O 1
ATOM 2324 N N . VAL A 1 304 ? -7.819 -14.642 -11.732 1.00 91.88 304 VAL A N 1
ATOM 2325 C CA . VAL A 1 304 ? -8.926 -13.968 -12.428 1.00 91.88 304 VAL A CA 1
ATOM 2326 C C . VAL A 1 304 ? -8.572 -13.722 -13.890 1.00 91.88 304 VAL A C 1
ATOM 2328 O O . VAL A 1 304 ? -9.355 -14.079 -14.768 1.00 91.88 304 VAL A O 1
ATOM 2331 N N . PHE A 1 305 ? -7.380 -13.196 -14.183 1.00 92.62 305 PHE A N 1
ATOM 2332 C CA . PHE A 1 305 ? -6.935 -13.038 -15.569 1.00 92.62 305 PHE A CA 1
ATOM 2333 C C . PHE A 1 305 ? -6.961 -14.375 -16.327 1.00 92.62 305 PHE A C 1
ATOM 2335 O O . PHE A 1 305 ? -7.526 -14.471 -17.418 1.00 92.62 305 PHE A O 1
ATOM 2342 N N . GLY A 1 306 ? -6.425 -15.437 -15.717 1.00 92.00 306 GLY A N 1
ATOM 2343 C CA . GLY A 1 306 ? -6.458 -16.778 -16.294 1.00 92.00 306 GLY A CA 1
ATOM 2344 C C . GLY A 1 306 ? -7.876 -17.291 -16.565 1.00 92.00 306 GLY A C 1
ATOM 2345 O O . GLY A 1 306 ? -8.118 -17.860 -17.629 1.00 92.00 306 GLY A O 1
ATOM 2346 N N . LEU A 1 307 ? -8.811 -17.054 -15.641 1.00 93.56 307 LEU A N 1
ATOM 2347 C CA . LEU A 1 307 ? -10.227 -17.404 -15.779 1.00 93.56 307 LEU A CA 1
ATOM 2348 C C . LEU A 1 307 ? -10.882 -16.691 -16.970 1.00 93.56 307 LEU A C 1
ATOM 2350 O O . LEU A 1 307 ? -11.624 -17.319 -17.726 1.00 93.56 307 LEU A O 1
ATOM 2354 N N . LEU A 1 308 ? -10.619 -15.393 -17.139 1.00 92.94 308 LEU A N 1
ATOM 2355 C CA . LEU A 1 308 ? -11.187 -14.597 -18.230 1.00 92.94 308 LEU A CA 1
ATOM 2356 C C . LEU A 1 308 ? -10.684 -15.076 -19.600 1.00 92.94 308 LEU A C 1
ATOM 2358 O O . LEU A 1 308 ? -11.473 -15.190 -20.541 1.00 92.94 308 LEU A O 1
ATOM 2362 N N . VAL A 1 309 ? -9.398 -15.427 -19.698 1.00 92.69 309 VAL A N 1
ATOM 2363 C CA . VAL A 1 309 ? -8.805 -16.003 -20.917 1.00 92.69 309 VAL A CA 1
ATOM 2364 C C . VAL A 1 309 ? -9.388 -17.392 -21.221 1.00 92.69 309 VAL A C 1
ATOM 2366 O O . VAL A 1 309 ? -9.746 -17.664 -22.372 1.00 92.69 309 VAL A O 1
ATOM 2369 N N . ASP A 1 310 ? -9.536 -18.253 -20.205 1.00 92.12 310 ASP A N 1
ATOM 2370 C CA . ASP A 1 310 ? -10.100 -19.608 -20.348 1.00 92.12 310 ASP A CA 1
ATOM 2371 C C . ASP A 1 310 ? -11.550 -19.594 -20.831 1.00 92.12 310 ASP A C 1
ATOM 2373 O O . ASP A 1 310 ? -11.944 -20.427 -21.644 1.00 92.12 310 ASP A O 1
ATOM 2377 N N . ARG A 1 311 ? -12.349 -18.641 -20.340 1.00 90.94 311 ARG A N 1
ATOM 2378 C CA . ARG A 1 311 ? -13.760 -18.486 -20.718 1.00 90.94 311 ARG A CA 1
ATOM 2379 C C . ARG A 1 311 ? -13.968 -17.705 -22.018 1.00 90.94 311 ARG A C 1
ATOM 2381 O O . ARG A 1 311 ? -15.115 -17.486 -22.389 1.00 90.94 311 ARG A O 1
ATOM 2388 N N . HIS A 1 312 ? -12.893 -17.291 -22.695 1.00 89.62 312 HIS A N 1
ATOM 2389 C CA . HIS A 1 312 ? -12.945 -16.448 -23.897 1.00 89.62 312 HIS A CA 1
ATOM 2390 C C . HIS A 1 312 ? -13.728 -15.141 -23.679 1.00 89.62 312 HIS A C 1
ATOM 2392 O O . HIS A 1 312 ? -14.452 -14.687 -24.557 1.00 89.62 312 HIS A O 1
ATOM 2398 N N . LEU A 1 313 ? -13.589 -14.555 -22.485 1.00 88.56 313 LEU A N 1
ATOM 2399 C CA . LEU A 1 313 ? -14.219 -13.284 -22.109 1.00 88.56 313 LEU A CA 1
ATOM 2400 C C . LEU A 1 313 ? -13.328 -12.075 -22.414 1.00 88.56 313 LEU A C 1
ATOM 2402 O O . LEU A 1 313 ? -13.806 -10.948 -22.427 1.00 88.56 313 LEU A O 1
ATOM 2406 N N . VAL A 1 314 ? -12.035 -12.313 -22.635 1.00 87.94 314 VAL A N 1
ATOM 2407 C CA . VAL A 1 314 ? -11.060 -11.308 -23.062 1.00 87.94 314 VAL A CA 1
ATOM 2408 C C . VAL A 1 314 ? -10.537 -11.711 -24.432 1.00 87.94 314 VAL A C 1
ATOM 2410 O O . VAL A 1 314 ? -9.970 -12.798 -24.590 1.00 87.94 314 VAL A O 1
ATOM 2413 N N . ASP A 1 315 ? -10.686 -10.814 -25.401 1.00 87.62 315 ASP A N 1
ATOM 2414 C CA . ASP A 1 315 ? -10.019 -10.930 -26.689 1.00 87.62 315 ASP A CA 1
ATOM 2415 C C . ASP A 1 315 ? -8.531 -10.639 -26.493 1.00 87.62 315 ASP A C 1
ATOM 2417 O O . ASP A 1 315 ? -8.127 -9.519 -26.193 1.00 87.62 315 ASP A O 1
ATOM 2421 N N . VAL A 1 316 ? -7.704 -11.679 -26.608 1.00 87.38 316 VAL A N 1
ATOM 2422 C CA . VAL A 1 316 ? -6.250 -11.559 -26.452 1.00 87.38 316 VAL A CA 1
ATOM 2423 C C . VAL A 1 316 ? -5.656 -10.941 -27.718 1.00 87.38 316 VAL A C 1
ATOM 2425 O O . VAL A 1 316 ? -5.162 -11.641 -28.605 1.00 87.38 316 VAL A O 1
ATOM 2428 N N . ASP A 1 317 ? -5.743 -9.620 -27.799 1.00 90.06 317 ASP A N 1
ATOM 2429 C CA . ASP A 1 317 ? -5.182 -8.794 -28.858 1.00 90.06 317 ASP A CA 1
ATOM 2430 C C . ASP A 1 317 ? -3.811 -8.203 -28.470 1.00 90.06 317 ASP A C 1
ATOM 2432 O O . ASP A 1 317 ? -3.231 -8.520 -27.426 1.00 90.06 317 ASP A O 1
ATOM 2436 N N . ALA A 1 318 ? -3.270 -7.340 -29.335 1.00 90.88 318 ALA A N 1
ATOM 2437 C CA . ALA A 1 318 ? -2.007 -6.649 -29.084 1.00 90.88 318 ALA A CA 1
ATOM 2438 C C . ALA A 1 318 ? -2.037 -5.829 -27.783 1.00 90.88 318 ALA A C 1
ATOM 2440 O O . ALA A 1 318 ? -1.067 -5.845 -27.025 1.00 90.88 318 ALA A O 1
ATOM 2441 N N . TRP A 1 319 ? -3.154 -5.158 -27.499 1.00 92.19 319 TRP A N 1
ATOM 2442 C CA . TRP A 1 319 ? -3.293 -4.305 -26.326 1.00 92.19 319 TRP A CA 1
ATOM 2443 C C . TRP A 1 319 ? -3.265 -5.118 -25.023 1.00 92.19 319 TRP A C 1
ATOM 2445 O O . TRP A 1 319 ? -2.566 -4.731 -24.081 1.00 92.19 319 TRP A O 1
ATOM 2455 N N . VAL A 1 320 ? -3.931 -6.279 -24.965 1.00 91.44 320 VAL A N 1
ATOM 2456 C CA . VAL A 1 320 ? -3.872 -7.177 -23.794 1.00 91.44 320 VAL A CA 1
ATOM 2457 C C . VAL A 1 320 ? -2.446 -7.670 -23.561 1.00 91.44 320 VAL A C 1
ATOM 2459 O O . VAL A 1 320 ? -1.956 -7.621 -22.430 1.00 91.44 320 VAL A O 1
ATOM 2462 N N . VAL A 1 321 ? -1.760 -8.111 -24.621 1.00 92.94 321 VAL A N 1
ATOM 2463 C CA . VAL A 1 321 ? -0.369 -8.592 -24.544 1.00 92.94 321 VAL A CA 1
ATOM 2464 C C . VAL A 1 321 ? 0.554 -7.495 -24.017 1.00 92.94 321 VAL A C 1
ATOM 2466 O O . VAL A 1 321 ? 1.346 -7.739 -23.107 1.00 92.94 321 VAL A O 1
ATOM 2469 N N . GLU A 1 322 ? 0.434 -6.280 -24.549 1.00 93.25 322 GLU A N 1
ATOM 2470 C CA . GLU A 1 322 ? 1.214 -5.112 -24.129 1.00 93.25 322 GLU A CA 1
ATOM 2471 C C . GLU A 1 322 ? 0.933 -4.720 -22.676 1.00 93.25 322 GLU A C 1
ATOM 2473 O O . GLU A 1 322 ? 1.858 -4.383 -21.934 1.00 93.25 322 GLU A O 1
ATOM 2478 N N . THR A 1 323 ? -0.326 -4.820 -22.247 1.00 89.38 323 THR A N 1
ATOM 2479 C CA . THR A 1 323 ? -0.766 -4.465 -20.893 1.00 89.38 323 THR A CA 1
ATOM 2480 C C . THR A 1 323 ? -0.166 -5.387 -19.835 1.00 89.38 323 THR A C 1
ATOM 2482 O O . THR A 1 323 ? 0.245 -4.908 -18.777 1.00 89.38 323 THR A O 1
ATOM 2485 N N . VAL A 1 324 ? -0.068 -6.691 -20.115 1.00 90.75 324 VAL A N 1
ATOM 2486 C CA . VAL A 1 324 ? 0.448 -7.683 -19.154 1.00 90.75 324 VAL A CA 1
ATOM 2487 C C . VAL A 1 324 ? 1.952 -7.931 -19.267 1.00 90.75 324 VAL A C 1
ATOM 2489 O O . VAL A 1 324 ? 2.530 -8.578 -18.395 1.00 90.75 324 VAL A O 1
ATOM 2492 N N . ALA A 1 325 ? 2.609 -7.425 -20.314 1.00 92.19 325 ALA A N 1
ATOM 2493 C CA . ALA A 1 325 ? 4.003 -7.745 -20.618 1.00 92.19 325 ALA A CA 1
ATOM 2494 C C . ALA A 1 325 ? 4.995 -7.353 -19.508 1.00 92.19 325 ALA A C 1
ATOM 2496 O O . ALA A 1 325 ? 6.004 -8.033 -19.325 1.00 92.19 325 ALA A O 1
ATOM 2497 N N . ALA A 1 326 ? 4.718 -6.307 -18.726 1.00 88.12 326 ALA A N 1
ATOM 2498 C CA . ALA A 1 326 ? 5.568 -5.912 -17.597 1.00 88.12 326 ALA A CA 1
ATOM 2499 C C . ALA A 1 326 ? 5.479 -6.877 -16.392 1.00 88.12 326 ALA A C 1
ATOM 2501 O O . ALA A 1 326 ? 6.361 -6.880 -15.530 1.00 88.12 326 ALA A O 1
ATOM 2502 N N . SER A 1 327 ? 4.448 -7.728 -16.336 1.00 89.50 327 SER A N 1
ATOM 2503 C CA . SER A 1 327 ? 4.171 -8.633 -15.219 1.00 89.50 327 SER A CA 1
ATOM 2504 C C . SER A 1 327 ? 4.477 -10.089 -15.598 1.00 89.50 327 SER A C 1
ATOM 2506 O O . SER A 1 327 ? 3.683 -10.715 -16.304 1.00 89.50 327 SER A O 1
ATOM 2508 N N . PRO A 1 328 ? 5.568 -10.692 -15.087 1.00 89.75 328 PRO A N 1
ATOM 2509 C CA . PRO A 1 328 ? 5.992 -12.026 -15.518 1.00 89.75 328 PRO A CA 1
ATOM 2510 C C . PRO A 1 328 ? 4.935 -13.100 -15.235 1.00 89.75 328 PRO A C 1
ATOM 2512 O O . PRO A 1 328 ? 4.698 -13.958 -16.074 1.00 89.75 328 PRO A O 1
ATOM 2515 N N . ARG A 1 329 ? 4.220 -13.009 -14.105 1.00 89.81 329 ARG A N 1
ATOM 2516 C CA . ARG A 1 329 ? 3.156 -13.958 -13.736 1.00 89.81 329 ARG A CA 1
ATOM 2517 C C . ARG A 1 329 ? 1.956 -13.935 -14.687 1.00 89.81 329 ARG A C 1
ATOM 2519 O O . ARG A 1 329 ? 1.483 -14.990 -15.096 1.00 89.81 329 ARG A O 1
ATOM 2526 N N . LEU A 1 330 ? 1.462 -12.745 -15.041 1.00 90.38 330 LEU A N 1
ATOM 2527 C CA . LEU A 1 330 ? 0.353 -12.609 -15.993 1.00 90.38 330 LEU A CA 1
ATOM 2528 C C . LEU A 1 330 ? 0.778 -13.089 -17.379 1.00 90.38 330 LEU A C 1
ATOM 2530 O O . LEU A 1 330 ? 0.024 -13.787 -18.054 1.00 90.38 330 LEU A O 1
ATOM 2534 N N . LEU A 1 331 ? 2.010 -12.768 -17.771 1.00 91.56 331 LEU A N 1
ATOM 2535 C CA . LEU A 1 331 ? 2.568 -13.204 -19.037 1.00 91.56 331 LEU A CA 1
ATOM 2536 C C . LEU A 1 331 ? 2.750 -14.731 -19.103 1.00 91.56 331 LEU A C 1
ATOM 2538 O O . LEU A 1 331 ? 2.433 -15.327 -20.128 1.00 91.56 331 LEU A O 1
ATOM 2542 N N . GLU A 1 332 ? 3.192 -15.391 -18.028 1.00 91.94 332 GLU A N 1
ATOM 2543 C CA . GLU A 1 332 ? 3.250 -16.861 -17.945 1.00 91.94 332 GLU A CA 1
ATOM 2544 C C . GLU A 1 332 ? 1.869 -17.498 -18.134 1.00 91.94 332 GLU A C 1
ATOM 2546 O O . GLU A 1 332 ? 1.714 -18.452 -18.905 1.00 91.94 332 GLU A O 1
ATOM 2551 N N . VAL A 1 333 ? 0.844 -16.955 -17.473 1.00 91.94 333 VAL A N 1
ATOM 2552 C CA . VAL A 1 333 ? -0.542 -17.408 -17.645 1.00 91.94 333 VAL A CA 1
ATOM 2553 C C . VAL A 1 333 ? -1.016 -17.185 -19.082 1.00 91.94 333 VAL A C 1
ATOM 2555 O O . VAL A 1 333 ? -1.606 -18.089 -19.672 1.00 91.94 333 VAL A O 1
ATOM 2558 N N . LEU A 1 334 ? -0.710 -16.033 -19.680 1.00 93.00 334 LEU A N 1
ATOM 2559 C CA . LEU A 1 334 ? -1.089 -15.736 -21.058 1.00 93.00 334 LEU A CA 1
ATOM 2560 C C . LEU A 1 334 ? -0.442 -16.705 -22.050 1.00 93.00 334 LEU A C 1
ATOM 2562 O O . LEU A 1 334 ? -1.139 -17.325 -22.848 1.00 93.00 334 LEU A O 1
ATOM 2566 N N . LEU A 1 335 ? 0.879 -16.872 -21.973 1.00 91.75 335 LEU A N 1
ATOM 2567 C CA . LEU A 1 335 ? 1.645 -17.720 -22.888 1.00 91.75 335 LEU A CA 1
ATOM 2568 C C . LEU A 1 335 ? 1.325 -19.208 -22.708 1.00 91.75 335 LEU A C 1
ATOM 2570 O O . LEU A 1 335 ? 1.363 -19.959 -23.680 1.00 91.75 335 LEU A O 1
ATOM 2574 N N . SER A 1 336 ? 0.986 -19.649 -21.492 1.00 92.44 336 SER A N 1
ATOM 2575 C CA . SER A 1 336 ? 0.563 -21.036 -21.251 1.00 92.44 336 SER A CA 1
ATOM 2576 C C . SER A 1 336 ? -0.831 -21.333 -21.808 1.00 92.44 336 SER A C 1
ATOM 2578 O O . SER A 1 336 ? -1.050 -22.417 -22.346 1.00 92.44 336 SER A O 1
ATOM 2580 N N . LYS A 1 337 ? -1.766 -20.380 -21.719 1.00 90.50 337 LYS A N 1
ATOM 2581 C CA . LYS A 1 337 ? -3.144 -20.537 -22.217 1.00 90.50 337 LYS A CA 1
ATOM 2582 C C . LYS A 1 337 ? -3.286 -20.235 -23.713 1.00 90.50 337 LYS A C 1
ATOM 2584 O O . LYS A 1 337 ? -4.159 -20.799 -24.371 1.00 90.50 337 LYS A O 1
ATOM 2589 N N . LYS A 1 338 ? -2.448 -19.349 -24.258 1.00 90.62 338 LYS A N 1
ATOM 2590 C CA . LYS A 1 338 ? -2.444 -18.896 -25.660 1.00 90.62 338 LYS A CA 1
ATOM 2591 C C . LYS A 1 338 ? -1.000 -18.838 -26.203 1.00 90.62 338 LYS A C 1
ATOM 2593 O O . LYS A 1 338 ? -0.457 -17.750 -26.378 1.00 90.62 338 LYS A O 1
ATOM 2598 N N . PRO A 1 339 ? -0.366 -19.986 -26.509 1.00 87.69 339 PRO A N 1
ATOM 2599 C CA . PRO A 1 339 ? 1.037 -20.032 -26.952 1.00 87.69 339 PRO A CA 1
ATOM 2600 C C . PRO A 1 339 ? 1.288 -19.368 -28.319 1.00 87.69 339 PRO A C 1
ATOM 2602 O O . PRO A 1 339 ? 2.398 -18.910 -28.602 1.00 87.69 339 PRO A O 1
ATOM 2605 N N . ASP A 1 340 ? 0.252 -19.278 -29.157 1.00 87.62 340 ASP A N 1
ATOM 2606 C CA . ASP A 1 340 ? 0.319 -18.680 -30.496 1.00 87.62 340 ASP A CA 1
ATOM 2607 C C . ASP A 1 340 ? 0.022 -17.174 -30.512 1.00 87.62 340 ASP A C 1
ATOM 2609 O O . ASP A 1 340 ? -0.085 -16.578 -31.584 1.00 87.62 340 ASP A O 1
ATOM 2613 N N . VAL A 1 341 ? -0.113 -16.545 -29.339 1.00 90.62 341 VAL A N 1
ATOM 2614 C CA . VAL A 1 341 ? -0.375 -15.108 -29.244 1.00 90.62 341 VAL A CA 1
ATOM 2615 C C . VAL A 1 341 ? 0.731 -14.297 -29.929 1.00 90.62 341 VAL A C 1
ATOM 2617 O O . VAL A 1 341 ? 1.925 -14.586 -29.796 1.00 90.62 341 VAL A O 1
ATOM 2620 N N . LEU A 1 342 ? 0.329 -13.278 -30.690 1.00 90.12 342 LEU A N 1
ATOM 2621 C CA . LEU A 1 342 ? 1.261 -12.387 -31.370 1.00 90.12 342 LEU A CA 1
ATOM 2622 C C . LEU A 1 342 ? 1.894 -11.434 -30.356 1.00 90.12 342 LEU A C 1
ATOM 2624 O O . LEU A 1 342 ? 1.207 -10.645 -29.712 1.00 90.12 342 LEU A O 1
ATOM 2628 N N . ILE A 1 343 ? 3.218 -11.497 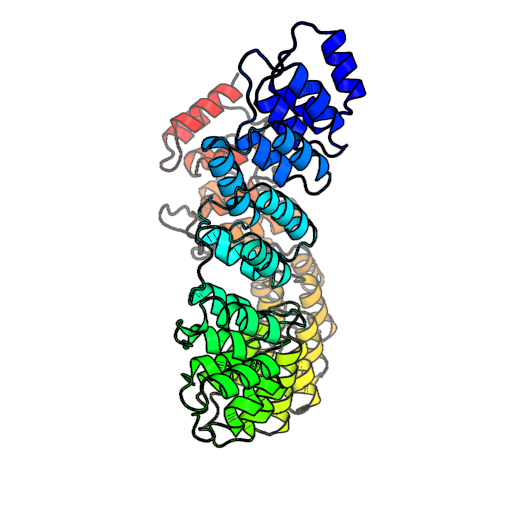-30.238 1.00 93.81 343 ILE A N 1
ATOM 2629 C CA . ILE A 1 343 ? 3.994 -10.557 -29.431 1.00 93.81 343 ILE A CA 1
ATOM 2630 C C . ILE A 1 343 ? 4.327 -9.342 -30.290 1.00 93.81 343 ILE A C 1
ATOM 2632 O O . ILE A 1 343 ? 4.812 -9.484 -31.411 1.00 93.81 343 ILE A O 1
ATOM 2636 N N . THR A 1 344 ? 4.072 -8.144 -29.770 1.00 94.62 344 THR A N 1
ATOM 2637 C CA . THR A 1 344 ? 4.404 -6.885 -30.446 1.00 94.62 344 THR A CA 1
ATOM 2638 C C . THR A 1 344 ? 5.746 -6.333 -29.961 1.00 94.62 344 THR A C 1
ATOM 2640 O O . THR A 1 344 ? 6.250 -6.692 -28.893 1.00 94.62 344 THR A O 1
ATOM 2643 N N . GLN A 1 345 ? 6.335 -5.411 -30.728 1.00 95.06 345 GLN A N 1
ATOM 2644 C CA . GLN A 1 345 ? 7.506 -4.648 -30.278 1.00 95.06 345 GLN A CA 1
ATOM 2645 C C . GLN A 1 345 ? 7.197 -3.867 -28.991 1.00 95.06 345 GLN A C 1
ATOM 2647 O O . GLN A 1 345 ? 8.023 -3.818 -28.081 1.00 95.06 345 GLN A O 1
ATOM 2652 N N . GLN A 1 346 ? 5.996 -3.295 -28.888 1.00 95.75 346 GLN A N 1
ATOM 2653 C CA . GLN A 1 346 ? 5.575 -2.545 -27.709 1.00 95.75 346 GLN A CA 1
ATOM 2654 C C . GLN A 1 346 ? 5.493 -3.444 -26.467 1.00 95.75 346 GLN A C 1
ATOM 2656 O O . GLN A 1 346 ? 5.906 -3.022 -25.387 1.00 95.75 346 GLN A O 1
ATOM 2661 N N . ALA A 1 347 ? 5.080 -4.707 -26.613 1.00 95.06 347 ALA A N 1
ATOM 2662 C CA . ALA A 1 347 ? 5.115 -5.671 -25.518 1.00 95.06 347 ALA A CA 1
ATOM 2663 C C . ALA A 1 347 ? 6.551 -5.928 -25.029 1.00 95.06 347 ALA A C 1
ATOM 2665 O O . ALA A 1 347 ? 6.782 -5.991 -23.824 1.00 95.06 347 ALA A O 1
ATOM 2666 N N . LEU A 1 348 ? 7.545 -5.996 -25.925 1.00 94.94 348 LEU A N 1
ATOM 2667 C CA . LEU A 1 348 ? 8.957 -6.088 -25.524 1.00 94.94 348 LEU A CA 1
ATOM 2668 C C . LEU A 1 348 ? 9.463 -4.821 -24.821 1.00 94.94 348 LEU A C 1
ATOM 2670 O O . LEU A 1 348 ? 10.253 -4.931 -23.883 1.00 94.94 348 LEU A O 1
ATOM 2674 N N . ILE A 1 349 ? 9.004 -3.637 -25.239 1.00 94.50 349 ILE A N 1
ATOM 2675 C CA . ILE A 1 349 ? 9.320 -2.369 -24.564 1.00 94.50 349 ILE A CA 1
ATOM 2676 C C . ILE A 1 349 ? 8.781 -2.389 -23.126 1.00 94.50 349 ILE A C 1
ATOM 2678 O O . ILE A 1 349 ? 9.536 -2.096 -22.201 1.00 94.50 349 ILE A O 1
ATOM 2682 N N . GLN A 1 350 ? 7.521 -2.787 -22.921 1.00 92.25 350 GLN A N 1
ATOM 2683 C CA . GLN A 1 350 ? 6.924 -2.907 -21.581 1.00 92.25 350 GLN A CA 1
ATOM 2684 C C . GLN A 1 350 ? 7.613 -4.002 -20.750 1.00 92.25 350 GLN A C 1
ATOM 2686 O O . GLN A 1 350 ? 7.956 -3.795 -19.587 1.00 92.25 350 GLN A O 1
ATOM 2691 N N . ALA A 1 351 ? 7.908 -5.156 -21.356 1.00 92.75 351 ALA A N 1
ATOM 2692 C CA . ALA A 1 351 ? 8.635 -6.235 -20.696 1.00 92.75 351 ALA A CA 1
ATOM 2693 C C . ALA A 1 351 ? 10.039 -5.814 -20.247 1.00 92.75 351 ALA A C 1
ATOM 2695 O O . ALA A 1 351 ? 10.544 -6.371 -19.279 1.00 92.75 351 ALA A O 1
ATOM 2696 N N . ALA A 1 352 ? 10.670 -4.818 -20.881 1.00 91.75 352 ALA A N 1
ATOM 2697 C CA . ALA A 1 352 ? 11.991 -4.330 -20.487 1.00 91.75 352 ALA A CA 1
ATOM 2698 C C . ALA A 1 352 ? 12.042 -3.709 -19.075 1.00 91.75 352 ALA A C 1
ATOM 2700 O O . ALA A 1 352 ? 13.132 -3.501 -18.522 1.00 91.75 352 ALA A O 1
ATOM 2701 N N . GLU A 1 353 ? 10.894 -3.466 -18.442 1.00 87.44 353 GLU A N 1
ATOM 2702 C CA . GLU A 1 353 ? 10.812 -3.121 -17.023 1.00 87.44 353 GLU A CA 1
ATOM 2703 C C . GLU A 1 353 ? 11.191 -4.309 -16.120 1.00 87.44 353 GLU A C 1
ATOM 2705 O O . GLU A 1 353 ? 11.865 -4.109 -15.105 1.00 87.44 353 GLU A O 1
ATOM 2710 N N . ASN A 1 354 ? 10.896 -5.549 -16.533 1.00 88.94 354 ASN A N 1
ATOM 2711 C CA . ASN A 1 354 ? 11.087 -6.767 -15.745 1.00 88.94 354 ASN A CA 1
ATOM 2712 C C . ASN A 1 354 ? 11.963 -7.819 -16.462 1.00 88.94 354 ASN A C 1
ATOM 2714 O O . ASN A 1 354 ? 11.712 -8.240 -17.590 1.00 88.94 354 ASN A O 1
ATOM 2718 N N . LEU A 1 355 ? 13.011 -8.298 -15.785 1.00 90.38 355 LEU A N 1
ATOM 2719 C CA . LEU A 1 355 ? 13.956 -9.256 -16.368 1.00 90.38 355 LEU A CA 1
ATOM 2720 C C . LEU A 1 355 ? 13.308 -10.597 -16.748 1.00 90.38 355 LEU A C 1
ATOM 2722 O O . LEU A 1 355 ? 13.681 -11.180 -17.768 1.00 90.38 355 LEU A O 1
ATOM 2726 N N . ASP A 1 356 ? 12.368 -11.095 -15.949 1.00 91.31 356 ASP A N 1
ATOM 2727 C CA . ASP A 1 356 ? 11.735 -12.391 -16.192 1.00 91.31 356 ASP A CA 1
ATOM 2728 C C . ASP A 1 356 ? 10.728 -12.307 -17.342 1.00 91.31 356 ASP A C 1
ATOM 2730 O O . ASP A 1 356 ? 10.717 -13.192 -18.198 1.00 91.31 356 ASP A O 1
ATOM 2734 N N . SER A 1 357 ? 10.011 -11.189 -17.479 1.00 92.44 357 SER A N 1
ATOM 2735 C CA . SER A 1 357 ? 9.183 -10.921 -18.661 1.00 92.44 357 SER A CA 1
ATOM 2736 C C . SER A 1 357 ? 9.990 -10.934 -19.961 1.00 92.44 357 SER A C 1
ATOM 2738 O O . SER A 1 357 ? 9.599 -11.593 -20.926 1.00 92.44 357 SER A O 1
ATOM 2740 N N . LEU A 1 358 ? 11.159 -10.275 -19.992 1.00 93.75 358 LEU A N 1
ATOM 2741 C CA . LEU A 1 358 ? 12.055 -10.328 -21.157 1.00 93.75 358 LEU A CA 1
ATOM 2742 C C . LEU A 1 358 ? 12.501 -11.758 -21.475 1.00 93.75 358 LEU A C 1
ATOM 2744 O O . LEU A 1 358 ? 12.566 -12.139 -22.644 1.00 93.75 358 LEU A O 1
ATOM 2748 N N . ARG A 1 359 ? 12.823 -12.557 -20.450 1.00 93.69 359 ARG A N 1
ATOM 2749 C CA . ARG A 1 359 ? 13.227 -13.960 -20.637 1.00 93.69 359 ARG A CA 1
ATOM 2750 C C . ARG A 1 359 ? 12.111 -14.791 -21.252 1.00 93.69 359 ARG A C 1
ATOM 2752 O O . ARG A 1 359 ? 12.418 -15.629 -22.096 1.00 93.69 359 ARG A O 1
ATOM 2759 N N . LEU A 1 360 ? 10.867 -14.566 -20.833 1.00 94.00 360 LEU A N 1
ATOM 2760 C CA . LEU A 1 360 ? 9.688 -15.254 -21.356 1.00 94.00 360 LEU A CA 1
ATOM 2761 C C . LEU A 1 360 ? 9.431 -14.875 -22.817 1.00 94.00 360 LEU A C 1
ATOM 2763 O O . LEU A 1 360 ? 9.351 -15.764 -23.662 1.00 94.00 360 LEU A O 1
ATOM 2767 N N . LEU A 1 361 ? 9.383 -13.577 -23.136 1.00 94.19 361 LEU A N 1
ATOM 2768 C CA . LEU A 1 361 ? 9.107 -13.116 -24.502 1.00 94.19 361 LEU A CA 1
ATOM 2769 C C . LEU A 1 361 ? 10.224 -13.467 -25.491 1.00 94.19 361 LEU A C 1
ATOM 2771 O O . LEU A 1 361 ? 9.936 -13.814 -26.631 1.00 94.19 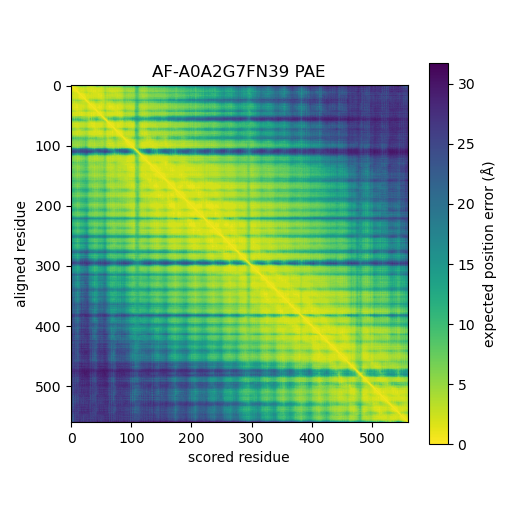361 LEU A O 1
ATOM 2775 N N . LEU A 1 362 ? 11.493 -13.418 -25.082 1.00 93.50 362 LEU A N 1
ATOM 2776 C CA . LEU A 1 362 ? 12.630 -13.723 -25.963 1.00 93.50 362 LEU A CA 1
ATOM 2777 C C . LEU A 1 362 ? 13.030 -15.205 -25.962 1.00 93.50 362 LEU A C 1
ATOM 2779 O O . LEU A 1 362 ? 14.052 -15.563 -26.553 1.00 93.50 362 LEU A O 1
ATOM 2783 N N . LYS A 1 363 ? 12.265 -16.072 -25.287 1.00 91.06 363 LYS A N 1
ATOM 2784 C CA . LYS A 1 363 ? 12.497 -17.523 -25.298 1.00 91.06 363 LYS A CA 1
ATOM 2785 C C . LYS A 1 363 ? 12.345 -18.106 -26.704 1.00 91.06 363 LYS A C 1
ATOM 2787 O O . LYS A 1 363 ? 13.148 -18.945 -27.091 1.00 91.06 363 LYS A O 1
ATOM 2792 N N . GLU A 1 364 ? 11.344 -17.641 -27.445 1.00 88.62 364 GLU A N 1
ATOM 2793 C CA . GLU A 1 364 ? 11.048 -18.094 -28.803 1.00 88.62 364 GLU A CA 1
ATOM 2794 C C . GLU A 1 364 ? 11.806 -17.253 -29.841 1.00 88.62 364 GLU A C 1
ATOM 2796 O O . GLU A 1 364 ? 11.713 -16.022 -29.841 1.00 88.62 364 GLU A O 1
ATOM 2801 N N . GLU A 1 365 ? 12.510 -17.907 -30.769 1.00 88.69 365 GLU A N 1
ATOM 2802 C CA . GLU A 1 365 ? 13.338 -17.237 -31.791 1.00 88.69 365 GLU A CA 1
ATOM 2803 C C . GLU A 1 365 ? 12.531 -16.324 -32.723 1.00 88.69 365 GLU A C 1
ATOM 2805 O O . GLU A 1 365 ? 13.020 -15.281 -33.156 1.00 88.69 365 GLU A O 1
ATOM 2810 N N . LYS A 1 366 ? 11.253 -16.649 -32.968 1.00 89.94 366 LYS A N 1
ATOM 2811 C CA . LYS A 1 366 ? 10.342 -15.827 -33.788 1.00 89.94 366 LYS A CA 1
ATOM 2812 C C . LYS A 1 366 ? 10.209 -14.381 -33.284 1.00 89.94 366 LYS A C 1
ATOM 2814 O O . LYS A 1 366 ? 9.937 -13.486 -34.077 1.00 89.94 366 LYS A O 1
ATOM 2819 N N . ASN A 1 367 ? 10.437 -14.145 -31.989 1.00 90.75 367 ASN A N 1
ATOM 2820 C CA . ASN A 1 367 ? 10.316 -12.823 -31.372 1.00 90.75 367 ASN A CA 1
ATOM 2821 C C . ASN A 1 367 ? 11.616 -12.006 -31.451 1.00 90.75 367 ASN A C 1
ATOM 2823 O O . ASN A 1 367 ? 11.611 -10.813 -31.155 1.00 90.75 367 ASN A O 1
ATOM 2827 N N . HIS A 1 368 ? 12.742 -12.608 -31.850 1.00 93.31 368 HIS A N 1
ATOM 2828 C CA . HIS A 1 368 ? 14.050 -11.939 -31.850 1.00 93.31 368 HIS A CA 1
ATOM 2829 C C . HIS A 1 368 ? 14.115 -10.771 -32.840 1.00 93.31 368 HIS A C 1
ATOM 2831 O O . HIS A 1 368 ? 14.770 -9.770 -32.559 1.00 93.31 368 HIS A O 1
ATOM 2837 N N . GLY A 1 369 ? 13.379 -10.855 -33.953 1.00 91.06 369 GLY A N 1
ATOM 2838 C CA . GLY A 1 369 ? 13.274 -9.777 -34.944 1.00 91.06 369 GLY A CA 1
ATOM 2839 C C . GLY A 1 369 ? 12.553 -8.518 -34.445 1.00 91.06 369 GLY A C 1
ATOM 2840 O O . GLY A 1 369 ? 12.652 -7.474 -35.081 1.00 91.06 369 GLY A O 1
ATOM 2841 N N . LEU A 1 370 ? 11.860 -8.592 -33.304 1.00 93.94 370 LEU A N 1
ATOM 2842 C CA . LEU A 1 370 ? 11.169 -7.458 -32.680 1.00 93.94 370 LEU A CA 1
ATOM 2843 C C . LEU A 1 370 ? 12.088 -6.633 -31.764 1.00 93.94 370 LEU A C 1
ATOM 2845 O O . LEU A 1 370 ? 11.665 -5.612 -31.224 1.00 93.94 370 LEU A O 1
ATOM 2849 N N . VAL A 1 371 ? 13.335 -7.068 -31.551 1.00 95.62 371 VAL A N 1
ATOM 2850 C CA . VAL A 1 371 ? 14.308 -6.338 -30.730 1.00 95.62 371 VAL A CA 1
ATOM 2851 C C . VAL A 1 371 ? 14.881 -5.168 -31.530 1.00 95.62 371 VAL A C 1
ATOM 2853 O O . VAL A 1 371 ? 15.838 -5.313 -32.289 1.00 95.62 371 VAL A O 1
ATOM 2856 N N . THR A 1 372 ? 14.290 -3.991 -31.336 1.00 95.88 372 THR A N 1
ATOM 2857 C CA . THR A 1 372 ? 14.689 -2.735 -31.986 1.00 95.88 372 THR A CA 1
ATOM 2858 C C . THR A 1 372 ? 15.553 -1.845 -31.082 1.00 95.88 372 THR A C 1
ATOM 2860 O O . THR A 1 372 ? 15.834 -2.182 -29.928 1.00 95.88 372 THR A O 1
ATOM 2863 N N . GLU A 1 373 ? 15.982 -0.684 -31.598 1.00 95.62 373 GLU A N 1
ATOM 2864 C CA . GLU A 1 373 ? 16.724 0.328 -30.829 1.00 95.62 373 GLU A CA 1
ATOM 2865 C C . GLU A 1 373 ? 15.925 0.772 -29.592 1.00 95.62 373 GLU A C 1
ATOM 2867 O O . GLU A 1 373 ? 16.482 0.896 -28.503 1.00 95.62 373 GLU A O 1
ATOM 2872 N N . GLU A 1 374 ? 14.608 0.916 -29.728 1.00 95.25 374 GLU A N 1
ATOM 2873 C CA . GLU A 1 374 ? 13.689 1.328 -28.666 1.00 95.25 374 GLU A CA 1
ATOM 2874 C C . GLU A 1 374 ? 13.610 0.293 -27.536 1.00 95.25 374 GLU A C 1
ATOM 2876 O O . GLU A 1 374 ? 13.630 0.666 -26.362 1.00 95.25 374 GLU A O 1
ATOM 2881 N N . VAL A 1 375 ? 13.593 -1.006 -27.862 1.00 95.06 375 VAL A N 1
ATOM 2882 C CA . VAL A 1 375 ? 13.631 -2.087 -26.856 1.00 95.06 375 VAL A CA 1
ATOM 2883 C C . VAL A 1 375 ? 14.944 -2.030 -26.068 1.00 95.06 375 VAL A C 1
ATOM 2885 O O . VAL A 1 375 ? 14.953 -2.151 -24.839 1.00 95.06 375 VAL A O 1
ATOM 2888 N N . MET A 1 376 ? 16.059 -1.784 -26.759 1.00 94.81 376 MET A N 1
ATOM 2889 C CA . MET A 1 376 ? 17.376 -1.655 -26.130 1.00 94.81 376 MET A CA 1
ATOM 2890 C C . MET A 1 376 ? 17.469 -0.405 -25.246 1.00 94.81 376 MET A C 1
ATOM 2892 O O . MET A 1 376 ? 18.023 -0.470 -24.144 1.00 94.81 376 MET A O 1
ATOM 2896 N N . MET A 1 377 ? 16.886 0.716 -25.675 1.00 93.50 377 MET A N 1
ATOM 2897 C CA . MET A 1 377 ? 16.774 1.930 -24.862 1.00 93.50 377 MET A CA 1
ATOM 2898 C C . MET A 1 377 ? 15.924 1.696 -23.605 1.00 93.50 377 MET A C 1
ATOM 2900 O O . MET A 1 377 ? 16.353 2.052 -22.506 1.00 93.50 377 MET A O 1
ATOM 2904 N N . ALA A 1 378 ? 14.772 1.029 -23.725 1.00 92.25 378 ALA A N 1
ATOM 2905 C CA . ALA A 1 378 ? 13.911 0.707 -22.584 1.00 92.25 378 ALA A CA 1
ATOM 2906 C C . ALA A 1 378 ? 14.639 -0.161 -21.538 1.00 92.25 378 ALA A C 1
ATOM 2908 O O . ALA A 1 378 ? 14.607 0.134 -20.337 1.00 92.25 378 ALA A O 1
ATOM 2909 N N . ALA A 1 379 ? 15.392 -1.172 -21.989 1.00 91.75 379 ALA A N 1
ATOM 2910 C CA . ALA A 1 379 ? 16.207 -2.015 -21.114 1.00 91.75 379 ALA A CA 1
ATOM 2911 C C . ALA A 1 379 ? 17.342 -1.237 -20.418 1.00 91.75 379 ALA A C 1
ATOM 2913 O O . ALA A 1 379 ? 17.676 -1.533 -19.266 1.00 91.75 379 ALA A O 1
ATOM 2914 N N . ALA A 1 380 ? 17.921 -0.237 -21.092 1.00 89.44 380 ALA A N 1
ATOM 2915 C CA . ALA A 1 380 ? 18.966 0.627 -20.542 1.00 89.44 380 ALA A CA 1
ATOM 2916 C C . ALA A 1 380 ? 18.436 1.645 -19.512 1.00 89.44 380 ALA A C 1
ATOM 2918 O O . ALA A 1 380 ? 19.173 2.012 -18.592 1.00 89.44 380 ALA A O 1
ATOM 2919 N N . LYS A 1 381 ? 17.176 2.077 -19.643 1.00 86.12 381 LYS A N 1
ATOM 2920 C CA . LYS A 1 381 ? 16.533 3.082 -18.782 1.00 86.12 381 LYS A CA 1
ATOM 2921 C C . LYS A 1 381 ? 16.153 2.550 -17.395 1.00 86.12 381 LYS A C 1
ATOM 2923 O O . LYS A 1 381 ? 16.485 3.179 -16.389 1.00 86.12 381 LYS A O 1
ATOM 2928 N N . SER A 1 382 ? 15.471 1.408 -17.332 1.00 74.81 382 SER A N 1
ATOM 2929 C CA . SER A 1 382 ? 14.717 0.964 -16.143 1.00 74.81 382 SER A CA 1
ATOM 2930 C C . SER A 1 382 ? 15.545 0.812 -14.850 1.00 74.81 382 SER A C 1
ATOM 2932 O O . SER A 1 382 ? 16.703 0.417 -14.883 1.00 74.81 382 SER A O 1
ATOM 2934 N N . ASP A 1 383 ? 14.950 1.111 -13.693 1.00 69.31 383 ASP A N 1
ATOM 2935 C CA . ASP A 1 383 ? 15.666 1.391 -12.439 1.00 69.31 383 ASP A CA 1
ATOM 2936 C C . ASP A 1 383 ? 16.486 0.252 -11.837 1.00 69.31 383 ASP A C 1
ATOM 2938 O O . ASP A 1 383 ? 17.549 0.506 -11.258 1.00 69.31 383 ASP A O 1
ATOM 2942 N N . PHE A 1 384 ? 16.053 -0.995 -12.021 1.00 72.06 384 PHE A N 1
ATOM 2943 C CA . PHE A 1 384 ? 16.691 -2.170 -11.433 1.00 72.06 384 PHE A CA 1
ATOM 2944 C C . PHE A 1 384 ? 17.186 -3.149 -12.507 1.00 72.06 384 PHE A C 1
ATOM 2946 O O . PHE A 1 384 ? 16.534 -3.370 -13.528 1.00 72.06 384 PHE A O 1
ATOM 2953 N N . GLY A 1 385 ? 18.361 -3.747 -12.285 1.00 79.88 385 GLY A N 1
ATOM 2954 C CA . GLY A 1 385 ? 18.884 -4.831 -13.128 1.00 79.88 385 GLY A CA 1
ATOM 2955 C C . GLY A 1 385 ? 19.184 -4.467 -14.593 1.00 79.88 385 GLY A C 1
ATOM 2956 O O . GLY A 1 385 ? 19.081 -5.325 -15.468 1.00 79.88 385 GLY A O 1
ATOM 2957 N N . ARG A 1 386 ? 19.516 -3.201 -14.899 1.00 85.06 386 ARG A N 1
ATOM 2958 C CA . ARG A 1 386 ? 19.790 -2.711 -16.274 1.00 85.06 386 ARG A CA 1
ATOM 2959 C C . ARG A 1 386 ? 20.773 -3.602 -17.038 1.00 85.06 386 ARG A C 1
ATOM 2961 O O . ARG A 1 386 ? 20.512 -4.020 -18.164 1.00 85.06 386 ARG A O 1
ATOM 2968 N N . ALA A 1 387 ? 21.901 -3.924 -16.403 1.00 86.69 387 ALA A N 1
ATOM 2969 C CA . ALA A 1 387 ? 22.963 -4.702 -17.029 1.00 86.69 387 ALA A CA 1
ATOM 2970 C C . ALA A 1 387 ? 22.553 -6.166 -17.238 1.00 86.69 387 ALA A C 1
ATOM 2972 O O . ALA A 1 387 ? 22.934 -6.769 -18.238 1.00 86.69 387 ALA A O 1
ATOM 2973 N N . GLU A 1 388 ? 21.788 -6.743 -16.314 1.00 90.00 388 GLU A N 1
ATOM 2974 C CA . GLU A 1 388 ? 21.243 -8.098 -16.404 1.00 90.00 388 GLU A CA 1
ATOM 2975 C C . GLU A 1 388 ? 20.242 -8.210 -17.554 1.00 90.00 388 GLU A C 1
ATOM 2977 O O . GLU A 1 388 ? 20.297 -9.175 -18.316 1.00 90.00 388 GLU A O 1
ATOM 2982 N N . LYS A 1 389 ? 19.378 -7.206 -17.729 1.00 91.06 389 LYS A N 1
ATOM 2983 C CA . LYS A 1 389 ? 18.419 -7.141 -18.840 1.00 91.06 389 LYS A CA 1
ATOM 2984 C C . LYS A 1 389 ? 19.114 -6.980 -20.179 1.00 91.06 389 LYS A C 1
ATOM 2986 O O . LYS A 1 389 ? 18.849 -7.746 -21.100 1.00 91.06 389 LYS A O 1
ATOM 2991 N N . MET A 1 390 ? 20.085 -6.075 -20.254 1.00 91.62 390 MET A N 1
ATOM 2992 C CA . MET A 1 390 ? 20.903 -5.909 -21.452 1.00 91.62 390 MET A CA 1
ATOM 2993 C C . MET A 1 390 ? 21.654 -7.206 -21.811 1.00 91.62 390 MET A C 1
ATOM 2995 O O . MET A 1 390 ? 21.641 -7.635 -22.963 1.00 91.62 390 MET A O 1
ATOM 2999 N N . ARG A 1 391 ? 22.247 -7.890 -20.818 1.00 92.06 391 ARG A N 1
ATOM 3000 C CA . ARG A 1 391 ? 22.859 -9.221 -20.999 1.00 92.06 391 ARG A CA 1
ATOM 3001 C C . ARG A 1 391 ? 21.847 -10.253 -21.485 1.00 92.06 391 ARG A C 1
ATOM 3003 O O . ARG A 1 391 ? 22.176 -11.054 -22.352 1.00 92.06 391 ARG A O 1
ATOM 3010 N N . CYS A 1 392 ? 20.637 -10.243 -20.931 1.00 92.25 392 CYS A N 1
ATOM 3011 C CA . CYS A 1 392 ? 19.575 -11.175 -21.292 1.00 92.25 392 CYS A CA 1
ATOM 3012 C C . CYS A 1 392 ? 19.196 -11.067 -22.771 1.00 92.25 392 CYS A C 1
ATOM 3014 O O . CYS A 1 392 ? 19.078 -12.105 -23.427 1.00 92.25 392 CYS A O 1
ATOM 3016 N N . ILE A 1 393 ? 19.050 -9.839 -23.279 1.00 92.94 393 ILE A N 1
ATOM 3017 C CA . ILE A 1 393 ? 18.729 -9.578 -24.685 1.00 92.94 393 ILE A CA 1
ATOM 3018 C C . ILE A 1 393 ? 19.906 -9.985 -25.574 1.00 92.94 393 ILE A C 1
ATOM 3020 O O . ILE A 1 393 ? 19.740 -10.829 -26.444 1.00 92.94 393 ILE A O 1
ATOM 3024 N N . LEU A 1 394 ? 21.114 -9.479 -25.307 1.00 92.19 394 LEU A N 1
ATOM 3025 C CA . LEU A 1 394 ? 22.294 -9.722 -26.153 1.00 92.19 394 LEU A CA 1
ATOM 3026 C C . LEU A 1 394 ? 22.786 -11.172 -26.164 1.00 92.19 394 LEU A C 1
ATOM 3028 O O . LEU A 1 394 ? 23.537 -11.557 -27.056 1.00 92.19 394 LEU A O 1
ATOM 3032 N N . HIS A 1 395 ? 22.430 -11.965 -25.152 1.00 92.25 395 HIS A N 1
ATOM 3033 C CA . HIS A 1 395 ? 22.714 -13.398 -25.142 1.00 92.25 395 HIS A CA 1
ATOM 3034 C C . HIS A 1 395 ? 21.776 -14.184 -26.067 1.00 92.25 395 HIS A C 1
ATOM 3036 O O . HIS A 1 395 ? 22.169 -15.234 -26.560 1.00 92.25 395 HIS A O 1
ATOM 3042 N N . ARG A 1 396 ? 20.552 -13.689 -26.289 1.00 92.81 396 ARG A N 1
ATOM 3043 C CA . ARG A 1 396 ? 19.531 -14.339 -27.127 1.00 92.81 396 ARG A CA 1
ATOM 3044 C C . ARG A 1 396 ? 19.510 -13.790 -28.549 1.00 92.81 396 ARG A C 1
ATOM 3046 O O . ARG A 1 396 ? 19.330 -14.552 -29.484 1.00 92.81 396 ARG A O 1
ATOM 3053 N N . VAL A 1 397 ? 19.712 -12.483 -28.698 1.00 93.19 397 VAL A N 1
ATOM 3054 C CA . VAL A 1 397 ? 19.645 -11.757 -29.967 1.00 93.19 397 VAL A CA 1
ATOM 3055 C C . VAL A 1 397 ? 20.990 -11.087 -30.211 1.00 93.19 397 VAL A C 1
ATOM 3057 O O . VAL A 1 397 ? 21.249 -9.976 -29.747 1.00 93.19 397 VAL A O 1
ATOM 3060 N N . GLU A 1 398 ? 21.875 -11.782 -30.924 1.00 87.25 398 GLU A N 1
ATOM 3061 C CA . GLU A 1 398 ? 23.225 -11.282 -31.215 1.00 87.25 398 GLU A CA 1
ATOM 3062 C C . GLU A 1 398 ? 23.197 -10.005 -32.069 1.00 87.25 398 GLU A C 1
ATOM 3064 O O . GLU A 1 398 ? 24.002 -9.098 -31.859 1.00 87.25 398 GLU A O 1
ATOM 3069 N N . SER A 1 399 ? 22.221 -9.898 -32.975 1.00 89.19 399 SER A N 1
ATOM 3070 C CA . SER A 1 399 ? 22.014 -8.745 -33.857 1.00 89.19 399 SER A CA 1
ATOM 3071 C C . SER A 1 399 ? 21.314 -7.557 -33.189 1.00 89.19 399 SER A C 1
ATOM 3073 O O . SER A 1 399 ? 20.960 -6.605 -33.886 1.00 89.19 399 SER A O 1
ATOM 3075 N N . ALA A 1 400 ? 21.064 -7.599 -31.874 1.00 92.62 400 ALA A N 1
ATOM 3076 C CA . ALA A 1 400 ? 20.340 -6.532 -31.194 1.00 92.62 400 ALA A CA 1
ATOM 3077 C C . ALA A 1 400 ? 21.065 -5.179 -31.369 1.00 92.62 400 ALA A C 1
ATOM 3079 O O . ALA A 1 400 ? 22.285 -5.093 -31.178 1.00 92.62 400 ALA A O 1
ATOM 3080 N N . PRO A 1 401 ? 20.341 -4.105 -31.727 1.00 93.25 401 PRO A N 1
ATOM 3081 C CA . PRO A 1 401 ? 20.954 -2.847 -32.127 1.00 93.25 401 PRO A CA 1
ATOM 3082 C C . PRO A 1 401 ? 21.584 -2.126 -30.932 1.00 93.25 401 PRO A C 1
ATOM 3084 O O . PRO A 1 401 ? 20.907 -1.547 -30.086 1.00 93.25 401 PRO A O 1
ATOM 3087 N N . LEU A 1 402 ? 22.916 -2.120 -30.892 1.00 93.81 402 LEU A N 1
ATOM 3088 C CA . LEU A 1 402 ? 23.707 -1.284 -29.991 1.00 93.81 402 LEU A CA 1
ATOM 3089 C C . LEU A 1 402 ? 24.172 -0.033 -30.737 1.00 93.81 402 LEU A C 1
ATOM 3091 O O . LEU A 1 402 ? 25.100 -0.087 -31.546 1.00 93.81 402 LEU A O 1
ATOM 3095 N N . THR A 1 403 ? 23.504 1.087 -30.480 1.00 94.31 403 THR A N 1
ATOM 3096 C CA . THR A 1 403 ? 23.718 2.357 -31.185 1.00 94.31 403 THR A CA 1
ATOM 3097 C C . THR A 1 403 ? 24.232 3.453 -30.250 1.00 94.31 403 THR A C 1
ATOM 3099 O O . THR A 1 403 ? 24.253 3.305 -29.024 1.00 94.31 403 THR A O 1
ATOM 3102 N N . GLN A 1 404 ? 24.593 4.602 -30.831 1.00 93.00 404 GLN A N 1
ATOM 3103 C CA . GLN A 1 404 ? 24.947 5.803 -30.074 1.00 93.00 404 GLN A CA 1
ATOM 3104 C C . GLN A 1 404 ? 23.791 6.264 -29.164 1.00 93.00 404 GLN A C 1
ATOM 3106 O O . GLN A 1 404 ? 24.045 6.712 -28.048 1.00 93.00 404 GLN A O 1
ATOM 3111 N N . LYS A 1 405 ? 22.523 6.101 -29.582 1.00 94.12 405 LYS A N 1
ATOM 3112 C CA . LYS A 1 405 ? 21.360 6.464 -28.753 1.00 94.12 405 LYS A CA 1
ATOM 3113 C C . LYS A 1 405 ? 21.208 5.550 -27.541 1.00 94.12 405 LYS A C 1
ATOM 3115 O O . LYS A 1 405 ? 21.041 6.053 -26.435 1.00 94.12 405 LYS A O 1
ATOM 3120 N N . VAL A 1 406 ? 21.353 4.232 -27.714 1.00 94.06 406 VAL A N 1
ATOM 3121 C CA . VAL A 1 406 ? 21.328 3.269 -26.592 1.00 94.06 406 VAL A CA 1
ATOM 3122 C C . VAL A 1 406 ? 22.455 3.570 -25.600 1.00 94.06 406 VAL A C 1
ATOM 3124 O O . VAL A 1 406 ? 22.248 3.542 -24.386 1.00 94.06 406 VAL A O 1
ATOM 3127 N N . LEU A 1 407 ? 23.643 3.921 -26.108 1.00 94.12 407 LEU A N 1
ATOM 3128 C CA . LEU A 1 407 ? 24.763 4.355 -25.275 1.00 94.12 407 LEU A CA 1
ATOM 3129 C C . LEU A 1 407 ? 24.422 5.631 -24.488 1.00 94.12 407 LEU A C 1
ATOM 3131 O O . LEU A 1 407 ? 24.653 5.667 -23.278 1.00 94.12 407 LEU A O 1
ATOM 3135 N N . LYS A 1 408 ? 23.844 6.650 -25.138 1.00 93.56 408 LYS A N 1
ATOM 3136 C CA . LYS A 1 408 ? 23.400 7.885 -24.469 1.00 93.56 408 LYS A CA 1
ATOM 3137 C C . LYS A 1 408 ? 22.380 7.593 -23.370 1.00 93.56 408 LYS A C 1
ATOM 3139 O O . LYS A 1 408 ? 22.535 8.086 -22.257 1.00 93.56 408 LYS A O 1
ATOM 3144 N N . GLU A 1 409 ? 21.400 6.740 -23.647 1.00 93.00 409 GLU A N 1
ATOM 3145 C CA . GLU A 1 409 ? 20.359 6.368 -22.685 1.00 93.00 409 GLU A CA 1
ATOM 3146 C C . GLU A 1 409 ? 20.951 5.714 -21.427 1.00 93.00 409 GLU A C 1
ATOM 3148 O O . GLU A 1 409 ? 20.632 6.104 -20.298 1.00 93.00 409 GLU A O 1
ATOM 3153 N N . ALA A 1 410 ? 21.884 4.772 -21.608 1.00 92.12 410 ALA A N 1
ATOM 3154 C CA . ALA A 1 410 ? 22.577 4.101 -20.508 1.00 92.12 410 ALA A CA 1
ATOM 3155 C C . ALA A 1 410 ? 23.440 5.069 -19.675 1.00 92.12 410 ALA A C 1
ATOM 3157 O O . ALA A 1 410 ? 23.518 4.940 -18.446 1.00 92.12 410 ALA A O 1
ATOM 3158 N N . MET A 1 411 ? 24.076 6.050 -20.326 1.00 92.56 411 MET A N 1
ATOM 3159 C CA . MET A 1 411 ? 24.843 7.106 -19.655 1.00 92.56 411 MET A CA 1
ATOM 3160 C C . MET A 1 411 ? 23.937 8.008 -18.812 1.00 92.56 411 MET A C 1
ATOM 3162 O O . MET A 1 411 ? 24.242 8.263 -17.644 1.00 92.56 411 MET A O 1
ATOM 3166 N N . SER A 1 412 ? 22.803 8.425 -19.373 1.00 91.25 412 SER A N 1
ATOM 3167 C CA . SER A 1 412 ? 21.814 9.290 -18.725 1.00 91.25 412 SER A CA 1
ATOM 3168 C C . SER A 1 412 ? 21.132 8.656 -17.510 1.00 91.25 412 SER A C 1
ATOM 3170 O O . SER A 1 412 ? 20.589 9.387 -16.693 1.00 91.25 412 SER A O 1
ATOM 3172 N N . HIS A 1 413 ? 21.202 7.330 -17.340 1.00 88.81 413 HIS A N 1
ATOM 3173 C CA . HIS A 1 413 ? 20.641 6.594 -16.192 1.00 88.81 413 HIS A CA 1
ATOM 3174 C C . HIS A 1 413 ? 21.711 6.007 -15.254 1.00 88.81 413 HIS A C 1
ATOM 3176 O O . HIS A 1 413 ? 21.440 5.094 -14.473 1.00 88.81 413 HIS A O 1
ATOM 3182 N N . ARG A 1 414 ? 22.949 6.525 -15.312 1.00 84.44 414 ARG A N 1
ATOM 3183 C CA . ARG A 1 414 ? 24.072 6.145 -14.426 1.00 84.44 414 ARG A CA 1
ATOM 3184 C C . ARG A 1 414 ? 24.435 4.651 -14.477 1.00 84.44 414 ARG A C 1
ATOM 3186 O O . ARG A 1 414 ? 24.941 4.088 -13.503 1.00 84.44 414 ARG A O 1
ATOM 3193 N N . SER A 1 415 ? 24.212 3.989 -15.609 1.00 84.81 415 SER A N 1
ATOM 3194 C CA . SER A 1 415 ? 24.373 2.538 -15.719 1.00 84.81 415 SER A CA 1
ATOM 3195 C C . SER A 1 415 ? 25.781 2.131 -16.165 1.00 84.81 415 SER A C 1
ATOM 3197 O O . SER A 1 415 ? 26.021 1.802 -17.328 1.00 84.81 415 SER A O 1
ATOM 3199 N N . PHE A 1 416 ? 26.742 2.138 -15.235 1.00 86.94 416 PHE A N 1
ATOM 3200 C CA . PHE A 1 416 ? 28.155 1.864 -15.548 1.00 86.94 416 PHE A CA 1
ATOM 3201 C C . PHE A 1 416 ? 28.380 0.506 -16.225 1.00 86.94 416 PHE A C 1
ATOM 3203 O O . PHE A 1 416 ? 29.109 0.424 -17.211 1.00 86.94 416 PHE A O 1
ATOM 3210 N N . ASP A 1 417 ? 27.761 -0.554 -15.707 1.00 88.56 417 ASP A N 1
ATOM 3211 C CA . ASP A 1 417 ? 27.971 -1.911 -16.219 1.00 88.56 417 ASP A CA 1
ATOM 3212 C C . ASP A 1 417 ? 27.293 -2.126 -17.573 1.00 88.56 417 ASP A C 1
ATOM 3214 O O . ASP A 1 417 ? 27.832 -2.835 -18.420 1.00 88.56 417 ASP A O 1
ATOM 3218 N N . THR A 1 418 ? 26.164 -1.451 -17.821 1.00 89.00 418 THR A N 1
ATOM 3219 C CA . THR A 1 418 ? 25.519 -1.466 -19.144 1.00 89.00 418 THR A CA 1
ATOM 3220 C C . THR A 1 418 ? 26.400 -0.765 -20.171 1.00 89.00 418 THR A C 1
ATOM 3222 O O . THR A 1 418 ? 26.640 -1.320 -21.237 1.00 89.00 418 THR A O 1
ATOM 3225 N N . VAL A 1 419 ? 26.968 0.399 -19.839 1.00 91.56 419 VAL A N 1
ATOM 3226 C CA . VAL A 1 419 ? 27.879 1.120 -20.743 1.00 91.56 419 VAL A CA 1
ATOM 3227 C C . VAL A 1 419 ? 29.141 0.311 -21.043 1.00 91.56 419 VAL A C 1
ATOM 3229 O O . VAL A 1 419 ? 29.527 0.199 -22.205 1.00 91.56 419 VAL A O 1
ATOM 3232 N N . LYS A 1 420 ? 29.760 -0.314 -20.032 1.00 91.38 420 LYS A N 1
ATOM 3233 C CA . LYS A 1 420 ? 30.906 -1.215 -20.249 1.00 91.38 420 LYS A CA 1
ATOM 3234 C C . LYS A 1 420 ? 30.566 -2.352 -21.202 1.00 91.38 420 LYS A C 1
ATOM 3236 O O . LYS A 1 420 ? 31.359 -2.676 -22.077 1.00 91.38 420 LYS A O 1
ATOM 3241 N N . LEU A 1 421 ? 29.396 -2.951 -21.023 1.00 91.25 421 LEU A N 1
ATOM 3242 C CA . LEU A 1 421 ? 28.939 -4.047 -21.858 1.00 91.25 421 LEU A CA 1
ATOM 3243 C C . LEU A 1 421 ? 28.685 -3.600 -23.307 1.00 91.25 421 LEU A C 1
ATOM 3245 O O . LEU A 1 421 ? 29.081 -4.315 -24.226 1.00 91.25 421 LEU A O 1
ATOM 3249 N N . ILE A 1 422 ? 28.099 -2.416 -23.514 1.00 91.94 422 ILE A N 1
ATOM 3250 C CA . ILE A 1 422 ? 27.903 -1.836 -24.851 1.00 91.94 422 ILE A CA 1
ATOM 3251 C C . ILE A 1 422 ? 29.260 -1.635 -25.536 1.00 91.94 422 ILE A C 1
ATOM 3253 O O . ILE A 1 422 ? 29.470 -2.136 -26.638 1.00 91.94 422 ILE A O 1
ATOM 3257 N N . LEU A 1 423 ? 30.206 -0.974 -24.861 1.00 91.75 423 LEU A N 1
ATOM 3258 C CA . LEU A 1 423 ? 31.535 -0.683 -25.412 1.00 91.75 423 LEU A CA 1
ATOM 3259 C C . LEU A 1 423 ? 32.380 -1.943 -25.644 1.00 91.75 423 LEU A C 1
ATOM 3261 O O . LEU A 1 423 ? 33.183 -1.975 -26.570 1.00 91.75 423 LEU A O 1
ATOM 3265 N N . ALA A 1 424 ? 32.187 -2.998 -24.848 1.00 91.06 424 ALA A N 1
ATOM 3266 C CA . ALA A 1 424 ? 32.866 -4.276 -25.057 1.00 91.06 424 ALA A CA 1
ATOM 3267 C C . ALA A 1 424 ? 32.439 -4.968 -26.364 1.00 91.06 424 ALA A C 1
ATOM 3269 O O . ALA A 1 424 ? 33.235 -5.691 -26.958 1.00 91.06 424 ALA A O 1
ATOM 3270 N N . ARG A 1 425 ? 31.194 -4.760 -26.815 1.00 90.44 425 ARG A N 1
ATOM 3271 C CA . ARG A 1 425 ? 30.677 -5.303 -28.085 1.00 90.44 425 ARG A CA 1
ATOM 3272 C C . ARG A 1 425 ? 30.845 -4.341 -29.257 1.00 90.44 425 ARG A C 1
ATOM 3274 O O . ARG A 1 425 ? 30.987 -4.787 -30.390 1.00 90.44 425 ARG A O 1
ATOM 3281 N N . ARG A 1 426 ? 30.814 -3.038 -28.989 1.00 92.62 426 ARG A N 1
ATOM 3282 C CA . ARG A 1 426 ? 30.906 -1.959 -29.976 1.00 92.62 426 ARG A CA 1
ATOM 3283 C C . ARG A 1 426 ? 31.938 -0.917 -29.532 1.00 92.62 426 ARG A C 1
ATOM 3285 O O . ARG A 1 426 ? 31.562 0.160 -29.063 1.00 92.62 426 ARG A O 1
ATOM 3292 N N . PRO A 1 427 ? 33.242 -1.234 -29.646 1.00 89.62 427 PRO A N 1
ATOM 3293 C CA . PRO A 1 427 ? 34.318 -0.327 -29.244 1.00 89.62 427 PRO A CA 1
ATOM 3294 C C . PRO A 1 427 ? 34.426 0.913 -30.144 1.00 89.62 427 PRO A C 1
ATOM 3296 O O . PRO A 1 427 ? 35.118 1.865 -29.799 1.00 89.62 427 PRO A O 1
ATOM 3299 N N . ASP A 1 428 ? 33.747 0.906 -31.292 1.00 91.88 428 ASP A N 1
ATOM 3300 C CA . ASP A 1 428 ? 33.642 2.022 -32.229 1.00 91.88 428 ASP A CA 1
ATOM 3301 C C . ASP A 1 428 ? 32.740 3.164 -31.729 1.00 91.88 428 ASP A C 1
ATOM 3303 O O . ASP A 1 428 ? 32.855 4.290 -32.215 1.00 91.88 428 ASP A O 1
ATOM 3307 N N . LEU A 1 429 ? 31.862 2.911 -30.749 1.00 92.75 429 LEU A N 1
ATOM 3308 C CA . LEU A 1 429 ? 30.974 3.940 -30.207 1.00 92.75 429 LEU A CA 1
ATOM 3309 C C . LEU A 1 429 ? 31.743 4.949 -29.351 1.00 92.75 429 LEU A C 1
ATOM 3311 O O . LEU A 1 429 ? 32.516 4.603 -28.455 1.00 92.75 429 LEU A O 1
ATOM 3315 N N . ASN A 1 430 ? 31.490 6.234 -29.595 1.00 91.75 430 ASN A N 1
ATOM 3316 C CA . ASN A 1 430 ? 32.262 7.303 -28.981 1.00 91.75 430 ASN A CA 1
ATOM 3317 C C . ASN A 1 430 ? 31.589 7.811 -27.702 1.00 91.75 430 ASN A C 1
ATOM 3319 O O . ASN A 1 430 ? 30.656 8.616 -27.743 1.00 91.75 430 ASN A O 1
ATOM 3323 N N . LEU A 1 431 ? 32.122 7.376 -26.557 1.00 91.00 431 LEU A N 1
ATOM 3324 C CA . LEU A 1 431 ? 31.646 7.762 -25.227 1.00 91.00 431 LEU A CA 1
ATOM 3325 C C . LEU A 1 431 ? 31.705 9.280 -24.989 1.00 91.00 431 LEU A C 1
ATOM 3327 O O . LEU A 1 431 ? 30.806 9.845 -24.369 1.00 91.00 431 LEU A O 1
ATOM 3331 N N . LYS A 1 432 ? 32.750 9.951 -25.489 1.00 91.00 432 LYS A N 1
ATOM 3332 C CA . LYS A 1 432 ? 32.909 11.401 -25.326 1.00 91.00 432 LYS A CA 1
ATOM 3333 C C . LYS A 1 432 ? 31.909 12.166 -26.191 1.00 91.00 432 LYS A C 1
ATOM 3335 O O . LYS A 1 432 ? 31.311 13.111 -25.698 1.00 91.00 432 LYS A O 1
ATOM 3340 N N . ALA A 1 433 ? 31.691 11.742 -27.436 1.00 92.19 433 ALA A N 1
ATOM 3341 C CA . ALA A 1 433 ? 30.701 12.363 -28.316 1.00 92.19 433 ALA A CA 1
ATOM 3342 C C . ALA A 1 433 ? 29.278 12.234 -27.744 1.00 92.19 433 ALA A C 1
ATOM 3344 O O . ALA A 1 433 ? 28.566 13.229 -27.674 1.00 92.19 433 ALA A O 1
ATOM 3345 N N . SER A 1 434 ? 28.902 11.052 -27.230 1.00 92.81 434 SER A N 1
ATOM 3346 C CA . SER A 1 434 ? 27.621 10.865 -26.526 1.00 92.81 434 SER A CA 1
ATOM 3347 C C . SER A 1 434 ? 27.464 11.815 -25.343 1.00 92.81 434 SER A C 1
ATOM 3349 O O . SER A 1 434 ? 26.397 12.391 -25.151 1.00 92.81 434 SER A O 1
ATOM 3351 N N . TRP A 1 435 ? 28.521 11.975 -24.542 1.00 92.94 435 TRP A N 1
ATOM 3352 C CA . TRP A 1 435 ? 28.509 12.906 -23.419 1.00 92.94 435 TRP A CA 1
ATOM 3353 C C . TRP A 1 435 ? 28.355 14.362 -23.872 1.00 92.94 435 TRP A C 1
ATOM 3355 O O . TRP A 1 435 ? 27.547 15.075 -23.284 1.00 92.94 435 TRP A O 1
ATOM 3365 N N . GLU A 1 436 ? 29.073 14.792 -24.915 1.00 90.12 436 GLU A N 1
ATOM 3366 C CA . GLU A 1 436 ? 28.942 16.151 -25.459 1.00 90.12 436 GLU A CA 1
ATOM 3367 C C . GLU A 1 436 ? 27.518 16.416 -25.950 1.00 90.12 436 GLU A C 1
ATOM 3369 O O . GLU A 1 436 ? 26.951 17.461 -25.642 1.00 90.12 436 GLU A O 1
ATOM 3374 N N . GLU A 1 437 ? 26.896 15.463 -26.642 1.00 91.06 437 GLU A N 1
ATOM 3375 C CA . GLU A 1 437 ? 25.499 15.598 -27.0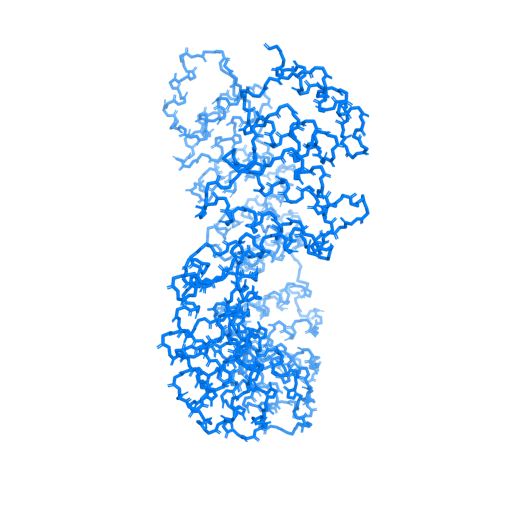56 1.00 91.06 437 GLU A CA 1
ATOM 3376 C C . GLU A 1 437 ? 24.549 15.716 -25.854 1.00 91.06 437 GLU A C 1
ATOM 3378 O O . GLU A 1 437 ? 23.705 16.603 -25.843 1.00 91.06 437 GLU A O 1
ATOM 3383 N N . ILE A 1 438 ? 24.698 14.872 -24.821 1.00 89.56 438 ILE A N 1
ATOM 3384 C CA . ILE A 1 438 ? 23.867 14.928 -23.596 1.00 89.56 438 ILE A CA 1
ATOM 3385 C C . ILE A 1 438 ? 24.039 16.266 -22.869 1.00 89.56 438 ILE A C 1
ATOM 3387 O O . ILE A 1 438 ? 23.091 16.821 -22.317 1.00 89.56 438 ILE A O 1
ATOM 3391 N N . ARG A 1 439 ? 25.267 16.779 -22.837 1.00 86.94 439 ARG A N 1
ATOM 3392 C CA . ARG A 1 439 ? 25.605 18.037 -22.175 1.00 86.94 439 ARG A CA 1
ATOM 3393 C C . ARG A 1 439 ? 24.945 19.240 -22.856 1.00 86.94 439 ARG A C 1
ATOM 3395 O O . ARG A 1 439 ? 24.501 20.140 -22.143 1.00 86.94 439 ARG A O 1
ATOM 3402 N N . HIS A 1 440 ? 24.891 19.256 -24.189 1.00 87.81 440 HIS A N 1
ATOM 3403 C CA . HIS A 1 440 ? 24.306 20.352 -24.975 1.00 87.81 440 HIS A CA 1
ATOM 3404 C C . HIS A 1 440 ? 22.802 20.195 -25.234 1.00 87.81 440 HIS A C 1
ATOM 3406 O O . HIS A 1 440 ? 22.174 21.129 -25.725 1.00 87.81 440 HIS A O 1
ATOM 3412 N N . ASP A 1 441 ? 22.220 19.046 -24.896 1.00 86.19 441 ASP A N 1
ATOM 3413 C CA . ASP A 1 441 ? 20.781 18.821 -24.960 1.00 86.19 441 ASP A CA 1
ATOM 3414 C C . ASP A 1 441 ? 20.062 19.748 -23.966 1.00 86.19 441 ASP A C 1
ATOM 3416 O O . ASP A 1 441 ? 20.269 19.662 -22.750 1.00 86.19 441 ASP A O 1
ATOM 3420 N N . VAL A 1 442 ? 19.268 20.684 -24.487 1.00 79.75 442 VAL A N 1
ATOM 3421 C CA . VAL A 1 442 ? 18.580 21.694 -23.675 1.00 79.75 442 VAL A CA 1
ATOM 3422 C C . VAL A 1 442 ? 17.503 21.039 -22.824 1.00 79.75 442 VAL A C 1
ATOM 3424 O O . VAL A 1 442 ? 17.427 21.352 -21.642 1.00 79.75 442 VAL A O 1
ATOM 3427 N N . ASP A 1 443 ? 16.763 20.075 -23.365 1.00 81.62 443 ASP A N 1
ATOM 3428 C CA . ASP A 1 443 ? 15.617 19.450 -22.698 1.00 81.62 443 ASP A CA 1
ATOM 3429 C C . ASP A 1 443 ? 16.038 18.369 -21.690 1.00 81.62 443 ASP A C 1
ATOM 3431 O O . ASP A 1 443 ? 15.243 17.913 -20.870 1.00 81.62 443 ASP A O 1
ATOM 3435 N N . MET A 1 444 ? 17.309 17.959 -21.711 1.00 84.75 444 MET A N 1
ATOM 3436 C CA . MET A 1 444 ? 17.828 16.931 -20.816 1.00 84.75 444 MET A CA 1
ATOM 3437 C C . MET A 1 444 ? 17.913 17.412 -19.349 1.00 84.75 444 MET A C 1
ATOM 3439 O O . MET A 1 444 ? 18.661 18.357 -19.053 1.00 84.75 444 MET A O 1
ATOM 3443 N N . PRO A 1 445 ? 17.268 16.705 -18.393 1.00 84.31 445 PRO A N 1
ATOM 3444 C CA . PRO A 1 445 ? 17.365 17.005 -16.967 1.00 84.31 445 PRO A CA 1
ATOM 3445 C C . PRO A 1 445 ? 18.805 17.009 -16.455 1.00 84.31 445 PRO A C 1
ATOM 3447 O O . PRO A 1 445 ? 19.620 16.135 -16.780 1.00 84.31 445 PRO A O 1
ATOM 3450 N N . GLY A 1 446 ? 19.120 17.954 -15.575 1.00 83.88 446 GLY A N 1
ATOM 3451 C CA . GLY A 1 446 ? 20.473 18.118 -15.057 1.00 83.88 446 GLY A CA 1
ATOM 3452 C C . GLY A 1 446 ? 20.984 16.933 -14.242 1.00 83.88 446 GLY A C 1
ATOM 3453 O O . GLY A 1 446 ? 22.174 16.616 -14.301 1.00 83.88 446 GLY A O 1
ATOM 3454 N N . VAL A 1 447 ? 20.096 16.192 -13.569 1.00 84.50 447 VAL A N 1
ATOM 3455 C CA . VAL A 1 447 ? 20.446 14.909 -12.932 1.00 84.50 447 VAL A CA 1
ATOM 3456 C C . VAL A 1 447 ? 21.044 13.936 -13.959 1.00 84.50 447 VAL A C 1
ATOM 3458 O O . VAL A 1 447 ? 22.109 13.362 -13.716 1.00 84.50 447 VAL A O 1
ATOM 3461 N N . LYS A 1 448 ? 20.417 13.799 -15.136 1.00 88.12 448 LYS A N 1
ATOM 3462 C CA . LYS A 1 448 ? 20.870 12.905 -16.215 1.00 88.12 448 LYS A CA 1
ATOM 3463 C C . LYS A 1 448 ? 22.188 13.383 -16.833 1.00 88.12 448 LYS A C 1
ATOM 3465 O O . LYS A 1 448 ? 23.090 12.569 -17.046 1.00 88.12 448 LYS A O 1
ATOM 3470 N N . LYS A 1 449 ? 22.367 14.700 -17.012 1.00 88.69 449 LYS A N 1
ATOM 3471 C CA . LYS A 1 449 ? 23.660 15.308 -17.405 1.00 88.69 449 LYS A CA 1
ATOM 3472 C C . LYS A 1 449 ? 24.767 14.984 -16.394 1.00 88.69 449 LYS A C 1
ATOM 3474 O O . LYS A 1 449 ? 25.885 14.608 -16.766 1.00 88.69 449 LYS A O 1
ATOM 3479 N N . GLY A 1 450 ? 24.442 15.064 -15.102 1.00 88.06 450 GLY A N 1
ATOM 3480 C CA . GLY A 1 450 ? 25.319 14.665 -14.003 1.00 88.06 450 GLY A CA 1
ATOM 3481 C C . GLY A 1 450 ? 25.693 13.184 -14.074 1.00 88.06 450 GLY A C 1
ATOM 3482 O O . GLY A 1 450 ? 26.875 12.844 -14.009 1.00 88.06 450 GLY A O 1
ATOM 3483 N N . TYR A 1 451 ? 24.720 12.295 -14.280 1.00 89.94 451 TYR A N 1
ATOM 3484 C CA . TYR A 1 451 ? 24.953 10.856 -14.431 1.00 89.94 451 TYR A CA 1
ATOM 3485 C C . TYR A 1 451 ? 25.856 10.521 -15.619 1.00 89.94 451 TYR A C 1
ATOM 3487 O O . TYR A 1 451 ? 26.842 9.802 -15.436 1.00 89.94 451 TYR A O 1
ATOM 3495 N N . ALA A 1 452 ? 25.598 11.094 -16.793 1.00 91.06 452 ALA A N 1
ATOM 3496 C CA . ALA A 1 452 ? 26.429 10.879 -17.975 1.00 91.06 452 ALA A CA 1
ATOM 3497 C C . ALA A 1 452 ? 27.879 11.333 -17.744 1.00 91.06 452 ALA A C 1
ATOM 3499 O O . ALA A 1 452 ? 28.827 10.621 -18.086 1.00 91.06 452 ALA A O 1
ATOM 3500 N N . THR A 1 453 ? 28.056 12.479 -17.084 1.00 90.56 453 THR A N 1
ATOM 3501 C CA . THR A 1 453 ? 29.371 13.001 -16.688 1.00 90.56 453 THR A CA 1
ATOM 3502 C C . THR A 1 453 ? 30.099 12.047 -15.737 1.00 90.56 453 THR A C 1
ATOM 3504 O O . THR A 1 453 ? 31.289 11.776 -15.913 1.00 90.56 453 THR A O 1
ATOM 3507 N N . MET A 1 454 ? 29.398 11.488 -14.747 1.00 87.31 454 MET A N 1
ATOM 3508 C CA . MET A 1 454 ? 29.979 10.499 -13.835 1.00 87.31 454 MET A CA 1
ATOM 3509 C C . MET A 1 454 ? 30.407 9.222 -14.555 1.00 87.31 454 MET A C 1
ATOM 3511 O O . MET A 1 454 ? 31.443 8.650 -14.217 1.00 87.31 454 MET A O 1
ATOM 3515 N N . VAL A 1 455 ? 29.608 8.753 -15.516 1.00 89.19 455 VAL A N 1
ATOM 3516 C CA . VAL A 1 455 ? 29.934 7.572 -16.323 1.00 89.19 455 VAL A CA 1
ATOM 3517 C C . VAL A 1 455 ? 31.207 7.815 -17.120 1.00 89.19 455 VAL A C 1
ATOM 3519 O O . VAL A 1 455 ? 32.132 7.006 -17.019 1.00 89.19 455 VAL A O 1
ATOM 3522 N N . LEU A 1 456 ? 31.302 8.946 -17.825 1.00 91.06 456 LEU A N 1
ATOM 3523 C CA . LEU A 1 456 ? 32.504 9.308 -18.577 1.00 91.06 456 LEU A CA 1
ATOM 3524 C C . LEU A 1 456 ? 33.736 9.352 -17.660 1.00 91.06 456 LEU A C 1
ATOM 3526 O O . LEU A 1 456 ? 34.728 8.682 -17.942 1.00 91.06 456 LEU A O 1
ATOM 3530 N N . ALA A 1 457 ? 33.653 10.057 -16.529 1.00 88.44 457 ALA A N 1
ATOM 3531 C CA . ALA A 1 457 ? 34.765 10.232 -15.589 1.00 88.44 457 ALA A CA 1
ATOM 3532 C C . ALA A 1 457 ? 35.176 8.956 -14.836 1.00 88.44 457 ALA A C 1
ATOM 3534 O O . ALA A 1 457 ? 36.273 8.881 -14.288 1.00 88.44 457 ALA A O 1
ATOM 3535 N N . ARG A 1 458 ? 34.295 7.953 -14.750 1.00 86.25 458 ARG A N 1
ATOM 3536 C CA . ARG A 1 458 ? 34.623 6.657 -14.136 1.00 86.25 458 ARG A CA 1
ATOM 3537 C C . ARG A 1 458 ? 35.287 5.701 -15.123 1.00 86.25 458 ARG A C 1
ATOM 3539 O O . ARG A 1 458 ? 36.087 4.873 -14.697 1.00 86.25 458 ARG A O 1
ATOM 3546 N N . LEU A 1 459 ? 34.913 5.768 -16.400 1.00 86.69 459 LEU A N 1
ATOM 3547 C CA . LEU A 1 459 ? 35.425 4.876 -17.446 1.00 86.69 459 LEU A CA 1
ATOM 3548 C C . LEU A 1 459 ? 36.660 5.434 -18.164 1.00 86.69 459 LEU A C 1
ATOM 3550 O O . LEU A 1 459 ? 37.335 4.694 -18.871 1.00 86.69 459 LEU A O 1
ATOM 3554 N N . THR A 1 460 ? 36.953 6.719 -17.977 1.00 86.38 460 THR A N 1
ATOM 3555 C CA . THR A 1 460 ? 38.096 7.427 -18.564 1.00 86.38 460 THR A CA 1
ATOM 3556 C C . THR A 1 460 ? 38.779 8.287 -17.497 1.00 86.38 460 THR A C 1
ATOM 3558 O O . THR A 1 460 ? 38.263 8.429 -16.392 1.00 86.38 460 THR A O 1
ATOM 3561 N N . ASP A 1 461 ? 39.907 8.919 -17.819 1.00 81.81 461 ASP A N 1
ATOM 3562 C CA . ASP A 1 461 ? 40.542 9.921 -16.944 1.00 81.81 461 ASP A CA 1
ATOM 3563 C C . ASP A 1 461 ? 39.930 11.330 -17.071 1.00 81.81 461 ASP A C 1
ATOM 3565 O O . ASP A 1 461 ? 40.562 12.335 -16.734 1.00 81.81 461 ASP A O 1
ATOM 3569 N N . PHE A 1 462 ? 38.690 11.421 -17.559 1.00 87.56 462 PHE A N 1
ATOM 3570 C CA . PHE A 1 462 ? 37.993 12.685 -17.748 1.00 87.56 462 PHE A CA 1
ATOM 3571 C C . PHE A 1 462 ? 37.782 13.433 -16.425 1.00 87.56 462 PHE A C 1
ATOM 3573 O O . PHE A 1 462 ? 37.316 12.876 -15.428 1.00 87.56 462 PHE A O 1
ATOM 3580 N N . LYS A 1 463 ? 38.079 14.734 -16.453 1.00 83.69 463 LYS A N 1
ATOM 3581 C CA . LYS A 1 463 ? 37.813 15.690 -15.377 1.00 83.69 463 LYS A CA 1
ATOM 3582 C C . LYS A 1 463 ? 37.106 16.893 -15.960 1.00 83.69 463 LYS A C 1
ATOM 3584 O O . LYS A 1 463 ? 37.482 17.380 -17.025 1.00 83.69 463 LYS A O 1
ATOM 3589 N N . LEU A 1 464 ? 36.112 17.383 -15.236 1.00 84.06 464 LEU A N 1
ATOM 3590 C CA . LEU A 1 464 ? 35.332 18.516 -15.687 1.00 84.06 464 LEU A CA 1
ATOM 3591 C C . LEU A 1 464 ? 36.110 19.814 -15.426 1.00 84.06 464 LEU A C 1
ATOM 3593 O O . LEU A 1 464 ? 36.614 20.020 -14.322 1.00 84.06 464 LEU A O 1
ATOM 3597 N N . THR A 1 465 ? 36.264 20.663 -16.443 1.00 85.81 465 THR A N 1
ATOM 3598 C CA . THR A 1 465 ? 37.023 21.919 -16.334 1.00 85.81 465 THR A CA 1
ATOM 3599 C C . THR A 1 465 ? 36.121 23.096 -15.979 1.00 85.81 465 THR A C 1
ATOM 3601 O O . THR A 1 465 ? 34.901 23.045 -16.130 1.00 85.81 465 THR A O 1
ATOM 3604 N N . GLU A 1 466 ? 36.734 24.193 -15.536 1.00 83.88 466 GLU A N 1
ATOM 3605 C CA . GLU A 1 466 ? 36.025 25.452 -15.305 1.00 83.88 466 GLU A CA 1
ATOM 3606 C C . GLU A 1 466 ? 35.306 25.944 -16.569 1.00 83.88 466 GLU A C 1
ATOM 3608 O O . GLU A 1 466 ? 34.120 26.247 -16.502 1.00 83.88 466 GLU A O 1
ATOM 3613 N N . SER A 1 467 ? 35.984 25.944 -17.723 1.00 84.75 467 SER A N 1
ATOM 3614 C CA . SER A 1 467 ? 35.388 26.354 -19.002 1.00 84.75 467 SER A CA 1
ATOM 3615 C C . SER A 1 467 ? 34.155 25.521 -19.355 1.00 84.75 467 SER A C 1
ATOM 3617 O O . SER A 1 467 ? 33.114 26.072 -19.687 1.00 84.75 467 SER A O 1
ATOM 3619 N N . MET A 1 468 ? 34.214 24.199 -19.157 1.00 85.12 468 MET A N 1
ATOM 3620 C CA . MET A 1 468 ? 33.059 23.329 -19.375 1.00 85.12 468 MET A CA 1
ATOM 3621 C C . MET A 1 468 ? 31.890 23.700 -18.452 1.00 85.12 468 MET A C 1
ATOM 3623 O O . MET A 1 468 ? 30.754 23.732 -18.911 1.00 85.12 468 MET A O 1
ATOM 3627 N N . LEU A 1 469 ? 32.127 24.016 -17.171 1.00 84.50 469 LEU A N 1
ATOM 3628 C CA . LEU A 1 469 ? 31.061 24.491 -16.270 1.00 84.50 469 LEU A CA 1
ATOM 3629 C C . LEU A 1 469 ? 30.477 25.838 -16.684 1.00 84.50 469 LEU A C 1
ATOM 3631 O O . LEU A 1 469 ? 29.273 26.038 -16.535 1.00 84.50 469 LEU A O 1
ATOM 3635 N N . GLN A 1 470 ? 31.309 26.757 -17.169 1.00 83.56 470 GLN A N 1
ATOM 3636 C CA . GLN A 1 470 ? 30.847 28.064 -17.634 1.00 83.56 470 GLN A CA 1
ATOM 3637 C C . GLN A 1 470 ? 29.932 27.917 -18.846 1.00 83.56 470 GLN A C 1
ATOM 3639 O O . GLN A 1 470 ? 28.868 28.537 -18.861 1.00 83.56 470 GLN A O 1
ATOM 3644 N N . ASP A 1 471 ? 30.321 27.038 -19.769 1.00 81.94 471 ASP A N 1
ATOM 3645 C CA . ASP A 1 471 ? 29.623 26.730 -21.014 1.00 81.94 471 ASP A CA 1
ATOM 3646 C C . ASP A 1 471 ? 28.374 25.850 -20.816 1.00 81.94 471 ASP A C 1
ATOM 3648 O O . ASP A 1 471 ? 27.658 25.580 -21.778 1.00 81.94 471 ASP A O 1
ATOM 3652 N N . TYR A 1 472 ? 28.108 25.333 -19.608 1.00 78.81 472 TYR A N 1
ATOM 3653 C CA . TYR A 1 472 ? 26.833 24.658 -19.340 1.00 78.81 472 TYR A CA 1
ATOM 3654 C C . TYR A 1 472 ? 25.698 25.683 -19.399 1.00 78.81 472 TYR A C 1
ATOM 3656 O O . TYR A 1 472 ? 25.740 26.699 -18.701 1.00 78.81 472 TYR A O 1
ATOM 3664 N N . ALA A 1 473 ? 24.670 25.380 -20.197 1.00 66.06 473 ALA A N 1
ATOM 3665 C CA . ALA A 1 473 ? 23.448 26.170 -20.243 1.00 66.06 473 ALA A CA 1
ATOM 3666 C C . ALA A 1 473 ? 22.878 26.320 -18.823 1.00 66.06 473 ALA A C 1
ATOM 3668 O O . ALA A 1 473 ? 22.632 25.332 -18.129 1.00 66.06 473 ALA A O 1
ATOM 3669 N N . TYR A 1 474 ? 22.729 27.570 -18.390 1.00 66.31 474 TYR A N 1
ATOM 3670 C CA . TYR A 1 474 ? 22.148 27.947 -17.110 1.00 66.31 474 TYR A CA 1
ATOM 3671 C C . TYR A 1 474 ? 20.984 28.888 -17.394 1.00 66.31 474 TYR A C 1
ATOM 3673 O O . TYR A 1 474 ? 21.161 30.105 -17.487 1.00 66.31 474 TYR A O 1
ATOM 3681 N N . ASP A 1 475 ? 19.807 28.302 -17.567 1.00 65.44 475 ASP A N 1
ATOM 3682 C CA . ASP A 1 475 ? 18.556 29.041 -17.567 1.00 65.44 475 ASP A CA 1
ATOM 3683 C C . ASP A 1 475 ? 17.993 29.036 -16.141 1.00 65.44 475 ASP A C 1
ATOM 3685 O O . ASP A 1 475 ? 17.868 27.994 -15.501 1.00 65.44 475 ASP A O 1
ATOM 3689 N N . ARG A 1 476 ? 17.703 30.229 -15.621 1.00 61.09 476 ARG A N 1
ATOM 3690 C CA . ARG A 1 476 ? 17.230 30.431 -14.247 1.00 61.09 476 ARG A CA 1
ATOM 3691 C C . ARG A 1 476 ? 15.796 29.944 -14.048 1.00 61.09 476 ARG A C 1
ATOM 3693 O O . ARG A 1 476 ? 15.407 29.751 -12.896 1.00 61.09 476 ARG A O 1
ATOM 3700 N N . GLU A 1 477 ? 15.035 29.786 -15.128 1.00 60.66 477 GLU A N 1
ATOM 3701 C CA . GLU A 1 477 ? 13.636 29.347 -15.109 1.00 60.66 477 GLU A CA 1
ATOM 3702 C C . GLU A 1 477 ? 13.483 27.856 -15.434 1.00 60.66 477 GLU A C 1
ATOM 3704 O O . GLU A 1 477 ? 12.422 27.278 -15.188 1.00 60.66 477 GLU A O 1
ATOM 3709 N N . GLN A 1 478 ? 14.548 27.207 -15.917 1.00 63.75 478 GLN A N 1
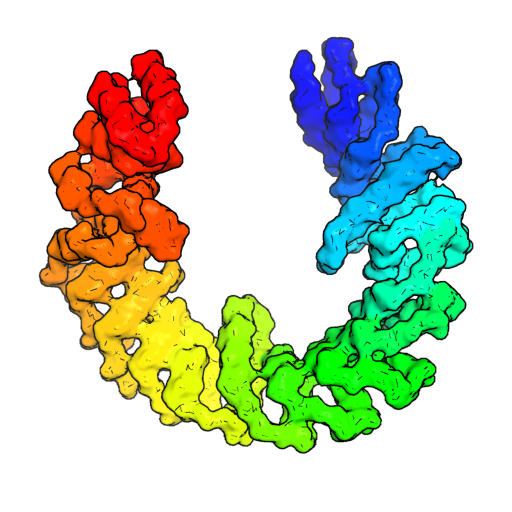ATOM 3710 C CA . GLN A 1 478 ? 14.509 25.804 -16.300 1.00 63.75 478 GLN A CA 1
ATOM 3711 C C . GLN A 1 478 ? 14.532 24.884 -15.075 1.00 63.75 478 GLN A C 1
ATOM 3713 O O . GLN A 1 478 ? 15.566 24.642 -14.441 1.00 63.75 478 GLN A O 1
ATOM 3718 N N . LYS A 1 479 ? 13.361 24.324 -14.786 1.00 64.56 479 LYS A N 1
ATOM 3719 C CA . LYS A 1 479 ? 13.167 23.264 -13.801 1.00 64.56 479 LYS A CA 1
ATOM 3720 C C . LYS A 1 479 ? 13.156 21.902 -14.493 1.00 64.56 479 LYS A C 1
ATOM 3722 O O . LYS A 1 479 ? 12.719 21.805 -15.637 1.00 64.56 479 LYS A O 1
ATOM 3727 N N . ASP A 1 480 ? 13.656 20.871 -13.825 1.00 61.66 480 ASP A N 1
ATOM 3728 C CA . ASP A 1 480 ? 13.451 19.490 -14.253 1.00 61.66 480 ASP A CA 1
ATOM 3729 C C . ASP A 1 480 ? 12.044 18.986 -13.899 1.00 61.66 480 ASP A C 1
ATOM 3731 O O . ASP A 1 480 ? 11.237 19.718 -13.321 1.00 61.66 480 ASP A O 1
ATOM 3735 N N . ASP A 1 481 ? 11.756 17.735 -14.267 1.00 52.75 481 ASP A N 1
ATOM 3736 C CA . ASP A 1 481 ? 10.456 17.076 -14.080 1.00 52.75 481 ASP A CA 1
ATOM 3737 C C . ASP A 1 481 ? 9.971 17.099 -12.612 1.00 52.75 481 ASP A C 1
ATOM 3739 O O . ASP A 1 481 ? 8.769 17.072 -12.354 1.00 52.75 481 ASP A O 1
ATOM 3743 N N . ASP A 1 482 ? 10.898 17.215 -11.655 1.00 53.44 482 ASP A N 1
ATOM 3744 C CA . ASP A 1 482 ? 10.643 17.268 -10.211 1.00 53.44 482 ASP A CA 1
ATOM 3745 C C . ASP A 1 482 ? 10.556 18.716 -9.670 1.00 53.44 482 ASP A C 1
ATOM 3747 O O . ASP A 1 482 ? 10.460 18.949 -8.461 1.00 53.44 482 ASP A O 1
ATOM 3751 N N . GLY A 1 483 ? 10.599 19.719 -10.552 1.00 58.69 483 GLY A N 1
ATOM 3752 C CA . GLY A 1 483 ? 10.513 21.135 -10.200 1.00 58.69 483 GLY A CA 1
ATOM 3753 C C . GLY A 1 483 ? 11.812 21.734 -9.646 1.00 58.69 483 GLY A C 1
ATOM 3754 O O . GLY A 1 483 ? 11.790 22.880 -9.172 1.00 58.69 483 GLY A O 1
ATOM 3755 N N . PHE A 1 484 ? 12.931 21.004 -9.695 1.00 63.75 484 PHE A N 1
ATOM 3756 C CA . PHE A 1 484 ? 14.239 21.463 -9.225 1.00 63.75 484 PHE A CA 1
ATOM 3757 C C . PHE A 1 484 ? 15.042 22.114 -10.346 1.00 63.75 484 PHE A C 1
ATOM 3759 O O . PHE A 1 484 ? 14.898 21.793 -11.517 1.00 63.75 484 PHE A O 1
ATOM 3766 N N . ASP A 1 485 ? 15.936 23.031 -9.986 1.00 77.06 485 ASP A N 1
ATOM 3767 C CA . ASP A 1 485 ? 16.832 23.642 -10.960 1.00 77.06 485 ASP A CA 1
ATOM 3768 C C . ASP A 1 485 ? 17.802 22.605 -11.554 1.00 77.06 485 ASP A C 1
ATOM 3770 O O . ASP A 1 485 ? 18.489 21.867 -10.837 1.00 77.06 485 ASP A O 1
ATOM 3774 N N . SER A 1 486 ? 17.860 22.569 -12.885 1.00 78.38 486 SER A N 1
ATOM 3775 C CA . SER A 1 486 ? 18.658 21.602 -13.640 1.00 78.38 486 SER A CA 1
ATOM 3776 C C . SER A 1 486 ? 20.154 21.683 -13.286 1.00 78.38 486 SER A C 1
ATOM 3778 O O . SER A 1 486 ? 20.808 20.666 -13.026 1.00 78.38 486 SER A O 1
ATOM 3780 N N . PHE A 1 487 ? 20.719 22.887 -13.179 1.00 84.19 487 PHE A N 1
ATOM 3781 C CA . PHE A 1 487 ? 22.135 23.058 -12.853 1.00 84.19 487 PHE A CA 1
ATOM 3782 C C . PHE A 1 487 ? 22.438 22.627 -11.412 1.00 84.19 487 PHE A C 1
ATOM 3784 O O . PHE A 1 487 ? 23.414 21.907 -11.173 1.00 84.19 487 PHE A O 1
ATOM 3791 N N . ASP A 1 488 ? 21.576 22.985 -10.460 1.00 84.19 488 ASP A N 1
ATOM 3792 C CA . ASP A 1 488 ? 21.684 22.548 -9.064 1.00 84.19 488 ASP A CA 1
ATOM 3793 C C . ASP A 1 488 ? 21.672 21.025 -8.925 1.00 84.19 488 ASP A C 1
ATOM 3795 O O . ASP A 1 488 ? 22.475 20.461 -8.176 1.00 84.19 488 ASP A O 1
ATOM 3799 N N . ASN A 1 489 ? 20.811 20.338 -9.670 1.00 83.75 489 ASN A N 1
ATOM 3800 C CA . ASN A 1 489 ? 20.709 18.885 -9.618 1.00 83.75 489 ASN A CA 1
ATOM 3801 C C . ASN A 1 489 ? 21.908 18.175 -10.260 1.00 83.75 489 ASN A C 1
ATOM 3803 O O . ASN A 1 489 ? 22.409 17.173 -9.723 1.00 83.75 489 ASN A O 1
ATOM 3807 N N . MET A 1 490 ? 22.448 18.730 -11.347 1.00 87.25 490 MET A N 1
ATOM 3808 C CA . MET A 1 490 ? 23.712 18.274 -11.924 1.00 87.25 490 MET A CA 1
ATOM 3809 C C . MET A 1 490 ? 24.857 18.409 -10.910 1.00 87.25 490 MET A C 1
ATOM 3811 O O . MET A 1 490 ? 25.552 17.431 -10.612 1.00 87.25 490 MET A O 1
ATOM 3815 N N . ILE A 1 491 ? 25.045 19.599 -10.331 1.00 87.81 491 ILE A N 1
ATOM 3816 C CA . ILE A 1 491 ? 26.116 19.854 -9.358 1.00 87.81 491 ILE A CA 1
ATOM 3817 C C . ILE A 1 491 ? 25.891 19.061 -8.069 1.00 87.81 491 ILE A C 1
ATOM 3819 O O . ILE A 1 491 ? 26.846 18.535 -7.504 1.00 87.81 491 ILE A O 1
ATOM 3823 N N . GLY A 1 492 ? 24.652 18.893 -7.615 1.00 83.75 492 GLY A N 1
ATOM 3824 C CA . GLY A 1 492 ? 24.305 18.069 -6.458 1.00 83.75 492 GLY A CA 1
ATOM 3825 C C . GLY A 1 492 ? 24.676 16.595 -6.647 1.00 83.75 492 GLY A C 1
ATOM 3826 O O . GLY A 1 492 ? 25.175 15.955 -5.711 1.00 83.75 49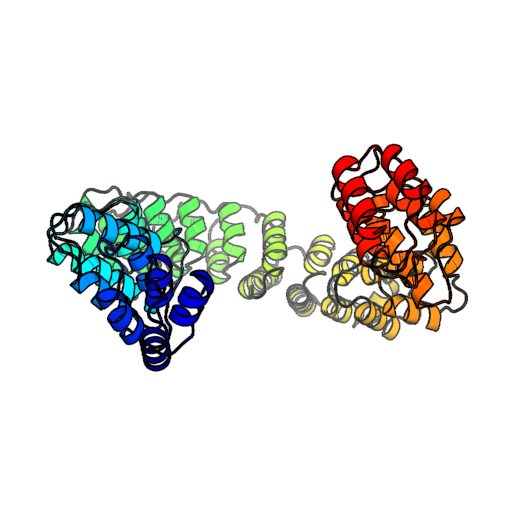2 GLY A O 1
ATOM 3827 N N . THR A 1 493 ? 24.501 16.079 -7.865 1.00 82.81 493 THR A N 1
ATOM 3828 C CA . THR A 1 493 ? 24.898 14.722 -8.266 1.00 82.81 493 THR A CA 1
ATOM 3829 C C . THR A 1 493 ? 26.422 14.568 -8.296 1.00 82.81 493 THR A C 1
ATOM 3831 O O . THR A 1 493 ? 26.965 13.605 -7.747 1.00 82.81 493 THR A O 1
ATOM 3834 N N . LEU A 1 494 ? 27.132 15.545 -8.869 1.00 84.94 494 LEU A N 1
ATOM 3835 C CA . LEU A 1 494 ? 28.594 15.534 -9.012 1.00 84.94 494 LEU A CA 1
ATOM 3836 C C . LEU A 1 494 ? 29.345 15.915 -7.727 1.00 84.94 494 LEU A C 1
ATOM 3838 O O . LEU A 1 494 ? 30.483 15.496 -7.515 1.00 84.94 494 LEU A O 1
ATOM 3842 N N . GLY A 1 495 ? 28.722 16.700 -6.849 1.00 74.00 495 GLY A N 1
ATOM 3843 C CA . GLY A 1 495 ? 29.368 17.404 -5.740 1.00 74.00 495 GLY A CA 1
ATOM 3844 C C . GLY A 1 495 ? 30.014 16.497 -4.696 1.00 74.00 495 GLY A C 1
ATOM 3845 O O . GLY A 1 495 ? 30.918 16.942 -3.991 1.00 74.00 495 GLY A O 1
ATOM 3846 N N . GLN A 1 496 ? 29.601 15.230 -4.636 1.00 71.50 496 GLN A N 1
ATOM 3847 C CA . GLN A 1 496 ? 30.154 14.200 -3.748 1.00 71.50 496 GLN A CA 1
ATOM 3848 C C . GLN A 1 496 ? 31.454 13.573 -4.276 1.00 71.50 496 GLN A C 1
ATOM 3850 O O . GLN A 1 496 ? 32.154 12.900 -3.525 1.00 71.50 496 GLN A O 1
ATOM 3855 N N . TYR A 1 497 ? 31.778 13.768 -5.557 1.00 74.75 497 TYR A N 1
ATOM 3856 C CA . TYR A 1 497 ? 32.873 13.084 -6.241 1.00 74.75 497 TYR A CA 1
ATOM 3857 C C . TYR A 1 497 ? 33.964 14.079 -6.646 1.00 74.75 497 TYR A C 1
ATOM 3859 O O . TYR A 1 497 ? 33.977 14.597 -7.763 1.00 74.75 497 TYR A O 1
ATOM 3867 N N . GLU A 1 498 ? 34.912 14.324 -5.740 1.00 69.06 498 GLU A N 1
ATOM 3868 C CA . GLU A 1 498 ? 36.037 15.255 -5.949 1.00 69.06 498 GLU A CA 1
ATOM 3869 C C . GLU A 1 498 ? 36.859 14.938 -7.210 1.00 69.06 498 GLU A C 1
ATOM 3871 O O . GLU A 1 498 ? 37.313 15.844 -7.902 1.00 69.06 498 GLU A O 1
ATOM 3876 N N . ARG A 1 499 ? 36.982 13.652 -7.573 1.00 72.69 499 ARG A N 1
ATOM 3877 C CA . ARG A 1 499 ? 37.683 13.219 -8.794 1.00 72.69 499 ARG A CA 1
ATOM 3878 C C . ARG A 1 499 ? 37.042 13.757 -10.082 1.00 72.69 499 ARG A C 1
ATOM 3880 O O . ARG A 1 499 ? 37.756 13.938 -11.062 1.00 72.69 499 ARG A O 1
ATOM 3887 N N . VAL A 1 500 ? 35.726 13.987 -10.082 1.00 79.00 500 VAL A N 1
ATOM 3888 C CA . VAL A 1 500 ? 34.956 14.407 -11.266 1.00 79.00 500 VAL A CA 1
ATOM 3889 C C . VAL A 1 500 ? 34.804 15.924 -11.320 1.00 79.00 500 VAL A C 1
ATOM 3891 O O . VAL A 1 500 ? 34.991 16.516 -12.381 1.00 79.00 500 VAL A O 1
ATOM 3894 N N . LEU A 1 501 ? 34.490 16.542 -10.177 1.00 83.19 501 LEU A N 1
ATOM 3895 C CA . LEU A 1 501 ? 34.320 17.986 -10.031 1.00 83.19 501 LEU A CA 1
ATOM 3896 C C . LEU A 1 501 ? 35.493 18.558 -9.206 1.00 83.19 501 LEU A C 1
ATOM 3898 O O . LEU A 1 501 ? 35.471 18.432 -7.974 1.00 83.19 501 LEU A O 1
ATOM 3902 N N . PRO A 1 502 ? 36.509 19.164 -9.851 1.00 81.69 502 PRO A N 1
ATOM 3903 C CA . PRO A 1 502 ? 37.751 19.563 -9.194 1.00 81.69 502 PRO A CA 1
ATOM 3904 C C . PRO A 1 502 ? 37.557 20.590 -8.076 1.00 81.69 502 PRO A C 1
ATOM 3906 O O . PRO A 1 502 ? 36.685 21.454 -8.142 1.00 81.69 502 PRO A O 1
ATOM 3909 N N . ALA A 1 503 ? 38.419 20.533 -7.061 1.00 82.62 503 ALA A N 1
ATOM 3910 C CA . ALA A 1 503 ? 38.508 21.539 -6.007 1.00 82.62 503 ALA A CA 1
ATOM 3911 C C . ALA A 1 503 ? 39.401 22.717 -6.443 1.00 82.62 503 ALA A C 1
ATOM 3913 O O . ALA A 1 503 ? 40.470 22.940 -5.880 1.00 82.62 503 ALA A O 1
ATOM 3914 N N . THR A 1 504 ? 38.989 23.450 -7.479 1.00 87.81 504 THR A N 1
ATOM 3915 C CA . THR A 1 504 ? 39.683 24.669 -7.932 1.00 87.81 504 THR A CA 1
ATOM 3916 C C . THR A 1 504 ? 38.898 25.922 -7.557 1.00 87.81 504 THR A C 1
ATOM 3918 O O . THR A 1 504 ? 37.682 25.871 -7.363 1.00 87.81 504 THR A O 1
ATOM 3921 N N . GLU A 1 505 ? 39.592 27.062 -7.469 1.00 87.88 505 GLU A N 1
ATOM 3922 C CA . GLU A 1 505 ? 38.964 28.359 -7.185 1.00 87.88 505 GLU A CA 1
ATOM 3923 C C . GLU A 1 505 ? 37.861 28.677 -8.211 1.00 87.88 505 GLU A C 1
ATOM 3925 O O . GLU A 1 505 ? 36.735 28.978 -7.831 1.00 87.88 505 GLU A O 1
ATOM 3930 N N . GLY A 1 506 ? 38.134 28.526 -9.509 1.00 88.06 506 GLY A N 1
ATOM 3931 C CA . GLY A 1 506 ? 37.156 28.823 -10.559 1.00 88.06 506 GLY A CA 1
ATOM 3932 C C . GLY A 1 506 ? 35.887 27.965 -10.501 1.00 88.06 506 GLY A C 1
ATOM 3933 O O . GLY A 1 506 ? 34.778 28.488 -10.599 1.00 88.06 506 GLY A O 1
ATOM 3934 N N . VAL A 1 507 ? 36.017 26.658 -10.239 1.00 87.88 507 VAL A N 1
ATOM 3935 C CA . VAL A 1 507 ? 34.854 25.772 -10.028 1.00 87.88 507 VAL A CA 1
ATOM 3936 C C . VAL A 1 507 ? 34.064 26.208 -8.791 1.00 87.88 507 VAL A C 1
ATOM 3938 O O . VAL A 1 507 ? 32.835 26.251 -8.828 1.00 87.88 507 VAL A O 1
ATOM 3941 N N . GLY A 1 508 ? 34.761 26.566 -7.707 1.00 88.44 508 GLY A N 1
ATOM 3942 C CA . GLY A 1 508 ? 34.141 27.076 -6.485 1.00 88.44 508 GLY A CA 1
ATOM 3943 C C . GLY A 1 508 ? 33.351 28.366 -6.710 1.00 88.44 508 GLY A C 1
ATOM 3944 O O . GLY A 1 508 ? 32.221 28.460 -6.239 1.00 88.44 508 GLY A O 1
ATOM 3945 N N . VAL A 1 509 ? 33.896 29.312 -7.482 1.00 91.19 509 VAL A N 1
ATOM 3946 C CA . VAL A 1 509 ? 33.206 30.554 -7.873 1.00 91.19 509 VAL A CA 1
ATOM 3947 C C . VAL A 1 509 ? 31.908 30.239 -8.613 1.00 91.19 509 VAL A C 1
ATOM 3949 O O . VAL A 1 509 ? 30.854 30.716 -8.206 1.00 91.19 509 VAL A O 1
ATOM 3952 N N . ILE A 1 510 ? 31.946 29.376 -9.631 1.00 89.62 510 ILE A N 1
ATOM 3953 C CA . ILE A 1 510 ? 30.756 29.045 -10.431 1.00 89.62 510 ILE A CA 1
ATOM 3954 C C . ILE A 1 510 ? 29.667 28.388 -9.574 1.00 89.62 510 ILE A C 1
ATOM 3956 O O . ILE A 1 510 ? 28.495 28.751 -9.679 1.00 89.62 510 ILE A O 1
ATOM 3960 N N . VAL A 1 511 ? 30.038 27.436 -8.712 1.00 89.00 511 VAL A N 1
ATOM 3961 C CA . VAL A 1 511 ? 29.082 26.760 -7.821 1.00 89.00 511 VAL A CA 1
ATOM 3962 C C . VAL A 1 511 ? 28.465 27.754 -6.837 1.00 89.00 511 VAL A C 1
ATOM 3964 O O . VAL A 1 511 ? 27.249 27.759 -6.658 1.00 89.00 511 VAL A O 1
ATOM 3967 N N . LEU A 1 512 ? 29.279 28.613 -6.221 1.00 90.00 512 LEU A N 1
ATOM 3968 C CA . LEU A 1 512 ? 28.809 29.600 -5.249 1.00 90.00 512 LEU A CA 1
ATOM 3969 C C . LEU A 1 512 ? 28.001 30.736 -5.873 1.00 90.00 512 LEU A C 1
ATOM 3971 O O . LEU A 1 512 ? 27.187 31.321 -5.170 1.00 90.00 512 LEU A O 1
ATOM 3975 N N . GLU A 1 513 ? 28.199 31.037 -7.154 1.00 89.62 513 GLU A N 1
ATOM 3976 C CA . GLU A 1 513 ? 27.462 32.073 -7.883 1.00 89.62 513 GLU A CA 1
ATOM 3977 C C . GLU A 1 513 ? 26.124 31.570 -8.450 1.00 89.62 513 GLU A C 1
ATOM 3979 O O . GLU A 1 513 ? 25.186 32.354 -8.590 1.00 89.62 513 GLU A O 1
ATOM 3984 N N . ARG A 1 514 ? 26.011 30.274 -8.780 1.00 87.38 514 ARG A N 1
ATOM 3985 C CA . ARG A 1 514 ? 24.857 29.734 -9.529 1.00 87.38 514 ARG A CA 1
ATOM 3986 C C . ARG A 1 514 ? 23.952 28.775 -8.750 1.00 87.38 514 ARG A C 1
ATOM 3988 O O . ARG A 1 514 ? 22.793 28.644 -9.128 1.00 87.38 514 ARG A O 1
ATOM 3995 N N . CYS A 1 515 ? 24.450 28.103 -7.708 1.00 87.38 515 CYS A N 1
ATOM 3996 C CA . CYS A 1 515 ? 23.702 27.051 -7.001 1.00 87.38 515 CYS A CA 1
ATOM 3997 C C . CYS A 1 515 ? 22.952 27.565 -5.761 1.00 87.38 515 CYS A C 1
ATOM 3999 O O . CYS A 1 515 ? 23.373 28.534 -5.125 1.00 87.38 515 CYS A O 1
ATOM 4001 N N . ILE A 1 516 ? 21.901 26.857 -5.345 1.00 86.44 516 ILE A N 1
ATOM 4002 C CA . ILE A 1 516 ? 21.227 27.071 -4.058 1.00 86.44 516 ILE A CA 1
ATOM 4003 C C . ILE A 1 516 ? 22.117 26.680 -2.871 1.00 86.44 516 ILE A C 1
ATOM 4005 O O . ILE A 1 516 ? 23.037 25.858 -2.971 1.00 86.44 516 ILE A O 1
ATOM 4009 N N . ASP A 1 517 ? 21.761 27.184 -1.689 1.00 84.12 517 ASP A N 1
ATOM 4010 C CA . ASP A 1 517 ? 22.485 26.949 -0.436 1.00 84.12 517 ASP A CA 1
ATOM 4011 C C . ASP A 1 517 ? 22.802 25.487 -0.172 1.00 84.12 517 ASP A C 1
ATOM 4013 O O . ASP A 1 517 ? 23.909 25.148 0.241 1.00 84.12 517 ASP A O 1
ATOM 4017 N N . ARG A 1 518 ? 21.817 24.605 -0.363 1.00 84.94 518 ARG A N 1
ATOM 4018 C CA . ARG A 1 518 ? 21.967 23.181 -0.058 1.00 84.94 518 ARG A CA 1
ATOM 4019 C C . ARG A 1 518 ? 23.095 22.567 -0.888 1.00 84.94 518 ARG A C 1
ATOM 4021 O O . ARG A 1 518 ? 23.914 21.826 -0.343 1.00 84.94 518 ARG A O 1
ATOM 4028 N N . VAL A 1 519 ? 23.146 22.888 -2.179 1.00 85.44 519 VAL A N 1
ATOM 4029 C CA . VAL A 1 519 ? 24.132 22.363 -3.131 1.00 85.44 519 VAL A CA 1
ATOM 4030 C C . VAL A 1 519 ? 25.500 23.000 -2.884 1.00 85.44 519 VAL A C 1
ATOM 4032 O O . VAL A 1 519 ? 26.487 22.275 -2.739 1.00 85.44 519 VAL A O 1
ATOM 4035 N N . ALA A 1 520 ? 25.555 24.322 -2.700 1.00 87.69 520 ALA A N 1
ATOM 4036 C CA . ALA A 1 520 ? 26.775 25.056 -2.362 1.00 87.69 520 ALA A CA 1
ATOM 4037 C C . ALA A 1 520 ? 27.422 24.563 -1.051 1.00 87.69 520 ALA A C 1
ATOM 4039 O O . ALA A 1 520 ? 28.612 24.232 -1.009 1.00 87.69 520 ALA A O 1
ATOM 4040 N N . LYS A 1 521 ? 26.633 24.419 0.023 1.00 87.50 521 LYS A N 1
ATOM 4041 C CA . LYS A 1 521 ? 27.095 23.881 1.318 1.00 87.50 521 LYS A CA 1
ATOM 4042 C C . LYS A 1 521 ? 27.616 22.455 1.172 1.00 87.50 521 LYS A C 1
ATOM 4044 O O . LYS A 1 521 ? 28.649 22.111 1.751 1.00 87.50 521 LYS A O 1
ATOM 4049 N N . ARG A 1 522 ? 26.928 21.620 0.385 1.00 84.75 522 ARG A N 1
ATOM 4050 C CA . ARG A 1 522 ? 27.353 20.244 0.103 1.00 84.75 522 ARG A CA 1
ATOM 4051 C C . ARG A 1 522 ? 28.691 20.220 -0.637 1.00 84.75 522 ARG A C 1
ATOM 4053 O O . ARG A 1 522 ? 29.582 19.483 -0.222 1.00 84.75 522 ARG A O 1
ATOM 4060 N N . PHE A 1 523 ? 28.861 21.047 -1.666 1.00 88.00 523 PHE A N 1
ATOM 4061 C CA . PHE A 1 523 ? 30.113 21.171 -2.417 1.00 88.00 523 PHE A CA 1
ATOM 4062 C C . PHE A 1 523 ? 31.305 21.523 -1.510 1.00 88.00 523 PHE A C 1
ATOM 4064 O O . PHE A 1 523 ? 32.329 20.835 -1.564 1.00 88.00 523 PHE A O 1
ATOM 4071 N N . LEU A 1 524 ? 31.145 22.523 -0.633 1.00 86.94 524 LEU A N 1
ATOM 4072 C CA . LEU A 1 524 ? 32.170 22.957 0.331 1.00 86.94 524 LEU A CA 1
ATOM 4073 C C . LEU A 1 524 ? 32.462 21.913 1.420 1.00 86.94 524 LEU A C 1
ATOM 4075 O O . LEU A 1 524 ? 33.576 21.858 1.948 1.00 86.94 524 LEU A O 1
ATOM 4079 N N . ARG A 1 525 ? 31.468 21.099 1.797 1.00 85.25 525 ARG A N 1
ATOM 4080 C CA . ARG A 1 525 ? 31.632 20.020 2.785 1.00 85.25 525 ARG A CA 1
ATOM 4081 C C . ARG A 1 525 ? 32.553 18.916 2.268 1.00 85.25 525 ARG A C 1
ATOM 4083 O O . ARG A 1 525 ? 33.398 18.453 3.023 1.00 85.25 525 ARG A O 1
ATOM 4090 N N . TYR A 1 526 ? 32.408 18.515 1.005 1.00 82.69 526 TYR A N 1
ATOM 4091 C CA . TYR A 1 526 ? 33.239 17.463 0.402 1.00 82.69 526 TYR A CA 1
ATOM 4092 C C . TYR A 1 526 ? 34.621 17.949 -0.056 1.00 82.69 526 TYR A C 1
ATOM 4094 O O . TYR A 1 526 ? 35.411 17.143 -0.528 1.00 82.69 526 TYR A O 1
ATOM 4102 N N . ARG A 1 527 ? 34.925 19.247 0.082 1.00 85.69 527 ARG A N 1
ATOM 4103 C CA . ARG A 1 527 ? 36.211 19.854 -0.300 1.00 85.69 527 ARG A CA 1
ATOM 4104 C C . ARG A 1 527 ? 36.778 20.668 0.865 1.00 85.69 527 ARG A C 1
ATOM 4106 O O . ARG A 1 527 ? 36.798 21.897 0.806 1.00 85.69 527 ARG A O 1
ATOM 4113 N N . PRO A 1 528 ? 37.197 20.010 1.961 1.00 80.69 528 PRO A N 1
ATOM 4114 C CA . PRO A 1 528 ? 37.669 20.706 3.157 1.00 80.69 528 PRO A CA 1
ATOM 4115 C C . PRO A 1 528 ? 38.941 21.528 2.908 1.00 80.69 528 PRO A C 1
ATOM 4117 O O . PRO A 1 528 ? 39.122 22.539 3.572 1.00 80.69 528 PRO A O 1
ATOM 4120 N N . ASN A 1 529 ? 39.758 21.136 1.924 1.00 82.38 529 ASN A N 1
ATOM 4121 C CA . ASN A 1 529 ? 41.050 21.757 1.618 1.00 82.38 529 ASN A CA 1
ATOM 4122 C C . ASN A 1 529 ? 40.973 22.869 0.555 1.00 82.38 529 ASN A C 1
ATOM 4124 O O . ASN A 1 529 ? 42.008 23.383 0.140 1.00 82.38 529 ASN A O 1
ATOM 4128 N N . LEU A 1 530 ? 39.776 23.210 0.063 1.00 84.38 530 LEU A N 1
ATOM 4129 C CA . LEU A 1 530 ? 39.604 24.263 -0.938 1.00 84.38 530 LEU A CA 1
ATOM 4130 C C . LEU A 1 530 ? 39.861 25.634 -0.285 1.00 84.38 530 LEU A C 1
ATOM 4132 O O . LEU A 1 530 ? 39.107 25.998 0.622 1.00 84.38 530 LEU A O 1
ATOM 4136 N N . PRO A 1 531 ? 40.885 26.398 -0.715 1.00 84.00 531 PRO A N 1
ATOM 4137 C CA . PRO A 1 531 ? 41.183 27.696 -0.122 1.00 84.00 531 PRO A CA 1
ATOM 4138 C C . PRO A 1 531 ? 40.028 28.672 -0.356 1.00 84.00 531 PRO A C 1
ATOM 4140 O O . PRO A 1 531 ? 39.592 28.878 -1.489 1.00 84.00 531 PRO A O 1
ATOM 4143 N N . ILE A 1 532 ? 39.536 29.278 0.726 1.00 88.12 532 ILE A N 1
ATOM 4144 C CA . ILE A 1 532 ? 38.456 30.264 0.671 1.00 88.12 532 ILE A CA 1
ATOM 4145 C C . ILE A 1 532 ? 39.056 31.638 0.364 1.00 88.12 532 ILE A C 1
ATOM 4147 O O . ILE A 1 532 ? 39.725 32.233 1.209 1.00 88.12 532 ILE A O 1
ATOM 4151 N N . THR A 1 533 ? 38.819 32.137 -0.848 1.00 89.62 533 THR A N 1
ATOM 4152 C CA . THR A 1 533 ? 39.351 33.421 -1.330 1.00 89.62 533 THR A CA 1
ATOM 4153 C C . THR A 1 533 ? 38.279 34.508 -1.372 1.00 89.62 533 THR A C 1
ATOM 4155 O O . THR A 1 533 ? 37.080 34.231 -1.302 1.00 89.62 533 THR A O 1
ATOM 4158 N N . ASP A 1 534 ? 38.686 35.769 -1.534 1.00 89.06 534 ASP A N 1
ATOM 4159 C CA . ASP A 1 534 ? 37.740 36.891 -1.633 1.00 89.06 534 ASP A CA 1
ATOM 4160 C C . ASP A 1 534 ? 36.826 36.781 -2.867 1.00 89.06 534 ASP A C 1
ATOM 4162 O O . ASP A 1 534 ? 35.704 37.290 -2.860 1.00 89.06 534 ASP A O 1
ATOM 4166 N N . LYS A 1 535 ? 37.244 36.038 -3.902 1.00 91.19 535 LYS A N 1
ATOM 4167 C CA . LYS A 1 535 ? 36.393 35.739 -5.061 1.00 91.19 535 LYS A CA 1
ATOM 4168 C C . LYS A 1 535 ? 35.180 34.887 -4.690 1.00 91.19 535 LYS A C 1
ATOM 4170 O O . LYS A 1 535 ? 34.138 35.045 -5.313 1.00 91.19 535 LYS A O 1
ATOM 4175 N N . PHE A 1 536 ? 35.274 34.022 -3.677 1.00 91.75 536 PHE A N 1
ATOM 4176 C CA . PHE A 1 536 ? 34.130 33.219 -3.222 1.00 91.75 536 PHE A CA 1
ATOM 4177 C C . PHE A 1 536 ? 33.081 34.094 -2.545 1.00 91.75 536 PHE A C 1
ATOM 4179 O O . PHE A 1 536 ? 31.889 33.895 -2.752 1.00 91.75 536 PHE A O 1
ATOM 4186 N N . LEU A 1 537 ? 33.527 35.093 -1.780 1.00 89.88 537 LEU A N 1
ATOM 4187 C CA . LEU A 1 537 ? 32.636 36.072 -1.161 1.00 89.88 537 LEU A CA 1
ATOM 4188 C C . LEU A 1 537 ? 31.911 36.883 -2.245 1.00 89.88 537 LEU A C 1
ATOM 4190 O O . LEU A 1 537 ? 30.688 36.983 -2.226 1.00 89.88 537 LEU A O 1
ATOM 4194 N N . GLN A 1 538 ? 32.650 37.365 -3.251 1.00 91.38 538 GLN A N 1
ATOM 4195 C CA . GLN A 1 538 ? 32.068 38.072 -4.399 1.00 91.38 538 GLN A CA 1
ATOM 4196 C C . GLN A 1 538 ? 31.103 37.194 -5.214 1.00 91.38 538 GLN A C 1
ATOM 4198 O O . GLN A 1 538 ? 30.093 37.694 -5.702 1.00 91.38 538 GLN A O 1
ATOM 4203 N N . ALA A 1 539 ? 31.392 35.897 -5.355 1.00 90.44 539 ALA A N 1
ATOM 4204 C CA . ALA A 1 539 ? 30.526 34.941 -6.042 1.00 90.44 539 ALA A CA 1
ATOM 4205 C C . ALA A 1 539 ? 29.183 34.763 -5.316 1.00 90.44 539 ALA A C 1
ATOM 4207 O O . ALA A 1 539 ? 28.132 34.835 -5.948 1.00 90.44 539 ALA A O 1
ATOM 4208 N N . VAL A 1 540 ? 29.205 34.610 -3.986 1.00 90.44 540 VAL A N 1
ATOM 4209 C CA . VAL A 1 540 ? 27.981 34.521 -3.168 1.00 90.44 540 VAL A CA 1
ATOM 4210 C C . VAL A 1 540 ? 27.159 35.808 -3.263 1.00 90.44 540 VAL A C 1
ATOM 4212 O O . VAL A 1 540 ? 25.937 35.746 -3.371 1.00 90.44 540 VAL A O 1
ATOM 4215 N N . GLU A 1 541 ? 27.805 36.974 -3.298 1.00 88.88 541 GLU A N 1
ATOM 4216 C CA . GLU A 1 541 ? 27.103 38.255 -3.454 1.00 88.88 541 GLU A CA 1
ATOM 4217 C C . GLU A 1 541 ? 26.376 38.388 -4.798 1.00 88.88 541 GLU A C 1
ATOM 4219 O O . GLU A 1 541 ? 25.300 38.990 -4.873 1.00 88.88 541 GLU A O 1
ATOM 4224 N N . ARG A 1 542 ? 26.932 37.793 -5.857 1.00 88.12 542 ARG A N 1
ATOM 4225 C CA . ARG A 1 542 ? 26.320 37.737 -7.192 1.00 88.12 542 ARG A CA 1
ATOM 4226 C C . ARG A 1 542 ? 25.247 36.656 -7.315 1.00 88.12 542 ARG A C 1
ATOM 4228 O O . ARG A 1 542 ? 24.494 36.683 -8.287 1.00 88.12 542 ARG A O 1
ATOM 4235 N N . ASN A 1 543 ? 25.147 35.743 -6.348 1.00 86.50 543 ASN A N 1
ATOM 4236 C CA . ASN A 1 543 ? 24.199 34.639 -6.395 1.00 86.50 543 ASN A CA 1
ATOM 4237 C C . ASN A 1 543 ? 22.760 35.128 -6.130 1.00 86.50 543 ASN A C 1
ATOM 4239 O O . ASN A 1 543 ? 22.481 35.662 -5.052 1.00 86.50 543 ASN A O 1
ATOM 4243 N N . PRO A 1 544 ? 21.827 34.944 -7.083 1.00 79.81 544 PRO A N 1
ATOM 4244 C CA . PRO A 1 544 ? 20.443 35.386 -6.932 1.00 79.81 544 PRO A CA 1
ATOM 4245 C C . PRO A 1 544 ? 19.540 34.379 -6.194 1.00 79.81 544 PRO A C 1
ATOM 4247 O O . PRO A 1 544 ? 18.402 34.718 -5.886 1.00 79.81 544 PRO A O 1
ATOM 4250 N N . LYS A 1 545 ? 20.009 33.147 -5.946 1.00 80.00 545 LYS A N 1
ATOM 4251 C CA . LYS A 1 545 ? 19.225 32.017 -5.407 1.00 80.00 545 LYS A CA 1
ATOM 4252 C C . LYS A 1 545 ? 19.601 31.624 -3.977 1.00 80.00 545 LYS A C 1
ATOM 4254 O O . LYS A 1 545 ? 18.831 30.944 -3.304 1.00 80.00 545 LYS A O 1
ATOM 4259 N N . ALA A 1 546 ? 20.798 31.990 -3.533 1.00 82.44 546 ALA A N 1
ATOM 4260 C CA . ALA A 1 546 ? 21.331 31.595 -2.238 1.00 82.44 546 ALA A CA 1
ATOM 4261 C C . ALA A 1 546 ? 20.953 32.565 -1.104 1.00 82.44 546 ALA A C 1
ATOM 4263 O O . ALA A 1 546 ? 20.849 33.777 -1.304 1.00 82.44 546 ALA A O 1
ATOM 4264 N N . ASN A 1 547 ? 20.847 32.048 0.121 1.00 87.25 547 ASN A N 1
ATOM 4265 C CA . ASN A 1 547 ? 20.906 32.852 1.334 1.00 87.25 547 ASN A CA 1
ATOM 4266 C C . ASN A 1 547 ? 22.342 33.354 1.521 1.00 87.25 547 ASN A C 1
ATOM 4268 O O . ASN A 1 547 ? 23.215 32.660 2.062 1.00 87.25 547 ASN A O 1
ATOM 4272 N N . LYS A 1 548 ? 22.563 34.591 1.075 1.00 88.81 548 LYS A N 1
ATOM 4273 C CA . LYS A 1 548 ? 23.864 35.262 1.115 1.00 88.81 548 LYS A CA 1
ATOM 4274 C C . LYS A 1 548 ? 24.446 35.292 2.522 1.00 88.81 548 LYS A C 1
ATOM 4276 O O . LYS A 1 548 ? 25.579 34.867 2.718 1.00 88.81 548 LYS A O 1
ATOM 4281 N N . GLU A 1 549 ? 23.654 35.702 3.510 1.00 87.00 549 GLU A N 1
ATOM 4282 C CA . GLU A 1 549 ? 24.086 35.801 4.907 1.00 87.00 549 GLU A CA 1
ATOM 4283 C C . GLU A 1 549 ? 24.549 34.438 5.449 1.00 87.00 549 GLU A C 1
ATOM 4285 O O . GLU A 1 549 ? 25.638 34.308 6.017 1.00 87.00 549 GLU A O 1
ATOM 4290 N N . GLY A 1 550 ? 23.769 33.387 5.181 1.00 87.25 550 GLY A N 1
ATOM 4291 C CA . GLY A 1 550 ? 24.080 32.026 5.613 1.00 87.25 550 GLY A CA 1
ATOM 4292 C C . GLY A 1 550 ? 25.332 31.431 4.957 1.00 87.25 550 GLY A C 1
ATOM 4293 O O . GLY A 1 550 ? 26.104 30.737 5.628 1.00 87.25 550 GLY A O 1
ATOM 4294 N N . LEU A 1 551 ? 25.554 31.669 3.660 1.00 87.69 551 LEU A N 1
ATOM 4295 C CA . LEU A 1 551 ? 26.757 31.195 2.964 1.00 87.69 551 LEU A CA 1
ATOM 4296 C C . LEU A 1 551 ? 28.003 32.010 3.328 1.00 87.69 551 LEU A C 1
ATOM 4298 O O . LEU A 1 551 ? 29.056 31.412 3.551 1.00 87.69 551 LEU A O 1
ATOM 4302 N N . LEU A 1 552 ? 27.899 33.336 3.450 1.00 89.94 552 LEU A N 1
ATOM 4303 C CA . LEU A 1 552 ? 29.016 34.198 3.859 1.00 89.94 552 LEU A CA 1
ATOM 4304 C C . LEU A 1 552 ? 29.493 33.860 5.277 1.00 89.94 552 LEU A C 1
ATOM 4306 O O . LEU A 1 552 ? 30.697 33.719 5.495 1.00 89.94 552 LEU A O 1
ATOM 4310 N N . SER A 1 553 ? 28.568 33.626 6.214 1.00 88.56 553 SER A N 1
ATOM 4311 C CA . SER A 1 553 ? 28.891 33.164 7.574 1.00 88.56 553 SER A CA 1
ATOM 4312 C C . SER A 1 553 ? 29.639 31.821 7.568 1.00 88.56 553 SER A C 1
ATOM 4314 O O . SER A 1 553 ? 30.653 31.647 8.252 1.00 88.56 553 SER A O 1
ATOM 4316 N N . LEU A 1 554 ? 29.206 30.873 6.726 1.00 87.31 554 LEU A N 1
ATOM 4317 C CA . LEU A 1 554 ? 29.886 29.585 6.568 1.00 87.31 554 LEU A CA 1
ATOM 4318 C C . LEU A 1 554 ? 31.303 29.732 5.993 1.00 87.31 554 LEU A C 1
ATOM 4320 O O . LEU A 1 554 ? 32.215 29.045 6.461 1.00 87.31 554 LEU A O 1
ATOM 4324 N N . LEU A 1 555 ? 31.482 30.583 4.978 1.00 88.62 555 LEU A N 1
ATOM 4325 C CA . LEU A 1 555 ? 32.784 30.848 4.361 1.00 88.62 555 LEU A CA 1
ATOM 4326 C C . LEU A 1 555 ? 33.740 31.524 5.351 1.00 88.62 555 LEU A C 1
ATOM 4328 O O . LEU A 1 555 ? 34.895 31.114 5.436 1.00 88.62 555 LEU A O 1
ATOM 4332 N N . ALA A 1 556 ? 33.256 32.478 6.152 1.00 85.38 556 ALA A N 1
ATOM 4333 C CA . ALA A 1 556 ? 34.043 33.132 7.197 1.00 85.38 556 ALA A CA 1
ATOM 4334 C C . ALA A 1 556 ? 34.550 32.130 8.247 1.00 85.38 556 ALA A C 1
ATOM 4336 O O . ALA A 1 556 ? 35.737 32.126 8.567 1.00 85.38 556 ALA A O 1
ATOM 4337 N N . ARG A 1 557 ? 33.689 31.209 8.705 1.00 83.69 557 ARG A N 1
ATOM 4338 C CA . ARG A 1 557 ? 34.070 30.138 9.646 1.00 83.69 557 ARG A CA 1
ATOM 4339 C C . ARG A 1 557 ? 35.081 29.142 9.069 1.00 83.69 557 ARG A C 1
ATOM 4341 O O . ARG A 1 557 ? 35.782 28.505 9.834 1.00 83.69 557 ARG A O 1
ATOM 4348 N N . LYS A 1 558 ? 35.106 28.946 7.748 1.00 79.81 558 LYS A N 1
ATOM 4349 C CA . LYS A 1 558 ? 36.074 28.066 7.064 1.00 79.81 558 LYS A CA 1
ATOM 4350 C C . LYS A 1 558 ? 37.389 28.770 6.707 1.00 79.81 558 LYS A C 1
ATOM 4352 O O . LYS A 1 558 ? 38.336 28.087 6.331 1.00 79.81 558 LYS A O 1
ATOM 4357 N N . ARG A 1 559 ? 37.412 30.109 6.723 1.00 78.75 559 ARG A N 1
ATOM 4358 C CA . ARG A 1 559 ? 38.593 30.938 6.431 1.00 78.75 559 ARG A CA 1
ATOM 4359 C C . ARG A 1 559 ? 39.499 31.099 7.658 1.00 78.75 559 ARG A C 1
ATOM 4361 O O . ARG A 1 559 ? 40.699 31.279 7.474 1.00 78.75 559 ARG A O 1
ATOM 4368 N N . GLY A 1 560 ? 38.916 31.077 8.859 1.00 56.84 560 GLY A N 1
ATOM 4369 C CA . GLY A 1 560 ? 39.630 30.928 10.133 1.00 56.84 560 GLY A CA 1
ATOM 4370 C C . GLY A 1 560 ? 39.816 29.463 10.485 1.00 56.84 560 GLY A C 1
ATOM 4371 O O . GLY A 1 560 ? 40.829 29.172 11.154 1.00 56.84 560 GLY A O 1
#

InterPro domains:
  IPR055530 Repeat of unknown function DUF7104 [PF23397] (50-74)
  IPR055530 Repeat of unknown function DUF7104 [PF23397] (184-214)